Protein AF-A0A2S6IWQ3-F1 (afdb_monomer_lite)

Foldseek 3Di:
DDPVVVVVVVVVVVVVVVPPDPVVVVVVVVVVVVVVVVVVVVVVVPPDDDDDDDDDDDDDDDDDDDDDDDPPPPPPPPPPPDVLVVLLLLVQLLVQLVVLQADLLNLVVQCVVVVPPDSSVSSSVNSVCVVVVHDDPDHHPPRDRPQDLQRQLLCQLVVLQADQLNLVVQCVVVVHPASSVSSSVCSVCVVVVHDRPAHHPRRDRDPPDDDHQDDDDDDDPDPVLLVQLLCQLVVLQADLVNLVVQLLLCQLVCQVPHPPHSSVSSSVNSVCVVVVHDRLDHHDDDPVPPCLVLCLLVQCVVQQADLQNLVVQCVSRVPPDSVSSSSSQSSCVVSVHDDPDGHPPGDNPPPDPDQDVLLVQLLCQLVVQQADQVVLVVQCVVVVPPDSSVSSSVNSNCVVVVHDDSDHHPDD

Structure (mmCIF, N/CA/C/O backbone):
data_AF-A0A2S6IWQ3-F1
#
_entry.id   AF-A0A2S6IWQ3-F1
#
loop_
_atom_site.group_PDB
_atom_site.id
_atom_site.type_symbol
_atom_site.label_atom_id
_atom_site.label_alt_id
_atom_site.label_comp_id
_atom_site.label_asym_id
_atom_site.label_entity_id
_atom_site.label_seq_id
_atom_site.pdbx_PDB_ins_code
_atom_site.Cartn_x
_atom_site.Cartn_y
_atom_site.Cartn_z
_atom_site.occupancy
_atom_site.B_iso_or_equiv
_atom_site.auth_seq_id
_atom_site.auth_comp_id
_atom_site.auth_asym_id
_atom_site.auth_atom_id
_atom_site.pdbx_PDB_model_num
ATOM 1 N N . MET A 1 1 ? 54.420 -3.549 -18.540 1.00 59.06 1 MET A N 1
ATOM 2 C CA . MET A 1 1 ? 53.129 -2.846 -18.400 1.00 59.06 1 MET A CA 1
ATOM 3 C C . MET A 1 1 ? 52.095 -3.645 -19.175 1.00 59.06 1 MET A C 1
ATOM 5 O O . MET A 1 1 ? 52.215 -3.750 -20.392 1.00 59.06 1 MET A O 1
ATOM 9 N N . ASN A 1 2 ? 51.217 -4.346 -18.464 1.00 82.69 2 ASN A N 1
ATOM 10 C CA . ASN A 1 2 ? 50.260 -5.311 -19.014 1.00 82.69 2 ASN A CA 1
ATOM 11 C C . ASN A 1 2 ? 49.015 -4.602 -19.579 1.00 82.69 2 ASN A C 1
ATOM 13 O O . ASN A 1 2 ? 48.690 -3.483 -19.193 1.00 82.69 2 ASN A O 1
ATOM 17 N N . ASP A 1 3 ? 48.345 -5.244 -20.539 1.00 78.25 3 ASP A N 1
ATOM 18 C CA . ASP A 1 3 ? 47.225 -4.662 -21.301 1.00 78.25 3 ASP A CA 1
ATOM 19 C C . ASP A 1 3 ? 46.052 -4.227 -20.403 1.00 78.25 3 ASP A C 1
ATOM 21 O O . ASP A 1 3 ? 45.401 -3.217 -20.657 1.00 78.25 3 ASP A O 1
ATOM 25 N N . LEU A 1 4 ? 45.863 -4.933 -19.285 1.00 61.31 4 LEU A N 1
ATOM 26 C CA . LEU A 1 4 ? 44.865 -4.627 -18.262 1.00 61.31 4 LEU A CA 1
ATOM 27 C C . LEU A 1 4 ? 45.083 -3.251 -17.616 1.00 61.31 4 LEU A C 1
ATOM 29 O O . LEU A 1 4 ? 44.140 -2.479 -17.483 1.00 61.31 4 LEU A O 1
ATOM 33 N N . GLU A 1 5 ? 46.323 -2.908 -17.266 1.00 83.94 5 GLU A N 1
ATOM 34 C CA . GLU A 1 5 ? 46.641 -1.615 -16.649 1.00 83.94 5 GLU A CA 1
ATOM 35 C C . GLU A 1 5 ? 46.387 -0.457 -17.626 1.00 83.94 5 GLU A C 1
ATOM 37 O O . GLU A 1 5 ? 45.939 0.620 -17.231 1.00 83.94 5 GLU A O 1
ATOM 42 N N . ARG A 1 6 ? 46.607 -0.694 -18.926 1.00 91.31 6 ARG A N 1
ATOM 43 C CA . ARG A 1 6 ? 46.312 0.288 -19.976 1.00 91.31 6 ARG A CA 1
ATOM 44 C C . ARG A 1 6 ? 44.805 0.485 -20.140 1.00 91.31 6 ARG A C 1
ATOM 46 O O . ARG A 1 6 ? 44.361 1.625 -20.198 1.00 91.31 6 ARG A O 1
ATOM 53 N N . ARG A 1 7 ? 44.030 -0.604 -20.145 1.00 80.50 7 ARG A N 1
ATOM 54 C CA . ARG A 1 7 ? 42.560 -0.562 -20.223 1.00 80.50 7 ARG A CA 1
ATOM 55 C C . ARG A 1 7 ? 41.939 0.140 -19.016 1.00 80.50 7 ARG A C 1
ATOM 57 O O . ARG A 1 7 ? 41.067 0.979 -19.206 1.00 80.50 7 ARG A O 1
ATOM 64 N N . LEU A 1 8 ? 42.435 -0.129 -17.807 1.00 79.62 8 LEU A N 1
ATOM 65 C CA . LEU A 1 8 ? 41.954 0.532 -16.591 1.00 79.62 8 LEU A CA 1
ATOM 66 C C . LEU A 1 8 ? 42.253 2.033 -16.607 1.00 79.62 8 LEU A C 1
ATOM 68 O O . LEU A 1 8 ? 41.359 2.828 -16.343 1.00 79.62 8 LEU A O 1
ATOM 72 N N . ARG A 1 9 ? 43.466 2.450 -16.992 1.00 82.25 9 ARG A N 1
ATOM 73 C CA . ARG A 1 9 ? 43.780 3.886 -17.100 1.00 82.25 9 ARG A CA 1
ATOM 74 C C . ARG A 1 9 ? 42.941 4.598 -18.157 1.00 82.25 9 ARG A C 1
ATOM 76 O O . ARG A 1 9 ? 42.539 5.731 -17.929 1.00 82.25 9 ARG A O 1
ATOM 83 N N . THR A 1 10 ? 42.663 3.953 -19.289 1.00 83.19 10 THR A N 1
ATOM 84 C CA . THR A 1 10 ? 41.793 4.529 -20.323 1.00 83.19 10 THR A CA 1
ATOM 85 C C . THR A 1 10 ? 40.342 4.637 -19.853 1.00 83.19 10 THR A C 1
ATOM 87 O O . THR A 1 10 ? 39.708 5.646 -20.134 1.00 83.19 10 THR A O 1
ATOM 90 N N . ALA A 1 11 ? 39.834 3.653 -19.104 1.00 70.75 11 ALA A N 1
ATOM 91 C CA . ALA A 1 11 ? 38.489 3.707 -18.533 1.00 70.75 11 ALA A CA 1
ATOM 92 C C . ALA A 1 11 ? 38.357 4.816 -17.475 1.00 70.75 11 ALA A C 1
ATOM 94 O O . ALA A 1 11 ? 37.429 5.612 -17.549 1.00 70.75 11 ALA A O 1
ATOM 95 N N . PHE A 1 12 ? 39.324 4.939 -16.557 1.00 70.19 12 PHE A N 1
ATOM 96 C CA . PHE A 1 12 ? 39.309 6.007 -15.552 1.00 70.19 12 PHE A CA 1
ATOM 97 C C . PHE A 1 12 ? 39.420 7.402 -16.177 1.00 70.19 12 PHE A C 1
ATOM 99 O O . PHE A 1 12 ? 38.664 8.290 -15.799 1.00 70.19 12 PHE A O 1
ATOM 106 N N . ALA A 1 13 ? 40.280 7.577 -17.185 1.00 75.38 13 ALA A N 1
ATOM 107 C CA . ALA A 1 13 ? 40.398 8.851 -17.893 1.00 75.38 13 ALA A CA 1
ATOM 108 C C . ALA A 1 13 ? 39.122 9.222 -18.672 1.00 75.38 13 ALA A C 1
ATOM 110 O O . ALA A 1 13 ? 38.796 10.396 -18.777 1.00 75.38 13 ALA A O 1
ATOM 111 N N . ALA A 1 14 ? 38.382 8.240 -19.200 1.00 73.56 14 ALA A N 1
ATOM 112 C CA . ALA A 1 14 ? 37.120 8.490 -19.900 1.00 73.56 14 ALA A CA 1
ATOM 113 C C . ALA A 1 14 ? 35.959 8.838 -18.951 1.00 73.56 14 ALA A C 1
ATOM 115 O O . ALA A 1 14 ? 34.972 9.431 -19.381 1.00 73.56 14 ALA A O 1
ATOM 116 N N . GLN A 1 15 ? 36.063 8.457 -17.676 1.00 52.47 15 GLN A N 1
ATOM 117 C CA . GLN A 1 15 ? 34.997 8.621 -16.688 1.00 52.47 15 GLN A CA 1
ATOM 118 C C . GLN A 1 15 ? 35.158 9.892 -15.843 1.00 52.47 15 GLN A C 1
ATOM 120 O O . GLN A 1 15 ? 34.172 10.408 -15.324 1.00 52.47 15 GLN A O 1
ATOM 125 N N . GLU A 1 16 ? 36.374 10.437 -15.763 1.00 57.84 16 GLU A N 1
ATOM 126 C CA . GLU A 1 16 ? 36.670 11.717 -15.107 1.00 57.84 16 GLU A CA 1
ATOM 127 C C . GLU A 1 16 ? 36.016 12.912 -15.836 1.00 57.84 16 GLU A C 1
ATOM 129 O O . GLU A 1 16 ? 35.567 13.852 -15.185 1.00 57.84 16 GLU A O 1
ATOM 134 N N . ASP A 1 17 ? 35.831 12.822 -17.160 1.00 61.53 17 ASP A N 1
ATOM 135 C CA . ASP A 1 17 ? 35.154 13.842 -17.985 1.00 61.53 17 ASP A CA 1
ATOM 136 C C . ASP A 1 17 ? 33.608 13.764 -17.947 1.00 61.53 17 ASP A C 1
ATOM 138 O O . ASP A 1 17 ? 32.927 14.608 -18.533 1.00 61.53 17 ASP A O 1
ATOM 142 N N . LEU A 1 18 ? 33.031 12.756 -17.275 1.00 54.06 18 LEU A N 1
ATOM 143 C CA . LEU A 1 18 ? 31.576 12.544 -17.174 1.00 54.06 18 LEU A CA 1
ATOM 144 C C . LEU A 1 18 ? 30.983 12.975 -15.827 1.00 54.06 18 LEU A C 1
ATOM 146 O O . LEU A 1 18 ? 29.764 12.912 -15.652 1.00 54.06 18 LEU A O 1
ATOM 150 N N . ALA A 1 19 ? 31.809 13.418 -14.875 1.00 55.34 19 ALA A N 1
ATOM 151 C CA . ALA A 1 19 ? 31.305 13.988 -13.634 1.00 55.34 19 ALA A CA 1
ATOM 152 C C . ALA A 1 19 ? 30.566 15.303 -13.955 1.00 55.34 19 ALA A C 1
ATOM 154 O O . ALA A 1 19 ? 31.175 16.212 -14.528 1.00 55.34 19 ALA A O 1
ATOM 155 N N . PRO A 1 20 ? 29.263 15.430 -13.633 1.00 64.19 20 PRO A N 1
ATOM 156 C CA . PRO A 1 20 ? 28.543 16.668 -13.880 1.00 64.19 20 PRO A CA 1
ATOM 157 C C . PRO A 1 20 ? 29.215 17.799 -13.103 1.00 64.19 20 PRO A C 1
ATOM 159 O O . PRO A 1 20 ? 29.532 17.659 -11.921 1.00 64.19 20 PRO A O 1
ATOM 162 N N . ASP A 1 21 ? 29.439 18.914 -13.796 1.00 73.62 21 ASP A N 1
ATOM 163 C CA . ASP A 1 21 ? 30.028 20.118 -13.226 1.00 73.62 21 ASP A CA 1
ATOM 164 C C . ASP A 1 21 ? 29.296 20.497 -11.931 1.00 73.62 21 ASP A C 1
ATOM 166 O O . ASP A 1 21 ? 28.063 20.595 -11.910 1.00 73.62 21 ASP A O 1
ATOM 170 N N . ALA A 1 22 ? 30.043 20.674 -10.841 1.00 55.34 22 ALA A N 1
ATOM 171 C CA . ALA A 1 22 ? 29.471 20.886 -9.514 1.00 55.34 22 ALA A CA 1
ATOM 172 C C . ALA A 1 22 ? 28.557 22.123 -9.481 1.00 55.34 22 ALA A C 1
ATOM 174 O O . ALA A 1 22 ? 27.516 22.107 -8.818 1.00 55.34 22 ALA A O 1
ATOM 175 N N . ASP A 1 23 ? 28.888 23.149 -10.270 1.00 67.75 23 ASP A N 1
ATOM 176 C CA . ASP A 1 23 ? 28.082 24.362 -10.394 1.00 67.75 23 ASP A CA 1
ATOM 177 C C . ASP A 1 23 ? 26.759 24.092 -11.132 1.00 67.75 23 ASP A C 1
ATOM 179 O O . ASP A 1 23 ? 25.717 24.639 -10.762 1.00 67.75 23 ASP A O 1
ATOM 183 N N . SER A 1 24 ? 26.750 23.190 -12.120 1.00 63.56 24 SER A N 1
ATOM 184 C CA . SER A 1 24 ? 25.527 22.768 -12.820 1.00 63.56 24 SER A CA 1
ATOM 185 C C . SER A 1 24 ? 24.554 22.001 -11.913 1.00 63.56 24 SER A C 1
ATOM 187 O O . SER A 1 24 ? 23.340 22.229 -11.967 1.00 63.56 24 SER A O 1
ATOM 189 N N . VAL A 1 25 ? 25.080 21.155 -11.020 1.00 66.62 25 VAL A N 1
ATOM 190 C CA . VAL A 1 25 ? 24.284 20.416 -10.028 1.00 66.62 25 VAL A CA 1
ATOM 191 C C . VAL A 1 25 ? 23.706 21.380 -8.992 1.00 66.62 25 VAL A C 1
ATOM 193 O O . VAL A 1 25 ? 22.506 21.336 -8.705 1.00 66.62 25 VAL A O 1
ATOM 196 N N . LEU A 1 26 ? 24.523 22.309 -8.487 1.00 69.88 26 LEU A N 1
ATOM 197 C CA . LEU A 1 26 ? 24.086 23.324 -7.529 1.00 69.88 26 LEU A CA 1
ATOM 198 C C . LEU A 1 26 ? 22.995 24.231 -8.129 1.00 69.88 26 LEU A C 1
ATOM 200 O O . LEU A 1 26 ? 21.956 24.454 -7.503 1.00 69.88 26 LEU A O 1
ATOM 204 N N . ALA A 1 27 ? 23.170 24.674 -9.379 1.00 78.25 27 ALA A N 1
ATOM 205 C CA . ALA A 1 27 ? 22.185 25.479 -10.101 1.00 78.25 27 ALA A CA 1
ATOM 206 C C . ALA A 1 27 ? 20.853 24.732 -10.317 1.00 78.25 27 ALA A C 1
ATOM 208 O O . ALA A 1 27 ? 19.775 25.330 -10.218 1.00 78.25 27 ALA A O 1
ATOM 209 N N . GLY A 1 28 ? 20.904 23.418 -10.567 1.00 75.12 28 GLY A N 1
ATOM 210 C CA . GLY A 1 28 ? 19.720 22.563 -10.667 1.00 75.12 28 GLY A CA 1
ATOM 211 C C . GLY A 1 28 ? 18.927 22.498 -9.357 1.00 75.12 28 GLY A C 1
ATOM 212 O O . GLY A 1 28 ? 17.702 22.679 -9.356 1.00 75.12 28 GLY A O 1
ATOM 213 N N . VAL A 1 29 ? 19.624 22.325 -8.231 1.00 68.75 29 VAL A N 1
ATOM 214 C CA . VAL A 1 29 ? 19.019 22.290 -6.889 1.00 68.75 29 VAL A CA 1
ATOM 215 C C . VAL A 1 29 ? 18.394 23.642 -6.532 1.00 68.75 29 VAL A C 1
ATOM 217 O O . VAL A 1 29 ? 17.240 23.700 -6.095 1.00 68.75 29 VAL A O 1
ATOM 220 N N . GLU A 1 30 ? 19.088 24.752 -6.785 1.00 79.25 30 GLU A N 1
ATOM 221 C CA . GLU A 1 30 ? 18.555 26.095 -6.534 1.00 79.25 30 GLU A CA 1
ATOM 222 C C . GLU A 1 30 ? 17.300 26.392 -7.372 1.00 79.25 30 GLU A C 1
ATOM 224 O O . GLU A 1 30 ? 16.311 26.939 -6.863 1.00 79.25 30 GLU A O 1
ATOM 229 N N . ALA A 1 31 ? 17.286 25.972 -8.642 1.00 71.25 31 ALA A N 1
ATOM 230 C CA . ALA A 1 31 ? 16.129 26.113 -9.521 1.00 71.25 31 ALA A CA 1
ATOM 231 C C . ALA A 1 31 ? 14.923 25.286 -9.036 1.00 71.25 31 ALA A C 1
ATOM 233 O O . ALA A 1 31 ? 13.780 25.770 -9.077 1.00 71.25 31 ALA A O 1
ATOM 234 N N . ALA A 1 32 ? 15.155 24.071 -8.531 1.00 61.84 32 ALA A N 1
ATOM 235 C CA . ALA A 1 32 ? 14.120 23.215 -7.954 1.00 61.84 32 ALA A CA 1
ATOM 236 C C . ALA A 1 32 ? 13.524 23.825 -6.670 1.00 61.84 32 ALA A C 1
ATOM 238 O O . ALA A 1 32 ? 12.298 23.943 -6.542 1.00 61.84 32 ALA A O 1
ATOM 239 N N . VAL A 1 33 ? 14.372 24.329 -5.766 1.00 69.56 33 VAL A N 1
ATOM 240 C CA . VAL A 1 33 ? 13.947 25.009 -4.530 1.00 69.56 33 VAL A CA 1
ATOM 241 C C . VAL A 1 33 ? 13.159 26.286 -4.843 1.00 69.56 33 VAL A C 1
ATOM 243 O O . VAL A 1 33 ? 12.110 26.549 -4.238 1.00 69.56 33 VAL A O 1
ATOM 246 N N . ALA A 1 34 ? 13.595 27.072 -5.831 1.00 75.75 34 ALA A N 1
ATOM 247 C CA . ALA A 1 34 ? 12.877 28.263 -6.274 1.00 75.75 34 ALA A CA 1
ATOM 248 C C . ALA A 1 34 ? 11.494 27.923 -6.857 1.00 75.75 34 ALA A C 1
ATOM 250 O O . ALA A 1 34 ? 10.517 28.631 -6.585 1.00 75.75 34 ALA A O 1
ATOM 251 N N . ARG A 1 35 ? 11.378 26.828 -7.621 1.00 78.75 35 ARG A N 1
ATOM 252 C CA . ARG A 1 35 ? 10.104 26.339 -8.177 1.00 78.75 35 ARG A CA 1
ATOM 253 C C . ARG A 1 35 ? 9.147 25.888 -7.070 1.00 78.75 35 ARG A C 1
ATOM 255 O O . ARG A 1 35 ? 7.974 26.269 -7.092 1.00 78.75 35 ARG A O 1
ATOM 262 N N . HIS A 1 36 ? 9.648 25.171 -6.064 1.00 59.06 36 HIS A N 1
ATOM 263 C CA . HIS A 1 36 ? 8.856 24.733 -4.912 1.00 59.06 36 HIS A CA 1
ATOM 264 C C . HIS A 1 36 ? 8.322 25.922 -4.090 1.00 59.06 36 HIS A C 1
ATOM 266 O O . HIS A 1 36 ? 7.131 25.991 -3.769 1.00 59.06 36 HIS A O 1
ATOM 272 N N . ARG A 1 37 ? 9.163 26.934 -3.826 1.00 73.19 37 ARG A N 1
ATOM 273 C CA . ARG A 1 37 ? 8.757 28.154 -3.099 1.00 73.19 37 ARG A CA 1
ATOM 274 C C . ARG A 1 37 ? 7.693 28.971 -3.845 1.00 73.19 37 ARG A C 1
ATOM 276 O O . ARG A 1 37 ? 6.808 29.534 -3.199 1.00 73.19 37 ARG A O 1
ATOM 283 N N . ARG A 1 38 ? 7.729 29.020 -5.185 1.00 72.44 38 ARG A N 1
ATOM 284 C CA . ARG A 1 38 ? 6.690 29.688 -5.999 1.00 72.44 38 ARG A CA 1
ATOM 285 C C . ARG A 1 38 ? 5.336 28.979 -5.895 1.00 72.44 38 ARG A C 1
ATOM 287 O O . ARG A 1 38 ? 4.328 29.657 -5.710 1.00 72.44 38 ARG A O 1
ATOM 294 N N . ARG A 1 39 ? 5.311 27.639 -5.918 1.00 72.12 39 ARG A N 1
ATOM 295 C CA . ARG A 1 39 ? 4.073 26.849 -5.759 1.00 72.12 39 ARG A CA 1
ATOM 296 C C . ARG A 1 39 ? 3.407 27.082 -4.399 1.00 72.12 39 ARG A C 1
ATOM 298 O O . ARG A 1 39 ? 2.208 27.331 -4.346 1.00 72.12 39 ARG A O 1
ATOM 305 N N . ARG A 1 40 ? 4.180 27.134 -3.306 1.00 68.50 40 ARG A N 1
ATOM 306 C CA . ARG A 1 40 ? 3.632 27.412 -1.961 1.00 68.50 40 ARG A CA 1
ATOM 307 C C . ARG A 1 40 ? 3.057 28.825 -1.802 1.00 68.50 40 ARG A C 1
ATOM 309 O O . ARG A 1 40 ? 2.114 29.017 -1.038 1.00 68.50 40 ARG A O 1
ATOM 316 N N . ARG A 1 41 ? 3.589 29.820 -2.518 1.00 64.38 41 ARG A N 1
ATOM 317 C CA . ARG A 1 41 ? 3.046 31.191 -2.490 1.00 64.38 41 ARG A CA 1
ATOM 318 C C . ARG A 1 41 ? 1.745 31.322 -3.289 1.00 64.38 41 ARG A C 1
ATOM 320 O O . ARG A 1 41 ? 0.882 32.087 -2.876 1.00 64.38 41 ARG A O 1
ATOM 327 N N . ALA A 1 42 ? 1.568 30.541 -4.357 1.00 54.00 42 ALA A N 1
ATOM 328 C CA . ALA A 1 42 ? 0.326 30.518 -5.134 1.00 54.00 42 ALA A CA 1
ATOM 329 C C . ALA A 1 42 ? -0.859 29.930 -4.341 1.00 54.00 42 ALA A C 1
ATOM 331 O O . ALA A 1 42 ? -1.960 30.467 -4.395 1.00 54.00 42 ALA A O 1
ATOM 332 N N . VAL A 1 43 ? -0.620 28.897 -3.524 1.00 51.72 43 VAL A N 1
ATOM 333 C CA . VAL A 1 43 ? -1.666 28.256 -2.699 1.00 51.72 43 VAL A CA 1
ATOM 334 C C . VAL A 1 43 ? -2.153 29.164 -1.559 1.00 51.72 43 VAL A C 1
ATOM 336 O O . VAL A 1 43 ? -3.325 29.134 -1.203 1.00 51.72 43 VAL A O 1
ATOM 339 N N . ARG A 1 44 ? -1.298 30.047 -1.025 1.00 48.62 44 ARG A N 1
ATOM 340 C CA . ARG A 1 44 ? -1.688 31.000 0.035 1.00 48.62 44 ARG A CA 1
ATOM 341 C C . ARG A 1 44 ? -2.410 32.252 -0.477 1.00 48.62 44 ARG A C 1
ATOM 343 O O . ARG A 1 44 ? -3.014 32.955 0.323 1.00 48.62 44 ARG A O 1
ATOM 350 N N . ALA A 1 45 ? -2.373 32.525 -1.781 1.00 44.34 45 ALA A N 1
ATOM 351 C CA . ALA A 1 45 ? -3.037 33.683 -2.385 1.00 44.34 45 ALA A CA 1
ATOM 352 C C . ALA A 1 45 ? -4.423 33.362 -2.988 1.00 44.34 45 ALA A C 1
ATOM 354 O O . ALA A 1 45 ? -5.172 34.285 -3.286 1.00 44.34 45 ALA A O 1
ATOM 355 N N . GLY A 1 46 ? -4.783 32.081 -3.151 1.00 38.50 46 GLY A N 1
ATOM 356 C CA . GLY A 1 46 ? -6.055 31.656 -3.759 1.00 38.50 46 GLY A CA 1
ATOM 357 C C . GLY A 1 46 ? -7.228 31.437 -2.791 1.00 38.50 46 GLY A C 1
ATOM 358 O O . GLY A 1 46 ? -8.330 31.147 -3.237 1.00 38.50 46 GLY A O 1
ATOM 359 N N . GLY A 1 47 ? -7.020 31.570 -1.477 1.00 36.09 47 GLY A N 1
ATOM 360 C CA . GLY A 1 47 ? -8.019 31.232 -0.450 1.00 36.09 47 GLY A CA 1
ATOM 361 C C . GLY A 1 47 ? -9.097 32.286 -0.164 1.00 36.09 47 GLY A C 1
ATOM 362 O O . GLY A 1 47 ? -9.817 32.148 0.819 1.00 36.09 47 GLY A O 1
ATOM 363 N N . ALA A 1 48 ? -9.215 33.350 -0.962 1.00 41.31 48 ALA A N 1
ATOM 364 C CA . ALA A 1 48 ? -10.193 34.409 -0.712 1.00 41.31 48 ALA A CA 1
ATOM 365 C C . ALA A 1 48 ? -10.714 35.040 -2.010 1.00 41.31 48 ALA A C 1
ATOM 367 O O . ALA A 1 48 ? -10.207 36.073 -2.434 1.00 41.31 48 ALA A O 1
ATOM 368 N N . ALA A 1 49 ? -11.723 34.415 -2.626 1.00 37.44 49 ALA A N 1
ATOM 369 C CA . ALA A 1 49 ? -12.832 35.059 -3.347 1.00 37.44 49 ALA A CA 1
ATOM 370 C C . ALA A 1 49 ? -13.610 34.006 -4.153 1.00 37.44 49 ALA A C 1
ATOM 372 O O . ALA A 1 49 ? -13.053 33.375 -5.040 1.00 37.44 49 ALA A O 1
ATOM 373 N N . VAL A 1 50 ? -14.890 33.805 -3.838 1.00 37.25 50 VAL A N 1
ATOM 374 C CA . VAL A 1 50 ? -16.059 34.173 -4.663 1.00 37.25 50 VAL A CA 1
ATOM 375 C C . VAL A 1 50 ? -17.280 33.501 -4.023 1.00 37.25 50 VAL A C 1
ATOM 377 O O . VAL A 1 50 ? -17.578 32.334 -4.247 1.00 37.25 50 VAL A O 1
ATOM 380 N N . ALA A 1 51 ? -18.001 34.282 -3.222 1.00 38.53 51 ALA A N 1
ATOM 381 C CA . ALA A 1 51 ? -19.423 34.095 -2.983 1.00 38.53 51 ALA A CA 1
ATOM 382 C C . ALA A 1 51 ? -20.121 35.280 -3.658 1.00 38.53 51 ALA A C 1
ATOM 384 O O . ALA A 1 51 ? -20.037 36.401 -3.163 1.00 38.53 51 ALA A O 1
ATOM 385 N N . ALA A 1 52 ? -20.748 35.051 -4.813 1.00 34.09 52 ALA A N 1
ATOM 386 C CA . ALA A 1 52 ? -21.654 36.012 -5.439 1.00 34.09 52 ALA A CA 1
ATOM 387 C C . ALA A 1 52 ? -22.575 35.315 -6.458 1.00 34.09 52 ALA A C 1
ATOM 389 O O . ALA A 1 52 ? -22.184 35.070 -7.590 1.00 34.09 52 ALA A O 1
ATOM 390 N N . GLY A 1 53 ? -23.798 35.019 -6.008 1.00 30.97 53 GLY A N 1
ATOM 391 C CA . GLY A 1 53 ? -25.054 35.294 -6.715 1.00 30.97 53 GLY A CA 1
ATOM 392 C C . GLY A 1 53 ? -25.366 34.603 -8.047 1.00 30.97 53 GLY A C 1
ATOM 393 O O . GLY A 1 53 ? -24.807 34.955 -9.075 1.00 30.97 53 GLY A O 1
ATOM 394 N N . ALA A 1 54 ? -26.429 33.790 -8.043 1.00 31.03 54 ALA A N 1
ATOM 395 C CA . ALA A 1 54 ? -27.530 33.899 -9.011 1.00 31.03 54 ALA A CA 1
ATOM 396 C C . ALA A 1 54 ? -28.744 33.069 -8.546 1.00 31.03 54 ALA A C 1
ATOM 398 O O . ALA A 1 54 ? -28.881 31.894 -8.877 1.00 31.03 54 ALA A O 1
ATOM 399 N N . THR A 1 55 ? -29.649 33.686 -7.784 1.00 33.91 55 THR A N 1
ATOM 400 C CA . THR A 1 55 ? -31.036 33.223 -7.652 1.00 33.91 55 THR A CA 1
ATOM 401 C C . THR A 1 55 ? -31.836 33.772 -8.833 1.00 33.91 55 THR A C 1
ATOM 403 O O . THR A 1 55 ? -32.036 34.979 -8.953 1.00 33.91 55 THR A O 1
ATOM 406 N N . ALA A 1 56 ? -32.282 32.889 -9.727 1.00 35.53 56 ALA A N 1
ATOM 407 C CA . ALA A 1 56 ? -33.266 33.221 -10.749 1.00 35.53 56 ALA A CA 1
ATOM 408 C C . ALA A 1 56 ? -34.678 33.021 -10.182 1.00 35.53 56 ALA A C 1
ATOM 410 O O . ALA A 1 56 ? -34.991 32.002 -9.571 1.00 35.53 56 ALA A O 1
ATOM 411 N N . ALA A 1 57 ? -35.496 34.051 -10.373 1.00 32.59 57 ALA A N 1
ATOM 412 C CA . ALA A 1 57 ? -36.853 34.204 -9.885 1.00 32.59 57 ALA A CA 1
ATOM 413 C C . ALA A 1 57 ? -37.825 33.137 -10.415 1.00 32.59 57 ALA A C 1
ATOM 415 O O . ALA A 1 57 ? -37.889 32.893 -11.619 1.00 32.59 57 ALA A O 1
ATOM 416 N N . PHE A 1 58 ? -38.675 32.614 -9.528 1.00 33.12 58 PHE A N 1
ATOM 417 C CA . PHE A 1 58 ? -39.977 32.069 -9.904 1.00 33.12 58 PHE A CA 1
ATOM 418 C C . PHE A 1 58 ? -41.060 32.928 -9.242 1.00 33.12 58 PHE A C 1
ATOM 420 O O . PHE A 1 58 ? -41.200 32.954 -8.021 1.00 33.12 58 PHE A O 1
ATOM 427 N N . LEU A 1 59 ? -41.769 33.698 -10.068 1.00 34.34 59 LEU A N 1
ATOM 428 C CA . LEU A 1 59 ? -42.963 34.452 -9.701 1.00 34.34 59 LEU A CA 1
ATOM 429 C C . LEU A 1 59 ? -44.163 33.501 -9.727 1.00 34.34 59 LEU A C 1
ATOM 431 O O . LEU A 1 59 ? -44.505 32.983 -10.787 1.00 34.34 59 LEU A O 1
ATOM 435 N N . LEU A 1 60 ? -44.841 33.334 -8.593 1.00 39.75 60 LEU A N 1
ATOM 436 C CA . LEU A 1 60 ? -46.237 32.904 -8.544 1.00 39.75 60 LEU A CA 1
ATOM 437 C C . LEU A 1 60 ? -46.968 33.755 -7.509 1.00 39.75 60 LEU A C 1
ATOM 439 O O . LEU A 1 60 ? -46.567 33.873 -6.355 1.00 39.75 60 LEU A O 1
ATOM 443 N N . THR A 1 61 ? -48.002 34.411 -8.008 1.00 40.44 61 THR A N 1
ATOM 444 C CA . THR A 1 61 ? -48.923 35.309 -7.322 1.00 40.44 61 THR A CA 1
ATOM 445 C C . THR A 1 61 ? -50.011 34.557 -6.559 1.00 40.44 61 THR A C 1
ATOM 447 O O . THR A 1 61 ? -50.415 33.479 -6.989 1.00 40.44 61 THR A O 1
ATOM 450 N N . ALA A 1 62 ? -50.574 35.273 -5.578 1.00 35.66 62 ALA A N 1
ATOM 451 C CA . ALA A 1 62 ? -51.978 35.294 -5.135 1.00 35.66 62 ALA A CA 1
ATOM 452 C C . ALA A 1 62 ? -52.278 34.725 -3.734 1.00 35.66 62 ALA A C 1
ATOM 454 O O . ALA A 1 62 ? -52.302 33.520 -3.508 1.00 35.66 62 ALA A O 1
ATOM 455 N N . ASP A 1 63 ? -52.509 35.686 -2.834 1.00 41.34 63 ASP A N 1
ATOM 456 C CA . ASP A 1 63 ? -53.562 35.812 -1.818 1.00 41.34 63 ASP A CA 1
ATOM 457 C C . ASP A 1 63 ? -54.175 34.565 -1.165 1.00 41.34 63 ASP A C 1
ATOM 459 O O . ASP A 1 63 ? -54.825 33.732 -1.793 1.00 41.34 63 ASP A O 1
ATOM 463 N N . GLY A 1 64 ? -54.107 34.561 0.167 1.00 35.00 64 GLY A N 1
ATOM 464 C CA . GLY A 1 64 ? -54.899 33.701 1.036 1.00 35.00 64 GLY A CA 1
ATOM 465 C C . GLY A 1 64 ? -54.673 34.063 2.499 1.00 35.00 64 GLY A C 1
ATOM 466 O O . GLY A 1 64 ? -53.677 33.668 3.098 1.00 35.00 64 GLY A O 1
ATOM 467 N N . GLU A 1 65 ? -55.581 34.864 3.048 1.00 41.50 65 GLU A N 1
ATOM 468 C CA . GLU A 1 65 ? -55.602 35.314 4.436 1.00 41.50 65 GLU A CA 1
ATOM 469 C C . GLU A 1 65 ? -55.639 34.161 5.453 1.00 41.50 65 GLU A C 1
ATOM 471 O O . GLU A 1 65 ? -56.330 33.163 5.272 1.00 41.50 65 GLU A O 1
ATOM 476 N N . GLY A 1 66 ? -54.968 34.393 6.586 1.00 42.16 66 GLY A N 1
ATOM 477 C CA . GLY A 1 66 ? -55.421 33.952 7.902 1.00 42.16 66 GLY A CA 1
ATOM 478 C C . GLY A 1 66 ? -55.254 32.474 8.240 1.00 42.16 66 GLY A C 1
ATOM 479 O O . GLY A 1 66 ? -56.178 31.698 8.069 1.00 42.16 66 GLY A O 1
ATOM 480 N N . PHE A 1 67 ? -54.154 32.124 8.908 1.00 44.62 67 PHE A N 1
ATOM 481 C CA . PHE A 1 67 ? -54.195 31.107 9.963 1.00 44.62 67 PHE A CA 1
ATOM 482 C C . PHE A 1 67 ? -53.047 31.339 10.948 1.00 44.62 67 PHE A C 1
ATOM 484 O O . PHE A 1 67 ? -51.876 31.112 10.647 1.00 44.62 67 PHE A O 1
ATOM 491 N N . GLY A 1 68 ? -53.398 31.845 12.130 1.00 48.00 68 GLY A N 1
ATOM 492 C CA . GLY A 1 68 ? -52.495 31.915 13.267 1.00 48.00 68 GLY A CA 1
ATOM 493 C C . GLY A 1 68 ? -52.246 30.515 13.810 1.00 48.00 68 GLY A C 1
ATOM 494 O O . GLY A 1 68 ? -53.180 29.853 14.255 1.00 48.00 68 GLY A O 1
ATOM 495 N N . TRP A 1 69 ? -50.983 30.104 13.802 1.00 33.94 69 TRP A N 1
ATOM 496 C CA . TRP A 1 69 ? -50.482 29.062 14.682 1.00 33.94 69 TRP A CA 1
ATOM 497 C C . TRP A 1 69 ? -49.294 29.615 15.456 1.00 33.94 69 TRP A C 1
ATOM 499 O O . TRP A 1 69 ? -48.303 30.091 14.900 1.00 33.94 69 TRP A O 1
ATOM 509 N N . ASP A 1 70 ? -49.500 29.591 16.763 1.00 36.31 70 ASP A N 1
ATOM 510 C CA . ASP A 1 70 ? -48.536 29.680 17.840 1.00 36.31 70 ASP A CA 1
ATOM 511 C C . ASP A 1 70 ? -47.164 29.122 17.428 1.00 36.31 70 ASP A C 1
ATOM 513 O O . ASP A 1 70 ? -47.035 27.953 17.052 1.00 36.31 70 ASP A O 1
ATOM 517 N N . ARG A 1 71 ? -46.116 29.951 17.498 1.00 38.97 71 ARG A N 1
ATOM 518 C CA . ARG A 1 71 ? -44.733 29.473 17.387 1.00 38.97 71 ARG A CA 1
ATOM 519 C C . ARG A 1 71 ? -44.369 28.795 18.700 1.00 38.97 71 ARG A C 1
ATOM 521 O O . ARG A 1 71 ? -43.636 29.350 19.515 1.00 38.97 71 ARG A O 1
ATOM 528 N N . THR A 1 72 ? -44.840 27.569 18.887 1.00 41.94 72 THR A N 1
ATOM 529 C CA . THR A 1 72 ? -44.124 26.635 19.746 1.00 41.94 72 THR A CA 1
ATOM 530 C C . THR A 1 72 ? -42.801 26.360 19.049 1.00 41.94 72 THR A C 1
ATOM 532 O O . THR A 1 72 ? -42.750 25.751 17.981 1.00 41.94 72 THR A O 1
ATOM 535 N N . ALA A 1 73 ? -41.730 26.910 19.611 1.00 44.47 73 ALA A N 1
ATOM 536 C CA . ALA A 1 73 ? -40.374 26.630 19.195 1.00 44.47 73 ALA A CA 1
ATOM 537 C C . ALA A 1 73 ? -40.135 25.117 19.301 1.00 44.47 73 ALA A C 1
ATOM 539 O O . ALA A 1 73 ? -39.840 24.599 20.375 1.00 44.47 73 ALA A O 1
ATOM 540 N N . VAL A 1 74 ? -40.246 24.402 18.179 1.00 39.81 74 VAL A N 1
ATOM 541 C CA . VAL A 1 74 ? -39.509 23.154 18.003 1.00 39.81 74 VAL A CA 1
ATOM 542 C C . VAL A 1 74 ? -38.063 23.585 17.862 1.00 39.81 74 VAL A C 1
ATOM 544 O O . VAL A 1 74 ? -37.566 23.910 16.786 1.00 39.81 74 VAL A O 1
ATOM 547 N N . GLN A 1 75 ? -37.421 23.681 19.017 1.00 39.28 75 GLN A N 1
ATOM 548 C CA . GLN A 1 75 ? -35.987 23.682 19.147 1.00 39.28 75 GLN A CA 1
ATOM 549 C C . GLN A 1 75 ? -35.529 22.386 18.474 1.00 39.28 75 GLN A C 1
ATOM 551 O O . GLN A 1 75 ? -35.633 21.306 19.051 1.00 39.28 75 GLN A O 1
ATOM 556 N N . GLN A 1 76 ? -35.101 22.483 17.211 1.00 41.22 76 GLN A N 1
ATOM 557 C CA . GLN A 1 76 ? -34.219 21.488 16.628 1.00 41.22 76 GLN A CA 1
ATOM 558 C C . GL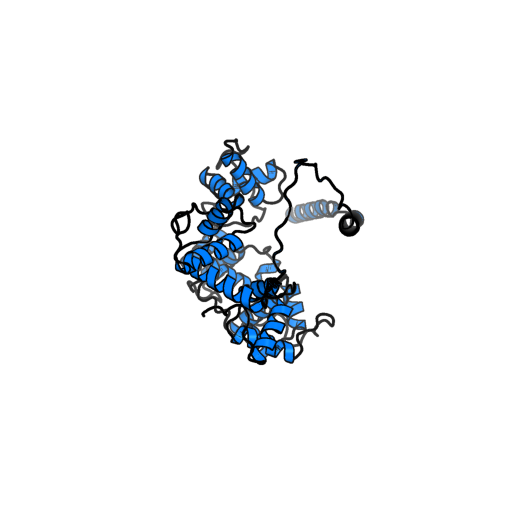N A 1 76 ? -33.022 21.430 17.570 1.00 41.22 76 GLN A C 1
ATOM 560 O O . GLN A 1 76 ? -32.152 22.300 17.562 1.00 41.22 76 GLN A O 1
ATOM 565 N N . GLN A 1 77 ? -33.042 20.437 18.455 1.00 39.16 77 GLN A N 1
ATOM 566 C CA . GLN A 1 77 ? -31.859 19.936 19.118 1.00 39.16 77 GLN A CA 1
ATOM 567 C C . GLN A 1 77 ? -30.933 19.462 18.002 1.00 39.16 77 GLN A C 1
ATOM 569 O O . GLN A 1 77 ? -30.943 18.302 17.607 1.00 39.16 77 GLN A O 1
ATOM 574 N N . THR A 1 78 ? -30.118 20.374 17.480 1.00 40.41 78 THR A N 1
ATOM 575 C CA . THR A 1 78 ? -28.804 20.007 16.979 1.00 40.41 78 THR A CA 1
ATOM 576 C C . THR A 1 78 ? -28.055 19.519 18.207 1.00 40.41 78 THR A C 1
ATOM 578 O O . THR A 1 78 ? -27.453 20.303 18.942 1.00 40.41 78 THR A O 1
ATOM 581 N N . ALA A 1 79 ? -28.215 18.232 18.512 1.00 44.25 79 ALA A N 1
ATOM 582 C CA . ALA A 1 79 ? -27.341 17.557 19.439 1.00 44.25 79 ALA A CA 1
ATOM 583 C C . ALA A 1 79 ? -25.930 17.799 18.910 1.00 44.25 79 ALA A C 1
ATOM 585 O O . ALA A 1 79 ? -25.575 17.323 17.833 1.00 44.25 79 ALA A O 1
ATOM 586 N N . SER A 1 80 ? -25.159 18.599 19.640 1.00 42.19 80 SER A N 1
ATOM 587 C CA . SER A 1 80 ? -23.709 18.621 19.543 1.00 42.19 80 SER A CA 1
ATOM 588 C C . SER A 1 80 ? -23.254 17.212 19.910 1.00 42.19 80 SER A C 1
ATOM 590 O O . SER A 1 80 ? -23.042 16.900 21.082 1.00 42.19 80 SER A O 1
ATOM 592 N N . GLY A 1 81 ? -23.283 16.322 18.918 1.00 46.53 81 GLY A N 1
ATOM 593 C CA . GLY A 1 81 ? -22.866 14.943 19.044 1.00 46.53 81 GLY A CA 1
ATOM 594 C C . GLY A 1 81 ? -21.411 14.961 19.457 1.00 46.53 81 GLY A C 1
ATOM 595 O O . GLY A 1 81 ? -20.574 15.529 18.763 1.00 46.53 81 GLY A O 1
ATOM 596 N N . ASP A 1 82 ? -21.147 14.411 20.633 1.00 51.03 82 ASP A N 1
ATOM 597 C CA . ASP A 1 82 ? -19.802 14.150 21.109 1.00 51.03 82 ASP A CA 1
ATOM 598 C C . ASP A 1 82 ? -19.042 13.401 19.995 1.00 51.03 82 ASP A C 1
ATOM 600 O O . ASP A 1 82 ? -19.487 12.311 19.621 1.00 51.03 82 ASP A O 1
ATOM 604 N N . PRO A 1 83 ? -17.964 13.961 19.415 1.00 55.44 83 PRO A N 1
ATOM 605 C CA . PRO A 1 83 ? -17.258 13.347 18.288 1.00 55.44 83 PRO A CA 1
ATOM 606 C C . PRO A 1 83 ? -16.725 11.947 18.627 1.00 55.44 83 PRO A C 1
ATOM 608 O O . PRO A 1 83 ? -16.561 11.105 17.748 1.00 55.44 83 PRO A O 1
ATOM 611 N N . ALA A 1 84 ? -16.525 11.654 19.916 1.00 47.62 84 ALA A N 1
ATOM 612 C CA . ALA A 1 84 ? -16.183 10.316 20.377 1.00 47.62 84 ALA A CA 1
ATOM 613 C C . ALA A 1 84 ? -17.334 9.304 20.195 1.00 47.62 84 ALA A C 1
ATOM 615 O O . ALA A 1 84 ? -17.081 8.132 19.918 1.00 47.62 84 ALA A O 1
ATOM 616 N N . ARG A 1 85 ? -18.603 9.731 20.310 1.00 47.09 85 ARG A N 1
ATOM 617 C CA . ARG A 1 85 ? -19.763 8.857 20.049 1.00 47.09 85 ARG A CA 1
ATOM 618 C C . ARG A 1 85 ? -19.977 8.597 18.563 1.00 47.09 85 ARG A C 1
ATOM 620 O O . ARG A 1 85 ? -20.384 7.488 18.236 1.00 47.09 85 ARG A O 1
ATOM 627 N N . SER A 1 86 ? -19.710 9.571 17.689 1.00 68.12 86 SER A N 1
ATOM 628 C CA . SER A 1 86 ? -19.835 9.362 16.240 1.00 68.12 86 SER A CA 1
ATOM 629 C C . SER A 1 86 ? -18.759 8.409 15.715 1.00 68.12 86 SER A C 1
ATOM 631 O O . SER A 1 86 ? -19.088 7.466 15.006 1.00 68.12 86 SER A O 1
ATOM 633 N N . ALA A 1 87 ? -17.504 8.551 16.158 1.00 63.38 87 ALA A N 1
ATOM 634 C CA . ALA A 1 87 ? -16.436 7.624 15.769 1.00 63.38 87 ALA A CA 1
ATOM 635 C C . ALA A 1 87 ? -16.708 6.180 16.242 1.00 63.38 87 ALA A C 1
ATOM 637 O O . ALA A 1 87 ? -16.555 5.227 15.479 1.00 63.38 87 ALA A O 1
ATOM 638 N N . ALA A 1 88 ? -17.189 6.006 17.481 1.00 64.62 88 ALA A N 1
ATOM 639 C CA . ALA A 1 88 ? -17.555 4.686 17.998 1.00 64.62 88 ALA A CA 1
ATOM 640 C C . ALA A 1 88 ? -18.694 4.035 17.188 1.00 64.62 88 ALA A C 1
ATOM 642 O O . ALA A 1 88 ? -18.647 2.830 16.936 1.00 64.62 88 ALA A O 1
ATOM 643 N N . SER A 1 89 ? -19.684 4.825 16.746 1.00 85.00 89 SER A N 1
ATOM 644 C CA . SER A 1 89 ? -20.784 4.327 15.910 1.00 85.00 89 SER A CA 1
ATOM 645 C C . SER A 1 89 ? -20.350 3.976 14.485 1.00 85.00 89 SER A C 1
ATOM 647 O O . SER A 1 89 ? -20.848 3.005 13.922 1.00 85.00 89 SER A O 1
ATOM 649 N N . GLU A 1 90 ? -19.398 4.719 13.915 1.00 87.12 90 GLU A N 1
ATOM 650 C CA . GLU A 1 90 ? -18.852 4.434 12.582 1.00 87.12 90 GLU A CA 1
ATOM 651 C C . GLU A 1 90 ? -18.084 3.110 12.577 1.00 87.12 90 GLU A C 1
ATOM 653 O O . GLU A 1 90 ? -18.238 2.294 11.669 1.00 87.12 90 GLU A O 1
ATOM 658 N N . GLN A 1 91 ? -17.305 2.847 13.629 1.00 79.25 91 GLN A N 1
ATOM 659 C CA . GLN A 1 91 ? -16.550 1.604 13.729 1.00 79.25 91 GLN A CA 1
ATOM 660 C C . GLN A 1 91 ? -17.439 0.386 14.009 1.00 79.25 91 GLN A C 1
ATOM 662 O O . GLN A 1 91 ? -17.163 -0.704 13.505 1.00 79.25 91 GLN A O 1
ATOM 667 N N . GLU A 1 92 ? -18.518 0.551 14.779 1.00 91.69 92 GLU A N 1
ATOM 668 C CA . GLU A 1 92 ? -19.542 -0.486 14.943 1.00 91.69 92 GLU A CA 1
ATOM 669 C C . GLU A 1 92 ? -20.205 -0.829 13.602 1.00 91.69 92 GLU A C 1
ATOM 671 O O . GLU A 1 92 ? -20.305 -2.004 13.247 1.00 91.69 92 GLU A O 1
ATOM 676 N N . ALA A 1 93 ? -20.572 0.185 12.816 1.00 93.12 93 ALA A N 1
ATOM 677 C CA . ALA A 1 93 ? -21.119 -0.014 11.481 1.00 93.12 93 ALA A CA 1
ATOM 678 C C . ALA A 1 93 ? -20.112 -0.712 10.549 1.00 93.12 93 ALA A C 1
ATOM 680 O O . ALA A 1 93 ? -20.439 -1.719 9.922 1.00 93.12 93 ALA A O 1
ATOM 681 N N . ALA A 1 94 ? -18.859 -0.252 10.511 1.00 89.38 94 ALA A N 1
ATOM 682 C CA . ALA A 1 94 ? -17.819 -0.869 9.692 1.00 89.38 94 ALA A CA 1
ATOM 683 C C . ALA A 1 94 ? -17.572 -2.347 10.056 1.00 89.38 94 ALA A C 1
ATOM 685 O O . ALA A 1 94 ? -17.308 -3.157 9.164 1.00 89.38 94 ALA A O 1
ATOM 686 N N . ARG A 1 95 ? -17.687 -2.719 11.341 1.00 90.75 95 ARG A N 1
ATOM 687 C CA . ARG A 1 95 ? -17.644 -4.125 11.778 1.00 90.75 95 ARG A CA 1
ATOM 688 C C . ARG A 1 95 ? -18.859 -4.904 11.307 1.00 90.75 95 ARG A C 1
ATOM 690 O O . ARG A 1 95 ? -18.672 -5.950 10.707 1.00 90.75 95 ARG A O 1
ATOM 697 N N . ALA A 1 96 ? -20.069 -4.376 11.487 1.00 95.19 96 ALA A N 1
ATOM 698 C CA . ALA A 1 96 ? -21.293 -5.035 11.029 1.00 95.19 96 ALA A CA 1
ATOM 699 C C . ALA A 1 96 ? -21.275 -5.328 9.518 1.00 95.19 96 ALA A C 1
ATOM 701 O O . ALA A 1 96 ? -21.746 -6.376 9.083 1.00 95.19 96 ALA A O 1
ATOM 702 N N . PHE A 1 97 ? -20.688 -4.428 8.723 1.00 96.81 97 PHE A N 1
ATOM 703 C CA . PHE A 1 97 ? -20.451 -4.644 7.297 1.00 96.81 97 PHE A CA 1
ATOM 704 C C . PHE A 1 97 ? -19.544 -5.854 7.032 1.00 96.81 97 PHE A C 1
ATOM 706 O O . PHE A 1 97 ? -19.903 -6.744 6.263 1.00 96.81 97 PHE A O 1
ATOM 713 N N . SER A 1 98 ? -18.390 -5.912 7.699 1.00 91.75 98 SER A N 1
ATOM 714 C CA . SER A 1 98 ? -17.435 -7.016 7.555 1.00 91.75 98 SER A CA 1
ATOM 715 C C . SER A 1 98 ? -17.962 -8.343 8.123 1.00 91.75 98 SER A C 1
ATOM 717 O O . SER A 1 98 ? -17.810 -9.377 7.480 1.00 91.75 98 SER A O 1
ATOM 719 N N . ASP A 1 99 ? -18.651 -8.322 9.265 1.00 95.56 99 ASP A N 1
ATOM 720 C CA . ASP A 1 99 ? -19.260 -9.502 9.898 1.00 95.56 99 ASP A CA 1
ATOM 721 C C . ASP A 1 99 ? -20.387 -10.104 9.040 1.00 95.56 99 ASP A C 1
ATOM 723 O O . ASP A 1 99 ? -20.641 -11.308 9.089 1.00 95.56 99 ASP A O 1
ATOM 727 N N . ALA A 1 100 ? -21.042 -9.286 8.209 1.00 96.62 100 ALA A N 1
ATOM 728 C CA . ALA A 1 100 ? -22.022 -9.735 7.221 1.00 96.62 100 ALA A CA 1
ATOM 729 C C . ALA A 1 100 ? -21.388 -10.348 5.953 1.00 96.62 100 ALA A C 1
ATOM 731 O O . ALA A 1 100 ? -22.112 -10.713 5.025 1.00 96.62 100 ALA A O 1
ATOM 732 N N . GLY A 1 101 ? -20.057 -10.479 5.911 1.00 94.38 101 GLY A N 1
ATOM 733 C CA . GLY A 1 101 ? -19.307 -11.114 4.828 1.00 94.38 101 GLY A CA 1
ATOM 734 C C . GLY A 1 101 ? -18.948 -10.190 3.666 1.00 94.38 101 GLY A C 1
ATOM 735 O O . GLY A 1 101 ? -18.492 -10.686 2.638 1.00 94.38 101 GLY A O 1
ATOM 736 N N . TYR A 1 102 ? -19.166 -8.875 3.791 1.00 96.19 102 TYR A N 1
ATOM 737 C CA . TYR A 1 102 ? -18.789 -7.929 2.741 1.00 96.19 102 TYR A CA 1
ATOM 738 C C . TYR A 1 102 ? -17.300 -7.568 2.824 1.00 96.19 102 TYR A C 1
ATOM 740 O O . TYR A 1 102 ? -16.745 -7.340 3.906 1.00 96.19 102 TYR A O 1
ATOM 748 N N . THR A 1 103 ? -16.656 -7.488 1.664 1.00 91.69 103 THR A N 1
ATOM 749 C CA . THR A 1 103 ? -15.220 -7.234 1.506 1.00 91.69 103 THR A CA 1
ATOM 750 C C . THR A 1 103 ? -14.923 -5.761 1.206 1.00 91.69 103 THR A C 1
ATOM 752 O O . THR A 1 103 ? -15.820 -4.923 1.093 1.00 91.69 103 THR A O 1
ATOM 755 N N . TYR A 1 104 ? -13.640 -5.413 1.079 1.00 85.69 104 TYR A N 1
ATOM 756 C CA . TYR A 1 104 ? -13.247 -4.092 0.586 1.00 85.69 104 TYR A CA 1
ATOM 757 C C . TYR A 1 104 ? -13.759 -3.839 -0.842 1.00 85.69 104 TYR A C 1
ATOM 759 O O . TYR A 1 104 ? -14.274 -2.759 -1.121 1.00 85.69 104 TYR A O 1
ATOM 767 N N . ASP A 1 105 ? -13.706 -4.851 -1.711 1.00 86.31 105 ASP A N 1
ATOM 768 C CA . ASP A 1 105 ? -14.204 -4.771 -3.089 1.00 86.31 105 ASP A CA 1
ATOM 769 C C . ASP A 1 105 ? -15.704 -4.458 -3.139 1.00 86.31 105 ASP A C 1
ATOM 771 O O . ASP A 1 105 ? -16.154 -3.615 -3.919 1.00 86.31 105 ASP A O 1
ATOM 775 N N . ASP A 1 106 ? -16.479 -5.064 -2.237 1.00 94.44 106 ASP A N 1
ATOM 776 C CA . ASP A 1 106 ? -17.895 -4.743 -2.071 1.00 94.44 106 ASP A CA 1
ATOM 777 C C . ASP A 1 106 ? -18.101 -3.282 -1.650 1.00 94.44 106 ASP A C 1
ATOM 779 O O . ASP A 1 106 ? -19.008 -2.616 -2.148 1.00 94.44 106 ASP A O 1
ATOM 783 N N . ALA A 1 107 ? -17.254 -2.755 -0.761 1.00 93.75 107 ALA A N 1
ATOM 784 C CA . ALA A 1 107 ? -17.318 -1.359 -0.335 1.00 93.75 107 ALA A CA 1
ATOM 785 C C . ALA A 1 107 ? -16.978 -0.385 -1.478 1.00 93.75 107 ALA A C 1
ATOM 787 O O . ALA A 1 107 ? -17.621 0.659 -1.597 1.00 93.75 107 ALA A O 1
ATOM 788 N N . VAL A 1 108 ? -16.027 -0.727 -2.354 1.00 86.56 108 VAL A N 1
ATOM 789 C CA . VAL A 1 108 ? -15.725 0.055 -3.568 1.00 86.56 108 VAL A CA 1
ATOM 790 C C . VAL A 1 108 ? -16.894 0.009 -4.555 1.00 86.56 108 VAL A C 1
ATOM 792 O O . VAL A 1 108 ? -17.288 1.031 -5.114 1.00 86.56 108 VAL A O 1
ATOM 795 N N . HIS A 1 109 ? -17.505 -1.157 -4.754 1.00 91.69 109 HIS A N 1
ATOM 796 C CA . HIS A 1 109 ? -18.670 -1.265 -5.629 1.00 91.69 109 HIS A CA 1
ATOM 797 C C . HIS A 1 109 ? -19.857 -0.458 -5.073 1.00 91.69 109 HIS A C 1
ATOM 799 O O . HIS A 1 109 ? -20.515 0.287 -5.805 1.00 91.69 109 HIS A O 1
ATOM 805 N N . LEU A 1 110 ? -20.103 -0.535 -3.764 1.00 95.06 110 LEU A N 1
ATOM 806 C CA . LEU A 1 110 ? -21.146 0.244 -3.099 1.00 95.06 110 LEU A CA 1
ATOM 807 C C . LEU A 1 110 ? -20.873 1.747 -3.129 1.00 95.06 110 LEU A C 1
ATOM 809 O O . LEU A 1 110 ? -21.827 2.503 -3.304 1.00 95.06 110 LEU A O 1
ATOM 813 N N . SER A 1 111 ? -19.617 2.195 -3.026 1.00 94.88 111 SER A N 1
ATOM 814 C CA . SER A 1 111 ? -19.299 3.623 -3.152 1.00 94.88 111 SER A CA 1
ATOM 815 C C . SER A 1 111 ? -19.648 4.154 -4.538 1.00 94.88 111 SER A C 1
ATOM 817 O O . SER A 1 111 ? -20.217 5.239 -4.648 1.00 94.88 111 SER A O 1
ATOM 819 N N . GLY A 1 112 ? -19.432 3.354 -5.586 1.00 90.50 112 GLY A N 1
ATOM 820 C CA . GLY A 1 112 ? -19.895 3.659 -6.937 1.00 90.50 112 GLY A CA 1
ATOM 821 C C . GLY A 1 112 ? -21.423 3.742 -7.044 1.00 90.50 112 GLY A C 1
ATOM 822 O O . GLY A 1 112 ? -21.949 4.689 -7.629 1.00 90.50 112 GLY A O 1
ATOM 823 N N . LEU A 1 113 ? -22.148 2.785 -6.453 1.00 94.75 113 LEU A N 1
ATOM 824 C CA . LEU A 1 113 ? -23.618 2.739 -6.498 1.00 94.75 113 LEU A CA 1
ATOM 825 C C . LEU A 1 113 ? -24.286 3.860 -5.691 1.00 94.75 113 LEU A C 1
ATOM 827 O O . LEU A 1 113 ? -25.329 4.372 -6.096 1.00 94.75 113 LEU A O 1
ATOM 831 N N . TRP A 1 114 ? -23.714 4.225 -4.545 1.00 97.19 114 TRP A N 1
ATOM 832 C CA . TRP A 1 114 ? -24.252 5.250 -3.644 1.00 97.19 114 TRP A CA 1
ATOM 833 C C . TRP A 1 114 ? -23.619 6.627 -3.837 1.00 97.19 114 TRP A C 1
ATOM 835 O O . TRP A 1 114 ? -24.075 7.589 -3.225 1.00 97.19 114 TRP A O 1
ATOM 845 N N . GLN A 1 115 ? -22.619 6.735 -4.715 1.00 94.50 115 GLN A N 1
ATOM 846 C CA . GLN A 1 115 ? -21.872 7.963 -4.991 1.00 94.50 115 GLN A CA 1
ATOM 847 C C . GLN A 1 115 ? -21.219 8.557 -3.732 1.00 94.50 115 GLN A C 1
ATOM 849 O O . GLN A 1 115 ? -21.202 9.776 -3.547 1.00 94.50 115 GLN A O 1
ATOM 854 N N . THR A 1 116 ? -20.686 7.703 -2.853 1.00 94.12 116 THR A N 1
ATOM 855 C CA . THR A 1 116 ? -19.920 8.166 -1.689 1.00 94.12 116 THR A CA 1
ATOM 856 C C . THR A 1 116 ? -18.508 8.579 -2.104 1.00 94.12 116 THR A C 1
ATOM 858 O O . THR A 1 116 ? -17.980 8.118 -3.117 1.00 94.12 116 THR A O 1
ATOM 861 N N . ALA A 1 117 ? -17.882 9.473 -1.333 1.00 84.06 117 ALA A N 1
ATOM 862 C CA . ALA A 1 117 ? -16.568 10.011 -1.681 1.00 84.06 117 ALA A CA 1
ATOM 863 C C . ALA A 1 117 ? -15.458 8.958 -1.557 1.00 84.06 117 ALA A C 1
ATOM 865 O O . ALA A 1 117 ? -14.518 8.966 -2.352 1.00 84.06 117 ALA A O 1
ATOM 866 N N . GLN A 1 118 ? -15.560 8.063 -0.570 1.00 81.38 118 GLN A N 1
ATOM 867 C CA . GLN A 1 118 ? -14.588 6.999 -0.342 1.00 81.38 118 GLN A CA 1
ATOM 868 C C . GLN A 1 118 ? -15.267 5.636 -0.126 1.00 81.38 118 GLN A C 1
ATOM 870 O O . GLN A 1 118 ? -16.411 5.579 0.340 1.00 81.38 118 GLN A O 1
ATOM 875 N N . PRO A 1 119 ? -14.565 4.518 -0.403 1.00 85.81 119 PRO A N 1
ATOM 876 C CA . PRO A 1 119 ? -15.032 3.173 -0.056 1.00 85.81 119 PRO A CA 1
ATOM 877 C C . PRO A 1 119 ? -15.339 3.011 1.438 1.00 85.81 119 PRO A C 1
ATOM 879 O O . PRO A 1 119 ? -16.276 2.307 1.806 1.00 85.81 119 PRO A O 1
ATOM 882 N N . TRP A 1 120 ? -14.594 3.702 2.309 1.00 88.44 120 TRP A N 1
ATOM 883 C CA . TRP A 1 120 ? -14.855 3.700 3.749 1.00 88.44 120 TRP A CA 1
ATOM 884 C C . TRP A 1 120 ? -16.248 4.243 4.097 1.00 88.44 120 TRP A C 1
ATOM 886 O O . TRP A 1 120 ? -16.966 3.623 4.880 1.00 88.44 120 TRP A O 1
ATOM 896 N N . ASP A 1 121 ? -16.673 5.337 3.462 1.00 89.94 121 ASP A N 1
ATOM 897 C CA . ASP A 1 121 ? -17.999 5.922 3.689 1.00 89.94 121 ASP A CA 1
ATOM 898 C C . ASP A 1 121 ? -19.112 4.929 3.319 1.00 89.94 121 ASP A C 1
ATOM 900 O O . ASP A 1 121 ? -20.076 4.755 4.064 1.00 89.94 121 ASP A O 1
ATOM 904 N N . ALA A 1 122 ? -18.951 4.215 2.197 1.00 96.25 122 ALA A N 1
ATOM 905 C CA . ALA A 1 122 ? -19.881 3.167 1.784 1.00 96.25 122 ALA A CA 1
ATOM 906 C C . ALA A 1 122 ? -19.864 1.969 2.741 1.00 96.25 122 ALA A C 1
ATOM 908 O O . ALA A 1 122 ? -20.913 1.400 3.036 1.00 96.25 122 ALA A O 1
ATOM 909 N N . LYS A 1 123 ? -18.700 1.598 3.281 1.00 94.31 123 LYS A N 1
ATOM 910 C CA . LYS A 1 123 ? -18.593 0.550 4.304 1.00 94.31 123 LYS A CA 1
ATOM 911 C C . LYS A 1 123 ? -19.383 0.916 5.563 1.00 94.31 123 LYS A C 1
ATOM 913 O O . LYS A 1 123 ? -20.168 0.104 6.051 1.00 94.31 123 LYS A O 1
ATOM 918 N N . VAL A 1 124 ? -19.216 2.138 6.067 1.00 96.06 124 VAL A N 1
ATOM 919 C CA . VAL A 1 124 ? -19.941 2.638 7.244 1.00 96.06 124 VAL A CA 1
ATOM 920 C C . VAL A 1 124 ? -21.444 2.731 6.965 1.00 96.06 124 VAL A C 1
ATOM 922 O O . VAL A 1 124 ? -22.251 2.205 7.731 1.00 96.06 124 VAL A O 1
ATOM 925 N N . GLU A 1 125 ? -21.851 3.330 5.843 1.00 96.62 125 GLU A N 1
ATOM 926 C CA . GLU A 1 125 ? -23.267 3.433 5.475 1.00 96.62 125 GLU A CA 1
ATOM 927 C C . GLU A 1 125 ? -23.916 2.047 5.284 1.00 96.62 125 GLU A C 1
ATOM 929 O O . GLU A 1 125 ? -25.041 1.812 5.741 1.00 96.62 125 GLU A O 1
ATOM 934 N N . GLY A 1 126 ? -23.210 1.107 4.653 1.00 97.19 126 GLY A N 1
ATOM 935 C CA . GLY A 1 126 ? -23.664 -0.272 4.490 1.00 97.19 126 GLY A CA 1
ATOM 936 C C . GLY A 1 126 ? -23.805 -0.985 5.830 1.00 97.19 126 GLY A C 1
ATOM 937 O O . GLY A 1 126 ? -24.821 -1.632 6.078 1.00 97.19 126 GLY A O 1
ATOM 938 N N . GLY A 1 127 ? -22.846 -0.779 6.729 1.00 97.44 127 GLY A N 1
ATOM 939 C CA . GLY A 1 127 ? -22.901 -1.228 8.112 1.00 97.44 127 GLY A CA 1
ATOM 940 C C . GLY A 1 127 ? -24.145 -0.757 8.859 1.00 97.44 127 GLY A C 1
ATOM 941 O O . GLY A 1 127 ? -24.851 -1.564 9.460 1.00 97.44 127 GLY A O 1
ATOM 942 N N . HIS A 1 128 ? -24.474 0.534 8.766 1.00 97.56 128 HIS A N 1
ATOM 943 C CA . HIS A 1 128 ? -25.689 1.081 9.375 1.00 97.56 128 HIS A CA 1
ATOM 944 C C . HIS A 1 128 ? -26.961 0.446 8.805 1.00 97.56 128 HIS A C 1
ATOM 946 O O . HIS A 1 128 ? -27.847 0.055 9.565 1.00 97.56 128 HIS A O 1
ATOM 952 N N . LYS A 1 129 ? -27.047 0.272 7.478 1.00 97.38 129 LYS A N 1
ATOM 953 C CA . LYS A 1 129 ? -28.193 -0.409 6.849 1.00 97.38 129 LYS A CA 1
ATOM 954 C C . LYS A 1 129 ? -28.341 -1.847 7.362 1.00 97.38 129 LYS A C 1
ATOM 956 O O . LYS A 1 129 ? -29.460 -2.265 7.651 1.00 97.38 129 LYS A O 1
ATOM 961 N N . LEU A 1 130 ? -27.236 -2.575 7.516 1.00 97.81 130 LEU A N 1
ATOM 962 C CA . LEU A 1 130 ? -27.236 -3.950 8.023 1.00 97.81 130 LEU A CA 1
ATOM 963 C C . LEU A 1 130 ? -27.663 -4.033 9.495 1.00 97.81 130 LEU A C 1
ATOM 965 O O . LEU A 1 130 ? -28.474 -4.893 9.836 1.00 97.81 130 LEU A O 1
ATOM 969 N N . LEU A 1 131 ? -27.191 -3.120 10.351 1.00 96.19 131 LEU A N 1
ATOM 970 C CA . LEU A 1 131 ? -27.605 -3.038 11.761 1.00 96.19 131 LEU A CA 1
ATOM 971 C C . LEU A 1 131 ? -29.106 -2.749 11.919 1.00 96.19 131 LEU A C 1
ATOM 973 O O . LEU A 1 131 ? -29.736 -3.201 12.872 1.00 96.19 131 LEU A O 1
ATOM 977 N N . GLU A 1 132 ? -29.704 -2.047 10.958 1.00 97.00 132 GLU A N 1
ATOM 978 C CA . GLU A 1 132 ? -31.151 -1.823 10.878 1.00 97.00 132 GLU A CA 1
ATOM 979 C C . GLU A 1 132 ? -31.927 -3.009 10.265 1.00 97.00 132 GLU A C 1
ATOM 981 O O . GLU A 1 132 ? -33.143 -2.927 10.080 1.00 97.00 132 GLU A O 1
ATOM 986 N N . GLY A 1 133 ? -31.249 -4.108 9.917 1.00 97.00 133 GLY A N 1
ATOM 987 C CA . GLY A 1 133 ? -31.848 -5.286 9.288 1.00 97.00 133 GLY A CA 1
ATOM 988 C C . GLY A 1 133 ? -32.191 -5.107 7.805 1.00 97.00 133 GLY A C 1
ATOM 989 O O . GLY A 1 133 ? -32.978 -5.886 7.263 1.00 97.00 133 GLY A O 1
ATOM 990 N N . ARG A 1 134 ? -31.637 -4.088 7.133 1.00 98.00 134 ARG A N 1
ATOM 991 C CA . ARG A 1 134 ? -31.812 -3.871 5.688 1.00 98.00 134 ARG A CA 1
ATOM 992 C C . ARG A 1 134 ? -30.759 -4.645 4.892 1.00 98.00 134 ARG A C 1
ATOM 994 O O . ARG A 1 134 ? -29.614 -4.776 5.309 1.00 98.00 134 ARG A O 1
ATOM 1001 N N . THR A 1 135 ? -31.135 -5.116 3.706 1.00 97.31 135 THR A N 1
ATOM 1002 C CA . THR A 1 135 ? -30.213 -5.744 2.746 1.00 97.31 135 THR A CA 1
ATOM 1003 C C . THR A 1 135 ? -29.514 -4.693 1.882 1.00 97.31 135 THR A C 1
ATOM 1005 O O . THR A 1 135 ? -30.118 -3.670 1.547 1.00 97.31 135 THR A O 1
ATOM 1008 N N . LEU A 1 136 ? -28.266 -4.949 1.481 1.00 97.75 136 LEU A N 1
ATOM 1009 C CA . LEU A 1 136 ? -27.525 -4.093 0.546 1.00 97.75 136 LEU A CA 1
ATOM 1010 C C . LEU A 1 136 ? -27.850 -4.472 -0.914 1.00 97.75 136 LEU A C 1
ATOM 1012 O O . LEU A 1 136 ? -28.324 -5.581 -1.162 1.00 97.75 136 LEU A O 1
ATOM 1016 N N . PRO A 1 137 ? -27.637 -3.571 -1.895 1.00 96.75 137 PRO A N 1
ATOM 1017 C CA . PRO A 1 137 ? -27.960 -3.827 -3.302 1.00 96.75 137 PRO A CA 1
ATOM 1018 C C . PRO A 1 137 ? -26.977 -4.773 -4.017 1.00 96.75 137 PRO A C 1
ATOM 1020 O O . PRO A 1 137 ? -27.112 -4.976 -5.220 1.00 96.75 137 PRO A O 1
ATOM 1023 N N . ILE A 1 138 ? -26.005 -5.346 -3.302 1.00 95.62 138 ILE A N 1
ATOM 1024 C CA . ILE A 1 138 ? -25.082 -6.373 -3.800 1.00 95.62 138 ILE A CA 1
ATOM 1025 C C . ILE A 1 138 ? -25.041 -7.540 -2.809 1.00 95.62 138 ILE A C 1
ATOM 1027 O O . ILE A 1 138 ? -25.358 -7.368 -1.633 1.00 95.62 138 ILE A O 1
ATOM 1031 N N . THR A 1 139 ? -24.668 -8.728 -3.280 1.00 96.12 139 THR A N 1
ATOM 1032 C CA . THR A 1 139 ? -24.455 -9.888 -2.401 1.00 96.12 139 THR A CA 1
ATOM 1033 C C . THR A 1 139 ? -23.024 -9.832 -1.843 1.00 96.12 139 THR A C 1
ATOM 1035 O O . THR A 1 139 ? -22.120 -9.493 -2.610 1.00 96.12 139 THR A O 1
ATOM 1038 N N . PRO A 1 140 ? -22.787 -10.153 -0.558 1.00 96.56 140 PRO A N 1
ATOM 1039 C CA . PRO A 1 140 ? -21.439 -10.138 0.005 1.00 96.56 140 PRO A CA 1
ATOM 1040 C C . PRO A 1 140 ? -20.468 -11.025 -0.789 1.00 96.56 140 PRO A C 1
ATOM 1042 O O . PRO A 1 140 ? -20.824 -12.142 -1.171 1.00 96.56 140 PRO A O 1
ATOM 1045 N N . GLY A 1 141 ? -19.264 -10.519 -1.054 1.00 87.88 141 GLY A N 1
ATOM 1046 C CA . GLY A 1 141 ? -18.196 -11.205 -1.782 1.00 87.88 141 GLY A CA 1
ATOM 1047 C C . GLY A 1 141 ? -18.467 -11.413 -3.273 1.00 87.88 141 GLY A C 1
ATOM 1048 O O . GLY A 1 141 ? -17.768 -12.196 -3.911 1.00 87.88 141 GLY A O 1
ATOM 1049 N N . THR A 1 142 ? -19.498 -10.768 -3.831 1.00 88.62 142 THR A N 1
ATOM 1050 C CA . THR A 1 142 ? -19.838 -10.894 -5.260 1.00 88.62 142 THR A CA 1
ATOM 1051 C C . THR A 1 142 ? -19.454 -9.678 -6.082 1.00 88.62 142 THR A C 1
ATOM 1053 O O . THR A 1 142 ? -19.553 -9.737 -7.311 1.00 88.62 142 THR A O 1
ATOM 1056 N N . ALA A 1 143 ? -19.023 -8.581 -5.447 1.00 85.25 143 ALA A N 1
ATOM 1057 C CA . ALA A 1 143 ? -18.411 -7.510 -6.205 1.00 85.25 143 ALA A CA 1
ATOM 1058 C C . ALA A 1 143 ? -17.195 -8.058 -6.966 1.00 85.25 143 ALA A C 1
ATOM 1060 O O . ALA A 1 143 ? -16.408 -8.821 -6.400 1.00 85.25 143 ALA A O 1
ATOM 1061 N N . PRO A 1 144 ? -17.044 -7.700 -8.254 1.00 75.25 144 PRO A N 1
ATOM 1062 C CA . PRO A 1 144 ? -15.789 -7.954 -8.939 1.00 75.25 144 PRO A CA 1
ATOM 1063 C C . PRO A 1 144 ? -14.684 -7.308 -8.112 1.00 75.25 144 PRO A C 1
ATOM 1065 O O . PRO A 1 144 ? -14.882 -6.185 -7.634 1.00 75.25 144 PRO A O 1
ATOM 1068 N N . SER A 1 145 ? -13.561 -8.009 -7.927 1.00 71.88 145 SER A N 1
ATOM 1069 C CA . SER A 1 145 ? -12.454 -7.424 -7.184 1.00 71.88 145 SER A CA 1
ATOM 1070 C C . SER A 1 145 ? -12.136 -6.069 -7.780 1.00 71.88 145 SER A C 1
ATOM 1072 O O . SER A 1 145 ? -11.924 -5.947 -8.991 1.00 71.88 145 SER A O 1
ATOM 1074 N N . ALA A 1 146 ? -12.196 -5.041 -6.940 1.00 65.31 146 ALA A N 1
ATOM 1075 C CA . ALA A 1 146 ? -11.954 -3.674 -7.330 1.00 65.31 146 ALA A CA 1
ATOM 1076 C C . ALA A 1 146 ? -10.443 -3.491 -7.401 1.00 65.31 146 ALA A C 1
ATOM 1078 O O . ALA A 1 146 ? -9.852 -2.694 -6.677 1.00 65.31 146 ALA A O 1
ATOM 1079 N N . GLN A 1 147 ? -9.824 -4.271 -8.286 1.00 72.50 147 GLN A N 1
ATOM 1080 C CA . GLN A 1 147 ? -8.442 -4.098 -8.662 1.00 72.50 147 GLN A CA 1
ATOM 1081 C C . GLN A 1 147 ? -8.286 -2.643 -9.057 1.00 72.50 147 GLN A C 1
ATOM 1083 O O . GLN A 1 147 ? -9.089 -2.107 -9.836 1.00 72.50 147 GLN A O 1
ATOM 1088 N N . SER A 1 148 ? -7.280 -1.991 -8.489 1.00 78.62 148 SER A N 1
ATOM 1089 C CA . SER A 1 148 ? -6.971 -0.627 -8.892 1.00 78.62 148 SER A CA 1
ATOM 1090 C C . SER A 1 148 ? -6.758 -0.587 -10.415 1.00 78.62 148 SER A C 1
ATOM 1092 O O . SER A 1 148 ? -6.360 -1.596 -11.005 1.00 78.62 148 SER A O 1
ATOM 1094 N N . PRO A 1 149 ? -6.996 0.550 -11.091 1.00 81.75 149 PRO A N 1
ATOM 1095 C CA . PRO A 1 149 ? -6.698 0.664 -12.519 1.00 81.75 149 PRO A CA 1
ATOM 1096 C C . PRO A 1 149 ? -5.263 0.243 -12.876 1.00 81.75 149 PRO A C 1
ATOM 1098 O O . PRO A 1 149 ? -5.021 -0.244 -13.979 1.00 81.75 149 PRO A O 1
ATOM 1101 N N . ASP A 1 150 ? -4.325 0.398 -11.940 1.00 83.62 150 ASP A N 1
ATOM 1102 C CA . ASP A 1 150 ? -2.925 0.010 -12.110 1.00 83.62 150 ASP A CA 1
ATOM 1103 C C . ASP A 1 150 ? -2.745 -1.499 -11.983 1.00 83.62 150 ASP A C 1
ATOM 1105 O O . ASP A 1 150 ? -2.064 -2.101 -12.803 1.00 83.62 150 ASP A O 1
ATOM 1109 N N . GLU A 1 151 ? -3.423 -2.138 -11.033 1.00 82.00 151 GLU A N 1
ATOM 1110 C CA . GLU A 1 151 ? -3.421 -3.594 -10.892 1.00 82.00 151 GLU A CA 1
ATOM 1111 C C . GLU A 1 151 ? -4.100 -4.286 -12.084 1.00 82.00 151 GLU A C 1
ATOM 1113 O O . GLU A 1 151 ? -3.572 -5.262 -12.613 1.00 82.00 151 GLU A O 1
ATOM 1118 N N . GLN A 1 152 ? -5.218 -3.746 -12.584 1.00 86.31 152 GLN A N 1
ATOM 1119 C CA . GLN A 1 152 ? -5.851 -4.235 -13.817 1.00 86.31 152 GLN A CA 1
ATOM 1120 C C . GLN A 1 152 ? -4.895 -4.132 -15.007 1.00 86.31 152 GLN A C 1
ATOM 1122 O O . GLN A 1 152 ? -4.810 -5.051 -15.821 1.00 86.31 152 GLN A O 1
ATOM 1127 N N . ALA A 1 153 ? -4.158 -3.024 -15.102 1.00 92.38 153 ALA A N 1
ATOM 1128 C CA . ALA A 1 153 ? -3.159 -2.836 -16.139 1.00 92.38 153 ALA A CA 1
ATOM 1129 C C . ALA A 1 153 ? -1.999 -3.833 -15.996 1.00 92.38 153 ALA A C 1
ATOM 1131 O O . ALA A 1 153 ? -1.639 -4.483 -16.974 1.00 92.38 153 ALA A O 1
ATOM 1132 N N . LEU A 1 154 ? -1.453 -4.018 -14.794 1.00 89.00 154 LEU A N 1
ATOM 1133 C CA . LEU A 1 154 ? -0.405 -5.010 -14.538 1.00 89.00 154 LEU A CA 1
ATOM 1134 C C . LEU A 1 154 ? -0.868 -6.427 -14.907 1.00 89.00 154 LEU A C 1
ATOM 1136 O O . LEU A 1 154 ? -0.143 -7.152 -15.585 1.00 89.00 154 LEU A O 1
ATOM 1140 N N . ASN A 1 155 ? -2.100 -6.796 -14.559 1.00 86.81 155 ASN A N 1
ATOM 1141 C CA . ASN A 1 155 ? -2.667 -8.093 -14.925 1.00 86.81 155 ASN A CA 1
ATOM 1142 C C . ASN A 1 155 ? -2.874 -8.236 -16.436 1.00 86.81 155 ASN A C 1
ATOM 1144 O O . ASN A 1 155 ? -2.617 -9.304 -16.985 1.00 86.81 155 ASN A O 1
ATOM 1148 N N . ALA A 1 156 ? -3.306 -7.178 -17.127 1.00 94.06 156 ALA A N 1
ATOM 1149 C CA . ALA A 1 156 ? -3.429 -7.185 -18.584 1.00 94.06 156 ALA A CA 1
ATOM 1150 C C . ALA A 1 156 ? -2.065 -7.323 -19.274 1.00 94.06 156 ALA A C 1
ATOM 1152 O O . ALA A 1 156 ? -1.946 -8.048 -20.259 1.00 94.06 156 ALA A O 1
ATOM 1153 N N . TYR A 1 157 ? -1.041 -6.660 -18.734 1.00 96.38 157 TYR A N 1
ATOM 1154 C CA . TYR A 1 157 ? 0.337 -6.753 -19.198 1.00 96.38 157 TYR A CA 1
ATOM 1155 C C . TYR A 1 157 ? 0.866 -8.189 -19.108 1.00 96.38 157 TYR A C 1
ATOM 1157 O O . TYR A 1 157 ? 1.220 -8.781 -20.127 1.00 96.38 157 TYR A O 1
ATOM 1165 N N . VAL A 1 158 ? 0.823 -8.779 -17.911 1.00 91.88 158 VAL A N 1
ATOM 1166 C CA . VAL A 1 158 ? 1.281 -10.158 -17.676 1.00 91.88 158 VAL A CA 1
ATOM 1167 C C . VAL A 1 158 ? 0.418 -11.160 -18.447 1.00 91.88 158 VAL A C 1
ATOM 1169 O O . VAL A 1 158 ? 0.930 -12.072 -19.091 1.00 91.88 158 VAL A O 1
ATOM 1172 N N . GLY A 1 159 ? -0.903 -10.968 -18.460 1.00 92.62 159 GLY A N 1
ATOM 1173 C CA . GLY A 1 159 ? -1.844 -11.836 -19.170 1.00 92.62 159 GLY A CA 1
ATOM 1174 C C . GLY A 1 159 ? -1.677 -11.834 -20.693 1.00 92.62 159 GLY A C 1
ATOM 1175 O O . GLY A 1 159 ? -2.059 -12.804 -21.346 1.00 92.62 159 GLY A O 1
ATOM 1176 N N . ALA A 1 160 ? -1.082 -10.783 -21.264 1.00 96.19 160 ALA A N 1
ATOM 1177 C CA . ALA A 1 160 ? -0.718 -10.716 -22.679 1.00 96.19 160 ALA A CA 1
ATOM 1178 C C . ALA A 1 160 ? 0.637 -11.384 -22.998 1.00 96.19 160 ALA A C 1
ATOM 1180 O O . ALA A 1 160 ? 1.049 -11.390 -24.157 1.00 96.19 160 ALA A O 1
ATOM 1181 N N . GLY A 1 161 ? 1.295 -11.982 -21.998 1.00 95.25 161 GLY A N 1
ATOM 1182 C CA . GLY A 1 161 ? 2.552 -12.716 -22.144 1.00 95.25 161 GLY A CA 1
ATOM 1183 C C . GLY A 1 161 ? 3.801 -11.841 -22.097 1.00 95.25 161 GLY A C 1
ATOM 1184 O O . GLY A 1 161 ? 4.856 -12.310 -22.510 1.00 95.25 161 GLY A O 1
ATOM 1185 N N . TYR A 1 162 ? 3.681 -10.588 -21.651 1.00 95.88 162 TYR A N 1
ATOM 1186 C CA . TYR A 1 162 ? 4.831 -9.711 -21.471 1.00 95.88 162 TYR A CA 1
ATOM 1187 C C . TYR A 1 162 ? 5.571 -10.014 -20.166 1.00 95.88 162 TYR A C 1
ATOM 1189 O O . TYR A 1 162 ? 4.942 -10.227 -19.125 1.00 95.88 162 TYR A O 1
ATOM 1197 N N . ASP A 1 163 ? 6.898 -9.965 -20.216 1.00 92.00 163 ASP A N 1
ATOM 1198 C CA . ASP A 1 163 ? 7.782 -10.234 -19.081 1.00 92.00 163 ASP A CA 1
ATOM 1199 C C . ASP A 1 163 ? 8.526 -8.975 -18.593 1.00 92.00 163 ASP A C 1
ATOM 1201 O O . ASP A 1 163 ? 8.172 -7.839 -18.902 1.00 92.00 163 ASP A O 1
ATOM 1205 N N . TRP A 1 164 ? 9.537 -9.138 -17.741 1.00 86.81 164 TRP A N 1
ATOM 1206 C CA . TRP A 1 164 ? 10.320 -8.000 -17.257 1.00 86.81 164 TRP A CA 1
ATOM 1207 C C . TRP A 1 164 ? 11.229 -7.381 -18.328 1.00 86.81 164 TRP A C 1
ATOM 1209 O O . TRP A 1 164 ? 11.394 -6.158 -18.354 1.00 86.81 164 TRP A O 1
ATOM 1219 N N . ASP A 1 165 ? 11.816 -8.197 -19.202 1.00 89.50 165 ASP A N 1
ATOM 1220 C CA . ASP A 1 165 ? 12.721 -7.718 -20.248 1.00 89.50 165 ASP A CA 1
ATOM 1221 C C . ASP A 1 165 ? 11.957 -6.852 -21.254 1.00 89.50 165 ASP A C 1
ATOM 1223 O O . ASP A 1 165 ? 12.424 -5.776 -21.648 1.00 89.50 165 ASP A O 1
ATOM 1227 N N . ASP A 1 166 ? 10.723 -7.242 -21.576 1.00 95.00 166 ASP A N 1
ATOM 1228 C CA . ASP A 1 166 ? 9.814 -6.410 -22.349 1.00 95.00 166 ASP A CA 1
ATOM 1229 C C . ASP A 1 166 ? 9.507 -5.086 -21.638 1.00 95.00 166 ASP A C 1
ATOM 1231 O O . ASP A 1 166 ? 9.469 -4.034 -22.280 1.00 95.00 166 ASP A O 1
ATOM 1235 N N . ALA A 1 167 ? 9.299 -5.101 -20.316 1.00 93.94 167 ALA A N 1
ATOM 1236 C CA . ALA A 1 167 ? 9.008 -3.897 -19.537 1.00 93.94 167 ALA A CA 1
ATOM 1237 C C . ALA A 1 167 ? 10.183 -2.919 -19.589 1.00 93.94 167 ALA A C 1
ATOM 1239 O O . ALA A 1 167 ? 9.987 -1.719 -19.784 1.00 93.94 167 ALA A O 1
ATOM 1240 N N . ALA A 1 168 ? 11.409 -3.431 -19.474 1.00 89.56 168 ALA A N 1
ATOM 1241 C CA . ALA A 1 168 ? 12.627 -2.643 -19.586 1.00 89.56 168 ALA A CA 1
ATOM 1242 C C . ALA A 1 168 ? 12.810 -2.076 -21.004 1.00 89.56 168 ALA A C 1
ATOM 1244 O O . ALA A 1 168 ? 13.100 -0.887 -21.168 1.00 89.56 168 ALA A O 1
ATOM 1245 N N . ALA A 1 169 ? 12.572 -2.885 -22.042 1.00 92.25 169 ALA A N 1
ATOM 1246 C CA . ALA A 1 169 ? 12.607 -2.427 -23.429 1.00 92.25 169 ALA A CA 1
ATOM 1247 C C . ALA A 1 169 ? 11.557 -1.335 -23.697 1.00 92.25 169 ALA A C 1
ATOM 1249 O O . ALA A 1 169 ? 11.836 -0.349 -24.385 1.00 92.25 169 ALA A O 1
ATOM 1250 N N . LEU A 1 170 ? 10.364 -1.472 -23.115 1.00 95.00 170 LEU A N 1
ATOM 1251 C CA . LEU A 1 170 ? 9.287 -0.490 -23.201 1.00 95.00 170 LEU A CA 1
ATOM 1252 C C . LEU A 1 170 ? 9.591 0.790 -22.425 1.00 95.00 170 LEU A C 1
ATOM 1254 O O . LEU A 1 170 ? 9.321 1.877 -22.939 1.00 95.00 170 LEU A O 1
ATOM 1258 N N . ALA A 1 171 ? 10.182 0.688 -21.233 1.00 93.69 171 ALA A N 1
ATOM 1259 C CA . ALA A 1 171 ? 10.632 1.842 -20.463 1.00 93.69 171 ALA A CA 1
ATOM 1260 C C . ALA A 1 171 ? 11.655 2.651 -21.260 1.00 93.69 171 ALA A C 1
ATOM 1262 O O . ALA A 1 171 ? 11.475 3.855 -21.448 1.00 93.69 171 ALA A O 1
ATOM 1263 N N . LEU A 1 172 ? 12.646 1.977 -21.850 1.00 93.12 172 LEU A N 1
ATOM 1264 C CA . LEU A 1 172 ? 13.623 2.611 -22.728 1.00 93.12 172 LEU A CA 1
ATOM 1265 C C . LEU A 1 172 ? 12.958 3.245 -23.961 1.00 93.12 172 LEU A C 1
ATOM 1267 O O . LEU A 1 172 ? 13.257 4.389 -24.303 1.00 93.12 172 LEU A O 1
ATOM 1271 N N . HIS A 1 173 ? 12.034 2.534 -24.616 1.00 94.75 173 HIS A N 1
ATOM 1272 C CA . HIS A 1 173 ? 11.317 3.035 -25.793 1.00 94.75 173 HIS A CA 1
ATOM 1273 C C . HIS A 1 173 ? 10.470 4.280 -25.483 1.00 94.75 173 HIS A C 1
ATOM 1275 O O . HIS A 1 173 ? 10.361 5.185 -26.314 1.00 94.75 173 HIS A O 1
ATOM 1281 N N . TRP A 1 174 ? 9.871 4.348 -24.293 1.00 96.88 174 TRP A N 1
ATOM 1282 C CA . TRP A 1 174 ? 9.024 5.461 -23.867 1.00 96.88 174 TRP A CA 1
ATOM 1283 C C . TRP A 1 174 ? 9.749 6.557 -23.084 1.00 96.88 174 TRP A C 1
ATOM 1285 O O . TRP A 1 174 ? 9.125 7.586 -22.814 1.00 96.88 174 TRP A O 1
ATOM 1295 N N . GLY A 1 175 ? 11.028 6.370 -22.752 1.00 92.56 175 GLY A N 1
ATOM 1296 C CA . GLY A 1 175 ? 11.789 7.288 -21.906 1.00 92.56 175 GLY A CA 1
ATOM 1297 C C . GLY A 1 175 ? 11.246 7.357 -20.477 1.00 92.56 175 GLY A C 1
ATOM 1298 O O . GLY A 1 175 ? 11.110 8.452 -19.935 1.00 92.56 175 GLY A O 1
ATOM 1299 N N . LEU A 1 176 ? 10.858 6.210 -19.916 1.00 91.50 176 LEU A N 1
ATOM 1300 C CA . LEU A 1 176 ? 10.473 6.057 -18.513 1.00 91.50 176 LEU A CA 1
ATOM 1301 C C . LEU A 1 176 ? 11.687 5.597 -17.702 1.00 91.50 176 LEU A C 1
ATOM 1303 O O . LEU A 1 176 ? 12.497 4.816 -18.201 1.00 91.50 176 LEU A O 1
ATOM 1307 N N . ASP A 1 177 ? 11.787 6.070 -16.461 1.00 83.12 177 ASP A N 1
ATOM 1308 C CA . ASP A 1 177 ? 12.908 5.747 -15.571 1.00 83.12 177 ASP A CA 1
ATOM 1309 C C . ASP A 1 177 ? 12.758 4.357 -14.916 1.00 83.12 177 ASP A C 1
ATOM 1311 O O . ASP A 1 177 ? 13.759 3.746 -14.548 1.00 83.12 177 ASP A O 1
ATOM 1315 N N . ASP A 1 178 ? 11.527 3.841 -14.802 1.00 76.50 178 ASP A N 1
ATOM 1316 C CA . ASP A 1 178 ? 11.204 2.571 -14.138 1.00 76.50 178 ASP A CA 1
ATOM 1317 C C . ASP A 1 178 ? 10.436 1.616 -15.084 1.00 76.50 178 ASP A C 1
ATOM 1319 O O . ASP A 1 178 ? 9.394 1.992 -15.639 1.00 76.50 178 ASP A O 1
ATOM 1323 N N . PRO A 1 179 ? 10.894 0.362 -15.267 1.00 87.75 179 PRO A N 1
ATOM 1324 C CA . PRO A 1 179 ? 10.135 -0.682 -15.956 1.00 87.75 179 PRO A CA 1
ATOM 1325 C C . PRO A 1 179 ? 8.722 -0.913 -15.401 1.00 87.75 179 PRO A C 1
ATOM 1327 O O . PRO A 1 179 ? 7.816 -1.239 -16.165 1.00 87.75 179 PRO A O 1
ATOM 1330 N N . SER A 1 180 ? 8.482 -0.693 -14.109 1.00 80.75 180 SER A N 1
ATOM 1331 C CA . SER A 1 180 ? 7.158 -0.824 -13.483 1.00 80.75 180 SER A CA 1
ATOM 1332 C C . SER A 1 180 ? 6.142 0.161 -14.072 1.00 80.75 180 SER A C 1
ATOM 1334 O O . SER A 1 180 ? 5.014 -0.227 -14.392 1.00 80.75 180 SER A O 1
ATOM 1336 N N . ASP A 1 181 ? 6.560 1.405 -14.329 1.00 86.50 181 ASP A N 1
ATOM 1337 C CA . ASP A 1 181 ? 5.732 2.406 -15.014 1.00 86.50 181 ASP A CA 1
ATOM 1338 C C . ASP A 1 181 ? 5.414 1.973 -16.452 1.00 86.50 181 ASP A C 1
ATOM 1340 O O . ASP A 1 181 ? 4.308 2.202 -16.962 1.00 86.50 181 ASP A O 1
ATOM 1344 N N . ALA A 1 182 ? 6.369 1.311 -17.113 1.00 96.56 182 ALA A N 1
ATOM 1345 C CA . ALA A 1 182 ? 6.160 0.752 -18.441 1.00 96.56 182 ALA A CA 1
ATOM 1346 C C . ALA A 1 182 ? 5.148 -0.402 -18.419 1.00 96.56 182 ALA A C 1
ATOM 1348 O O . ALA A 1 182 ? 4.274 -0.429 -19.286 1.00 96.56 182 ALA A O 1
ATOM 1349 N N . LYS A 1 183 ? 5.173 -1.288 -17.413 1.00 95.12 183 LYS A N 1
ATOM 1350 C CA . LYS A 1 183 ? 4.164 -2.354 -17.263 1.00 95.12 183 LYS A CA 1
ATOM 1351 C C . LYS A 1 183 ? 2.754 -1.782 -17.151 1.00 95.12 183 LYS A C 1
ATOM 1353 O O . LYS A 1 183 ? 1.868 -2.174 -17.907 1.00 95.12 183 LYS A O 1
ATOM 1358 N N . VAL A 1 184 ? 2.547 -0.809 -16.260 1.00 95.56 184 VAL A N 1
ATOM 1359 C CA . VAL A 1 184 ? 1.234 -0.167 -16.069 1.00 95.56 184 VAL A CA 1
ATOM 1360 C C . VAL A 1 184 ? 0.781 0.527 -17.356 1.00 95.56 184 VAL A C 1
ATOM 1362 O O . VAL A 1 184 ? -0.367 0.392 -17.781 1.00 95.56 184 VAL A O 1
ATOM 1365 N N . ARG A 1 185 ? 1.674 1.255 -18.034 1.00 97.31 185 ARG A N 1
ATOM 1366 C CA . ARG A 1 185 ? 1.335 1.933 -19.293 1.00 97.31 185 ARG A CA 1
ATOM 1367 C C . ARG A 1 185 ? 0.994 0.951 -20.418 1.00 97.31 185 ARG A C 1
ATOM 1369 O O . ARG A 1 185 ? 0.022 1.182 -21.137 1.00 97.31 185 ARG A O 1
ATO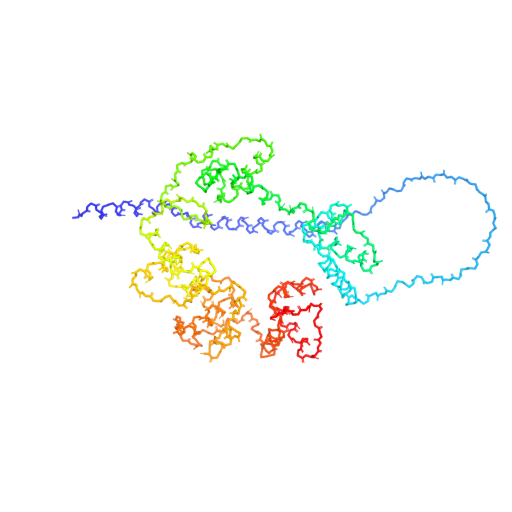M 1376 N N . ALA A 1 186 ? 1.769 -0.119 -20.572 1.00 97.50 186 ALA A N 1
ATOM 1377 C CA . ALA A 1 186 ? 1.532 -1.171 -21.555 1.00 97.50 186 ALA A CA 1
ATOM 1378 C C . ALA A 1 186 ? 0.223 -1.915 -21.273 1.00 97.50 186 ALA A C 1
ATOM 1380 O O . ALA A 1 186 ? -0.595 -2.082 -22.172 1.00 97.50 186 ALA A O 1
ATOM 1381 N N . GLY A 1 187 ? -0.022 -2.253 -20.010 1.00 97.00 187 GLY A N 1
ATOM 1382 C CA . GLY A 1 187 ? -1.275 -2.822 -19.535 1.00 97.00 187 GLY A CA 1
ATOM 1383 C C . GLY A 1 187 ? -2.503 -1.992 -19.896 1.00 97.00 187 GLY A C 1
ATOM 1384 O O . GLY A 1 187 ? -3.470 -2.515 -20.443 1.00 97.00 187 GLY A O 1
ATOM 1385 N N . ARG A 1 188 ? -2.450 -0.674 -19.665 1.00 96.94 188 ARG A N 1
ATOM 1386 C CA . ARG A 1 188 ? -3.531 0.248 -20.056 1.00 96.94 188 ARG A CA 1
ATOM 1387 C C . ARG A 1 188 ? -3.754 0.264 -21.570 1.00 96.94 188 ARG A C 1
ATOM 1389 O O . ARG A 1 188 ? -4.896 0.198 -22.006 1.00 96.94 188 ARG A O 1
ATOM 1396 N N . LEU A 1 189 ? -2.682 0.284 -22.372 1.00 97.06 189 LEU A N 1
ATOM 1397 C CA . LEU A 1 189 ? -2.799 0.198 -23.834 1.00 97.06 189 LEU A CA 1
ATOM 1398 C C . LEU A 1 189 ? -3.490 -1.095 -24.278 1.00 97.06 189 LEU A C 1
ATOM 1400 O O . LEU A 1 189 ? -4.323 -1.046 -25.177 1.00 97.06 189 LEU A O 1
ATOM 1404 N N . LEU A 1 190 ? -3.173 -2.227 -23.647 1.00 97.38 190 LEU A N 1
ATOM 1405 C CA . LEU A 1 190 ? -3.793 -3.520 -23.949 1.00 97.38 190 LEU A CA 1
ATOM 1406 C C . LEU A 1 190 ? -5.282 -3.541 -23.579 1.00 97.38 190 LEU A C 1
ATOM 1408 O O . LEU A 1 190 ? -6.099 -4.006 -24.374 1.00 97.38 190 LEU A O 1
ATOM 1412 N N . LEU A 1 191 ? -5.647 -2.996 -22.413 1.00 94.75 191 LEU A N 1
ATOM 1413 C CA . LEU A 1 191 ? -7.045 -2.865 -21.981 1.00 94.75 191 LEU A CA 1
ATOM 1414 C C . LEU A 1 191 ? -7.870 -1.985 -22.932 1.00 94.75 191 LEU A C 1
ATOM 1416 O O . LEU A 1 191 ? -9.031 -2.294 -23.200 1.00 94.75 191 LEU A O 1
ATOM 1420 N N . ASP A 1 192 ? -7.257 -0.946 -23.500 1.00 96.19 192 ASP A N 1
ATOM 1421 C CA . ASP A 1 192 ? -7.875 -0.071 -24.502 1.00 96.19 192 ASP A CA 1
ATOM 1422 C C . ASP A 1 192 ? -7.926 -0.700 -25.916 1.00 96.19 192 ASP A C 1
ATOM 1424 O O . ASP A 1 192 ? -8.399 -0.071 -26.867 1.00 96.19 192 ASP A O 1
ATOM 1428 N N . GLY A 1 193 ? -7.437 -1.937 -26.087 1.00 96.56 193 GLY A N 1
ATOM 1429 C CA . GLY A 1 193 ? -7.349 -2.629 -27.380 1.00 96.56 193 GLY A CA 1
ATOM 1430 C C . GLY A 1 193 ? -6.253 -2.087 -28.307 1.00 96.56 193 GLY A C 1
ATOM 1431 O O . GLY A 1 193 ? -6.277 -2.339 -29.514 1.00 96.56 193 GLY A O 1
ATOM 1432 N N . GLY A 1 194 ? -5.317 -1.311 -27.763 1.00 97.50 194 GLY A N 1
ATOM 1433 C CA . GLY A 1 194 ? -4.143 -0.799 -28.455 1.00 97.50 194 GLY A CA 1
ATOM 1434 C C . GLY A 1 194 ? -3.018 -1.830 -28.574 1.00 97.50 194 GLY A C 1
ATOM 1435 O O . GLY A 1 194 ? -3.031 -2.894 -27.961 1.00 97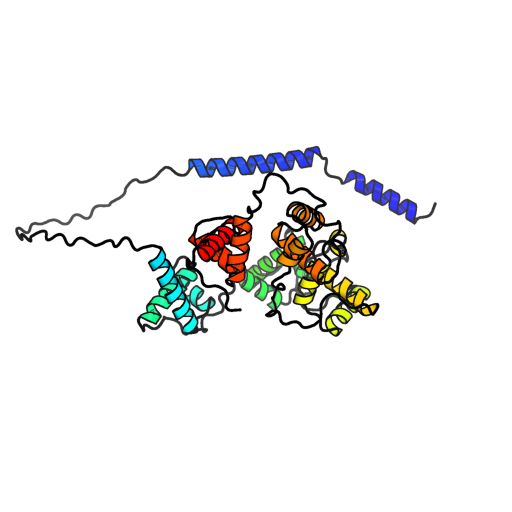.50 194 GLY A O 1
ATOM 1436 N N . THR A 1 195 ? -2.010 -1.492 -29.376 1.00 96.75 195 THR A N 1
ATOM 1437 C CA . THR A 1 195 ? -0.796 -2.300 -29.552 1.00 96.75 195 THR A CA 1
ATOM 1438 C C . THR A 1 195 ? 0.360 -1.707 -28.758 1.00 96.75 195 THR A C 1
ATOM 1440 O O . THR A 1 195 ? 0.606 -0.499 -28.819 1.00 96.75 195 THR A O 1
ATOM 1443 N N . VAL A 1 196 ? 1.108 -2.560 -28.069 1.00 97.62 196 VAL A N 1
ATOM 1444 C CA . VAL A 1 196 ? 2.347 -2.199 -27.376 1.00 97.62 196 VAL A CA 1
ATOM 1445 C C . VAL A 1 196 ? 3.515 -2.298 -28.382 1.00 97.62 196 VAL A C 1
ATOM 1447 O O . VAL A 1 196 ? 3.535 -3.222 -29.192 1.00 97.62 196 VAL A O 1
ATOM 1450 N N . PRO A 1 197 ? 4.465 -1.340 -28.410 1.00 95.69 197 PRO A N 1
ATOM 1451 C CA . PRO A 1 197 ? 5.500 -1.245 -29.453 1.00 95.69 197 PRO A CA 1
ATOM 1452 C C . PRO A 1 197 ? 6.624 -2.295 -29.358 1.00 95.69 197 PRO A C 1
ATOM 1454 O O . PRO A 1 197 ? 7.548 -2.268 -30.168 1.00 95.69 197 PRO A O 1
ATOM 1457 N N . VAL A 1 198 ? 6.541 -3.206 -28.390 1.00 93.75 198 VAL A N 1
ATOM 1458 C CA . VAL A 1 198 ? 7.393 -4.391 -28.236 1.00 93.75 198 VAL A CA 1
ATOM 1459 C C . VAL A 1 198 ? 6.460 -5.601 -28.295 1.00 93.75 198 VAL A C 1
ATOM 1461 O O . VAL A 1 198 ? 5.367 -5.553 -27.729 1.00 93.75 198 VAL A O 1
ATOM 1464 N N . GLU A 1 199 ? 6.834 -6.647 -29.029 1.00 94.44 199 GLU A N 1
ATOM 1465 C CA . GLU A 1 199 ? 6.083 -7.910 -29.031 1.00 94.44 199 GLU A CA 1
ATOM 1466 C C . GLU A 1 199 ? 6.405 -8.702 -27.751 1.00 94.44 199 GLU A C 1
ATOM 1468 O O . GLU A 1 199 ? 7.560 -8.668 -27.327 1.00 94.44 199 GLU A O 1
ATOM 1473 N N . PRO A 1 200 ? 5.435 -9.412 -27.142 1.00 96.00 200 PRO A N 1
ATOM 1474 C CA . PRO A 1 200 ? 5.685 -10.183 -25.923 1.00 96.00 200 PRO A CA 1
ATOM 1475 C C . PRO A 1 200 ? 6.828 -11.194 -26.109 1.00 96.00 200 PRO A C 1
ATOM 1477 O O . PRO A 1 200 ? 6.868 -11.902 -27.122 1.00 96.00 200 PRO A O 1
ATOM 1480 N N . GLY A 1 201 ? 7.760 -11.248 -25.158 1.00 91.50 201 GLY A N 1
ATOM 1481 C CA . GLY A 1 201 ? 8.928 -12.133 -25.148 1.00 91.50 201 GLY A CA 1
ATOM 1482 C C . GLY A 1 201 ? 9.936 -11.875 -26.274 1.00 91.50 201 GLY A C 1
ATOM 1483 O O . GLY A 1 201 ? 10.745 -12.748 -26.595 1.00 91.50 201 GLY A O 1
ATOM 1484 N N . SER A 1 202 ? 9.851 -10.721 -26.942 1.00 90.44 202 SER A N 1
ATOM 1485 C CA . SER A 1 202 ? 10.719 -10.380 -28.079 1.00 90.44 202 SER A CA 1
ATOM 1486 C C . SER A 1 202 ? 11.831 -9.409 -27.707 1.00 90.44 202 SER A C 1
ATOM 1488 O O . SER A 1 202 ? 12.753 -9.206 -28.507 1.00 90.44 202 SER A O 1
ATOM 1490 N N . ALA A 1 203 ? 11.766 -8.800 -26.520 1.00 86.25 203 ALA A N 1
ATOM 1491 C CA . ALA A 1 203 ? 12.892 -8.052 -26.001 1.00 86.25 203 ALA A CA 1
ATOM 1492 C C . ALA A 1 203 ? 14.093 -8.996 -25.807 1.00 86.25 203 ALA A C 1
ATOM 1494 O O . ALA A 1 203 ? 13.957 -10.074 -25.228 1.00 86.25 203 ALA A O 1
ATOM 1495 N N . PRO A 1 204 ? 15.288 -8.635 -26.309 1.00 78.88 204 PRO A N 1
ATOM 1496 C CA . PRO A 1 204 ? 16.488 -9.343 -25.904 1.00 78.88 204 PRO A CA 1
ATOM 1497 C C . PRO A 1 204 ? 16.641 -9.192 -24.384 1.00 78.88 204 PRO A C 1
ATOM 1499 O O . PRO A 1 204 ? 16.364 -8.097 -23.882 1.00 78.88 204 PRO A O 1
ATOM 1502 N N . PRO A 1 205 ? 17.114 -10.234 -23.676 1.00 71.62 205 PRO A N 1
ATOM 1503 C CA . PRO A 1 205 ? 17.359 -10.136 -22.244 1.00 71.62 205 PRO A CA 1
ATOM 1504 C C . PRO A 1 205 ? 18.214 -8.901 -21.984 1.00 71.62 205 PRO A C 1
ATOM 1506 O O . PRO A 1 205 ? 19.205 -8.675 -22.697 1.00 71.62 205 PRO A O 1
ATOM 1509 N N . ALA A 1 206 ? 17.783 -8.059 -21.042 1.00 59.84 206 ALA A N 1
ATOM 1510 C CA . ALA A 1 206 ? 18.463 -6.805 -20.764 1.00 59.84 206 ALA A CA 1
ATOM 1511 C C . ALA A 1 206 ? 19.954 -7.092 -20.541 1.00 59.84 206 ALA A C 1
ATOM 1513 O O . ALA A 1 206 ? 20.312 -7.992 -19.782 1.00 59.84 206 ALA A O 1
ATOM 1514 N N . ALA A 1 207 ? 20.827 -6.373 -21.258 1.00 47.22 207 ALA A N 1
ATOM 1515 C CA . ALA A 1 207 ? 22.264 -6.615 -21.202 1.00 47.22 207 ALA A CA 1
ATOM 1516 C C . ALA A 1 207 ? 22.727 -6.647 -19.737 1.00 47.22 207 ALA A C 1
ATOM 1518 O O . ALA A 1 207 ? 22.543 -5.668 -19.012 1.00 47.22 207 ALA A O 1
ATOM 1519 N N . GLU A 1 208 ? 23.288 -7.790 -19.336 1.00 37.47 208 GLU A N 1
ATOM 1520 C CA . GLU A 1 208 ? 23.779 -8.109 -17.994 1.00 37.47 208 GLU A CA 1
ATOM 1521 C C . GLU A 1 208 ? 24.540 -6.909 -17.398 1.00 37.47 208 GLU A C 1
ATOM 1523 O O . GLU A 1 208 ? 25.679 -6.632 -17.778 1.00 37.47 208 GLU A O 1
ATOM 1528 N N . GLY A 1 209 ? 23.903 -6.136 -16.511 1.00 38.50 209 GLY A N 1
ATOM 1529 C CA . GLY A 1 209 ? 24.562 -4.968 -15.915 1.00 38.50 209 GLY A CA 1
ATOM 1530 C C . GLY A 1 209 ? 23.684 -3.842 -15.374 1.00 38.50 209 GLY A C 1
ATOM 1531 O O . GLY A 1 209 ? 24.235 -2.928 -14.765 1.00 38.50 209 GLY A O 1
ATOM 1532 N N . SER A 1 210 ? 22.359 -3.866 -15.552 1.00 38.28 210 SER A N 1
ATOM 1533 C CA . SER A 1 210 ? 21.458 -2.925 -14.864 1.00 38.28 210 SER A CA 1
ATOM 1534 C C . SER A 1 210 ? 20.657 -3.649 -13.776 1.00 38.28 210 SER A C 1
ATOM 1536 O O . SER A 1 210 ? 19.863 -4.525 -14.115 1.00 38.28 210 SER A O 1
ATOM 1538 N N . PRO A 1 211 ? 20.861 -3.328 -12.484 1.00 41.50 211 PRO A N 1
ATOM 1539 C CA . PRO A 1 211 ? 20.127 -3.947 -11.389 1.00 41.50 211 PRO A CA 1
ATOM 1540 C C . PRO A 1 211 ? 18.708 -3.367 -11.355 1.00 41.50 211 PRO A C 1
ATOM 1542 O O . PRO A 1 211 ? 18.492 -2.250 -10.894 1.00 41.50 211 PRO A O 1
ATOM 1545 N N . GLY A 1 212 ? 17.749 -4.101 -11.918 1.00 44.69 212 GLY A N 1
ATOM 1546 C CA . GLY A 1 212 ? 16.322 -3.811 -11.780 1.00 44.69 212 GLY A CA 1
ATOM 1547 C C . GLY A 1 212 ? 15.732 -4.536 -10.563 1.00 44.69 212 GLY A C 1
ATOM 1548 O O . GLY A 1 212 ? 16.193 -5.634 -10.243 1.00 44.69 212 GLY A O 1
ATOM 1549 N N . PRO A 1 213 ? 14.712 -3.974 -9.890 1.00 42.47 213 PRO A N 1
ATOM 1550 C CA . PRO A 1 213 ? 14.032 -4.652 -8.796 1.00 42.47 213 PRO A CA 1
ATOM 1551 C C . PRO A 1 213 ? 13.116 -5.749 -9.353 1.00 42.47 213 PRO A C 1
ATOM 1553 O O . PRO A 1 213 ? 12.040 -5.471 -9.875 1.00 42.47 213 PRO A O 1
ATOM 1556 N N . GLY A 1 214 ? 13.576 -7.001 -9.286 1.00 46.44 214 GLY A N 1
ATOM 1557 C CA . GLY A 1 214 ? 12.846 -8.178 -9.762 1.00 46.44 214 GLY A CA 1
ATOM 1558 C C . GLY A 1 214 ? 11.936 -8.804 -8.701 1.00 46.44 214 GLY A C 1
ATOM 1559 O O . GLY A 1 214 ? 12.410 -9.240 -7.651 1.00 46.44 214 GLY A O 1
ATOM 1560 N N . ASP A 1 215 ? 10.646 -8.893 -9.031 1.00 42.41 215 ASP A N 1
ATOM 1561 C CA . ASP A 1 215 ? 9.663 -9.834 -8.469 1.00 42.41 215 ASP A CA 1
ATOM 1562 C C . ASP A 1 215 ? 9.736 -11.178 -9.245 1.00 42.41 215 ASP A C 1
ATOM 1564 O O . ASP A 1 215 ? 10.048 -11.160 -10.442 1.00 42.41 215 ASP A O 1
ATOM 1568 N N . PRO A 1 216 ? 9.513 -12.347 -8.607 1.00 49.19 216 PRO A N 1
ATOM 1569 C CA . PRO A 1 216 ? 9.892 -13.652 -9.119 1.00 49.19 216 PRO A CA 1
ATOM 1570 C C . PRO A 1 216 ? 8.720 -14.310 -9.848 1.00 49.19 216 PRO A C 1
ATOM 1572 O O . PRO A 1 216 ? 7.761 -14.783 -9.244 1.00 49.19 216 PRO A O 1
ATOM 1575 N N . GLY A 1 217 ? 8.825 -14.392 -11.165 1.00 36.59 217 GLY A N 1
ATOM 1576 C CA . GLY A 1 217 ? 7.894 -15.143 -11.991 1.00 36.59 217 GLY A CA 1
ATOM 1577 C C . GLY A 1 217 ? 8.513 -15.368 -13.353 1.00 36.59 217 GLY A C 1
ATOM 1578 O O . GLY A 1 217 ? 8.477 -14.486 -14.197 1.00 36.59 217 GLY A O 1
ATOM 1579 N N . ASP A 1 218 ? 9.083 -16.555 -13.518 1.00 36.31 218 ASP A N 1
ATOM 1580 C CA . ASP A 1 218 ? 9.493 -17.154 -14.785 1.00 36.31 218 ASP A CA 1
ATOM 1581 C C . ASP A 1 218 ? 10.771 -16.613 -15.458 1.00 36.31 218 ASP A C 1
ATOM 1583 O O . ASP A 1 218 ? 10.788 -15.676 -16.246 1.00 36.31 218 ASP A O 1
ATOM 1587 N N . GLY A 1 219 ? 11.859 -17.364 -15.246 1.00 40.66 219 GLY A N 1
ATOM 1588 C CA . GLY A 1 219 ? 12.650 -17.847 -16.382 1.00 40.66 219 GLY A CA 1
ATOM 1589 C C . GLY A 1 219 ? 13.921 -17.100 -16.788 1.00 40.66 219 GLY A C 1
ATOM 1590 O O . GLY A 1 219 ? 14.503 -17.482 -17.803 1.00 40.66 219 GLY A O 1
ATOM 1591 N N . ALA A 1 220 ? 14.414 -16.122 -16.025 1.00 40.69 220 ALA A N 1
ATOM 1592 C CA . ALA A 1 220 ? 15.759 -15.594 -16.262 1.00 40.69 220 ALA A CA 1
ATOM 1593 C C . ALA A 1 220 ? 16.803 -16.704 -16.040 1.00 40.69 220 ALA A C 1
ATOM 1595 O O . ALA A 1 220 ? 16.849 -17.324 -14.974 1.00 40.69 220 ALA A O 1
ATOM 1596 N N . VAL A 1 221 ? 17.671 -16.949 -17.028 1.00 42.03 221 VAL A N 1
ATOM 1597 C CA . VAL A 1 221 ? 18.936 -17.648 -16.769 1.00 42.03 221 VAL A CA 1
ATOM 1598 C C . VAL A 1 221 ? 19.762 -16.686 -15.928 1.00 42.03 221 VAL A C 1
ATOM 1600 O O . VAL A 1 221 ? 20.430 -15.799 -16.454 1.00 42.03 221 VAL A O 1
ATOM 1603 N N . ALA A 1 222 ? 19.644 -16.819 -14.608 1.00 47.75 222 ALA A N 1
ATOM 1604 C CA . ALA A 1 222 ? 20.524 -16.145 -13.673 1.00 47.75 222 ALA A CA 1
ATOM 1605 C C . ALA A 1 222 ? 21.973 -16.528 -14.008 1.00 47.75 222 ALA A C 1
ATOM 1607 O O . ALA A 1 222 ? 22.225 -17.590 -14.591 1.00 47.75 222 ALA A O 1
ATOM 1608 N N . ASP A 1 223 ? 22.938 -15.691 -13.609 1.00 56.06 223 ASP A N 1
ATOM 1609 C CA . ASP A 1 223 ? 24.324 -16.149 -13.481 1.00 56.06 223 ASP A CA 1
ATOM 1610 C C . ASP A 1 223 ? 24.278 -17.559 -12.857 1.00 56.06 223 ASP A C 1
ATOM 1612 O O . ASP A 1 223 ? 23.656 -17.716 -11.801 1.00 56.06 223 ASP A O 1
ATOM 1616 N N . PRO A 1 224 ? 24.846 -18.607 -13.487 1.00 58.88 224 PRO A N 1
ATOM 1617 C CA . PRO A 1 224 ? 24.770 -19.964 -12.957 1.00 58.88 224 PRO A CA 1
ATOM 1618 C C . PRO A 1 224 ? 25.228 -20.064 -11.497 1.00 58.88 224 PRO A C 1
ATOM 1620 O O . PRO A 1 224 ? 24.833 -21.001 -10.803 1.00 58.88 224 PRO A O 1
ATOM 1623 N N . ALA A 1 225 ? 26.061 -19.128 -11.027 1.00 62.94 225 ALA A N 1
ATOM 1624 C CA . ALA A 1 225 ? 26.388 -18.968 -9.615 1.00 62.94 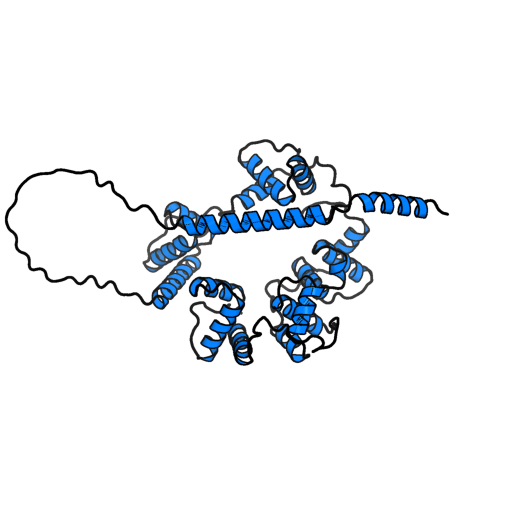225 ALA A CA 1
ATOM 1625 C C . ALA A 1 225 ? 25.191 -18.457 -8.790 1.00 62.94 225 ALA A C 1
ATOM 1627 O O . ALA A 1 225 ? 24.776 -19.146 -7.859 1.00 62.94 225 ALA A O 1
ATOM 1628 N N . ASN A 1 226 ? 24.571 -17.336 -9.172 1.00 71.31 226 ASN A N 1
ATOM 1629 C CA . ASN A 1 226 ? 23.393 -16.786 -8.488 1.00 71.31 226 ASN A CA 1
ATOM 1630 C C . ASN A 1 226 ? 22.192 -17.737 -8.529 1.00 71.31 226 ASN A C 1
ATOM 1632 O O . ASN A 1 226 ? 21.494 -17.877 -7.530 1.00 71.31 226 ASN A O 1
ATOM 1636 N N . GLN A 1 227 ? 21.978 -18.456 -9.634 1.00 76.56 227 GLN A N 1
ATOM 1637 C CA . GLN A 1 227 ? 20.903 -19.443 -9.728 1.00 76.56 227 GLN A CA 1
ATOM 1638 C C . GLN A 1 227 ? 21.126 -20.612 -8.768 1.00 76.56 227 GLN A C 1
ATOM 1640 O O . GLN A 1 227 ? 20.204 -21.033 -8.076 1.00 76.56 227 GLN A O 1
ATOM 1645 N N . ARG A 1 228 ? 22.362 -21.117 -8.668 1.00 76.75 228 ARG A N 1
ATOM 1646 C CA . ARG A 1 228 ? 22.700 -22.168 -7.694 1.00 76.75 228 ARG A CA 1
ATOM 1647 C C . ARG A 1 228 ? 22.520 -21.694 -6.261 1.00 76.75 228 ARG A C 1
ATOM 1649 O O . ARG A 1 228 ? 22.076 -22.487 -5.431 1.00 76.75 228 ARG A O 1
ATOM 1656 N N . ALA A 1 229 ? 22.866 -20.442 -5.984 1.00 78.69 229 ALA A N 1
ATOM 1657 C CA . ALA A 1 229 ? 22.666 -19.832 -4.685 1.00 78.69 229 ALA A CA 1
ATOM 1658 C C . ALA A 1 229 ? 21.165 -19.729 -4.360 1.00 78.69 229 ALA A C 1
ATOM 1660 O O . ALA A 1 229 ? 20.720 -20.244 -3.336 1.00 78.69 229 ALA A O 1
ATOM 1661 N N . TRP A 1 230 ? 20.348 -19.190 -5.264 1.00 79.75 230 TRP A N 1
ATOM 1662 C CA . TRP A 1 230 ? 18.896 -19.107 -5.079 1.00 79.75 230 TRP A CA 1
ATOM 1663 C C . TRP A 1 230 ? 18.243 -20.476 -4.907 1.00 79.75 230 TRP A C 1
ATOM 1665 O O . TRP A 1 230 ? 17.470 -20.682 -3.978 1.00 79.75 230 TRP A O 1
ATOM 1675 N N . GLU A 1 231 ? 18.615 -21.457 -5.726 1.00 80.69 231 GLU A N 1
ATOM 1676 C CA . GLU A 1 231 ? 18.119 -22.819 -5.563 1.00 80.69 231 GLU A CA 1
ATOM 1677 C C . GLU A 1 231 ? 18.550 -23.435 -4.227 1.00 80.69 231 GLU A C 1
ATOM 1679 O O . GLU A 1 231 ? 17.824 -24.253 -3.671 1.00 80.69 231 GLU A O 1
ATOM 1684 N N . ALA A 1 232 ? 19.736 -23.104 -3.707 1.00 80.38 232 ALA A N 1
ATOM 1685 C CA . ALA A 1 232 ? 20.164 -23.560 -2.388 1.00 80.38 232 ALA A CA 1
ATOM 1686 C C . ALA A 1 232 ? 19.347 -22.907 -1.268 1.00 80.38 232 ALA A C 1
ATOM 1688 O O . ALA A 1 232 ? 18.959 -23.602 -0.330 1.00 80.38 232 ALA A O 1
ATOM 1689 N N . TYR A 1 233 ? 19.046 -21.617 -1.410 1.00 84.94 233 TYR A N 1
ATOM 1690 C CA . TYR A 1 233 ? 18.179 -20.854 -0.521 1.00 84.94 233 TYR A CA 1
ATOM 1691 C C . TYR A 1 233 ? 16.762 -21.443 -0.454 1.00 84.94 233 TYR A C 1
ATOM 1693 O O . TYR A 1 233 ? 16.298 -21.829 0.620 1.00 84.94 233 TYR A O 1
ATOM 1701 N N . GLU A 1 234 ? 16.120 -21.637 -1.605 1.00 82.38 234 GLU A N 1
ATOM 1702 C CA . GLU A 1 234 ? 14.768 -22.200 -1.691 1.00 82.38 234 GLU A CA 1
ATOM 1703 C C . GLU A 1 234 ? 14.725 -23.677 -1.273 1.00 82.38 234 GLU A C 1
ATOM 1705 O O . GLU A 1 234 ? 13.816 -24.108 -0.563 1.00 82.38 234 GLU A O 1
ATOM 1710 N N . ARG A 1 235 ? 15.737 -24.476 -1.640 1.00 84.50 235 ARG A N 1
ATOM 1711 C CA . ARG A 1 235 ? 15.837 -25.891 -1.231 1.00 84.50 235 ARG A CA 1
ATOM 1712 C C . ARG A 1 235 ? 16.023 -26.049 0.275 1.00 84.50 235 ARG A C 1
ATOM 1714 O O . ARG A 1 235 ? 15.611 -27.068 0.827 1.00 84.50 235 ARG A O 1
ATOM 1721 N N . ALA A 1 236 ? 16.643 -25.070 0.929 1.00 79.69 236 ALA A N 1
ATOM 1722 C CA . ALA A 1 236 ? 16.742 -25.012 2.380 1.00 79.69 236 ALA A CA 1
ATOM 1723 C C . ALA A 1 236 ? 15.432 -24.552 3.052 1.00 79.69 236 ALA A C 1
ATOM 1725 O O . ALA A 1 236 ? 15.370 -24.533 4.276 1.00 79.69 236 ALA A O 1
ATOM 1726 N N . GLY A 1 237 ? 14.382 -24.263 2.273 1.00 82.69 237 GLY A N 1
ATOM 1727 C CA . GLY A 1 237 ? 13.036 -23.955 2.754 1.00 82.69 237 GLY A CA 1
ATOM 1728 C C . GLY A 1 237 ? 12.811 -22.486 3.096 1.00 82.69 237 GLY A C 1
ATOM 1729 O O . GLY A 1 237 ? 11.818 -22.185 3.754 1.00 82.69 237 GLY A O 1
ATOM 1730 N N . TYR A 1 238 ? 13.730 -21.599 2.708 1.00 78.88 238 TYR A N 1
ATOM 1731 C CA . TYR A 1 238 ? 13.598 -20.170 2.956 1.00 78.88 238 TYR A CA 1
ATOM 1732 C C . TYR A 1 238 ? 12.731 -19.498 1.891 1.00 78.88 238 TYR A C 1
ATOM 1734 O O . TYR A 1 238 ? 12.837 -19.818 0.703 1.00 78.88 238 TYR A O 1
ATOM 1742 N N . ASP A 1 239 ? 11.891 -18.558 2.313 1.00 76.00 239 ASP A N 1
ATOM 1743 C CA . ASP A 1 239 ? 10.955 -17.857 1.436 1.00 76.00 239 ASP A CA 1
ATOM 1744 C C . ASP A 1 239 ? 11.265 -16.356 1.278 1.00 76.00 239 ASP A C 1
ATOM 1746 O O . ASP A 1 239 ? 12.338 -15.851 1.605 1.00 76.00 239 ASP A O 1
ATOM 1750 N N . TYR A 1 240 ? 10.334 -15.616 0.680 1.00 60.44 240 TYR A N 1
ATOM 1751 C CA . TYR A 1 240 ? 10.476 -14.174 0.496 1.00 60.44 240 TYR A CA 1
ATOM 1752 C C . TYR A 1 240 ? 10.495 -13.395 1.823 1.00 60.44 240 TYR A C 1
ATOM 1754 O O . TYR A 1 240 ? 11.235 -12.420 1.950 1.00 60.44 240 TYR A O 1
ATOM 1762 N N . THR A 1 241 ? 9.728 -13.833 2.819 1.00 62.00 241 THR A N 1
ATOM 1763 C CA . THR A 1 241 ? 9.684 -13.236 4.161 1.00 62.00 241 THR A CA 1
ATOM 1764 C C . THR A 1 241 ? 11.019 -13.428 4.868 1.00 62.00 241 THR A C 1
ATOM 1766 O O . THR A 1 241 ? 11.568 -12.495 5.456 1.00 62.00 241 THR A O 1
ATOM 1769 N N . ASP A 1 242 ? 11.603 -14.616 4.736 1.00 72.81 242 ASP A N 1
ATOM 1770 C CA . ASP A 1 242 ? 12.932 -14.897 5.260 1.00 72.81 242 ASP A CA 1
ATOM 1771 C C . ASP A 1 242 ? 14.008 -14.010 4.616 1.00 72.81 242 ASP A C 1
ATOM 1773 O O . ASP A 1 242 ? 14.964 -13.610 5.283 1.00 72.81 242 ASP A O 1
ATOM 1777 N N . ALA A 1 243 ? 13.854 -13.655 3.337 1.00 70.56 243 ALA A N 1
ATOM 1778 C CA . ALA A 1 243 ? 14.783 -12.763 2.649 1.00 70.56 243 ALA A CA 1
ATOM 1779 C C . ALA A 1 243 ? 14.712 -11.344 3.222 1.00 70.56 243 ALA A C 1
ATOM 1781 O O . ALA A 1 243 ? 15.746 -10.705 3.383 1.00 70.56 243 ALA A O 1
ATOM 1782 N N . HIS A 1 244 ? 13.526 -10.875 3.615 1.00 60.28 244 HIS A N 1
ATOM 1783 C CA . HIS A 1 244 ? 13.371 -9.613 4.348 1.00 60.28 244 HIS A CA 1
ATOM 1784 C C . HIS A 1 244 ? 14.026 -9.657 5.728 1.00 60.28 244 HIS A C 1
ATOM 1786 O O . HIS A 1 244 ? 14.721 -8.717 6.114 1.00 60.28 244 HIS A O 1
ATOM 1792 N N . HIS A 1 245 ? 13.870 -10.761 6.463 1.00 64.94 245 HIS A N 1
ATOM 1793 C CA . HIS A 1 245 ? 14.528 -10.932 7.761 1.00 64.94 245 HIS A CA 1
ATOM 1794 C C . HIS A 1 245 ? 16.053 -10.937 7.634 1.00 64.94 245 HIS A C 1
ATOM 1796 O O . HIS A 1 245 ? 16.752 -10.292 8.416 1.00 64.94 245 HIS A O 1
ATOM 1802 N N . LEU 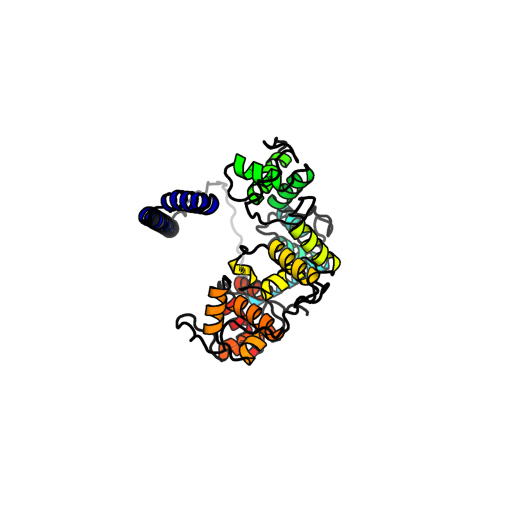A 1 246 ? 16.577 -11.630 6.626 1.00 71.69 246 LEU A N 1
ATOM 1803 C CA . LEU A 1 246 ? 18.005 -11.644 6.329 1.00 71.69 246 LEU A CA 1
ATOM 1804 C C . LEU A 1 246 ? 18.493 -10.277 5.860 1.00 71.69 246 LEU A C 1
ATOM 1806 O O . LEU A 1 246 ? 19.562 -9.849 6.287 1.00 71.69 246 LEU A O 1
ATOM 1810 N N . ALA A 1 247 ? 17.698 -9.560 5.064 1.00 66.94 247 ALA A N 1
ATOM 1811 C CA . ALA A 1 247 ? 18.013 -8.204 4.637 1.00 66.94 247 ALA A CA 1
ATOM 1812 C C . ALA A 1 247 ? 18.184 -7.304 5.861 1.00 66.94 247 ALA A C 1
ATOM 1814 O O . ALA A 1 247 ? 19.227 -6.672 5.997 1.00 66.94 247 ALA A O 1
ATOM 1815 N N . ALA A 1 248 ? 17.224 -7.343 6.793 1.00 60.31 248 ALA A N 1
ATOM 1816 C CA . ALA A 1 248 ? 17.272 -6.622 8.062 1.00 60.31 248 ALA A CA 1
ATOM 1817 C C . ALA A 1 248 ? 18.498 -7.014 8.915 1.00 60.31 248 ALA A C 1
ATOM 1819 O O . ALA A 1 248 ? 19.203 -6.158 9.449 1.00 60.31 248 ALA A O 1
ATOM 1820 N N . LEU A 1 249 ? 18.820 -8.304 9.019 1.00 66.88 249 LEU A N 1
ATOM 1821 C CA . LEU A 1 249 ? 19.969 -8.764 9.804 1.00 66.88 249 LEU A CA 1
ATOM 1822 C C . LEU A 1 249 ? 21.319 -8.455 9.153 1.00 66.88 249 LEU A C 1
ATOM 1824 O O . LEU A 1 249 ? 22.302 -8.268 9.869 1.00 66.88 249 LEU A O 1
ATOM 1828 N N . TRP A 1 250 ? 21.388 -8.342 7.830 1.00 73.00 250 TRP A N 1
ATOM 1829 C CA . TRP A 1 250 ? 22.618 -8.067 7.083 1.00 73.00 250 TRP A CA 1
ATOM 1830 C C . TRP A 1 250 ? 22.772 -6.617 6.627 1.00 73.00 250 TRP A C 1
ATOM 1832 O O . TRP A 1 250 ? 23.750 -6.287 5.942 1.00 73.00 250 TRP A O 1
ATOM 1842 N N . VAL A 1 251 ? 21.880 -5.718 7.063 1.00 58.84 251 VAL A N 1
ATOM 1843 C CA . VAL A 1 251 ? 22.047 -4.286 6.795 1.00 58.84 251 VAL A CA 1
ATOM 1844 C C . VAL A 1 251 ? 23.412 -3.825 7.327 1.00 58.84 251 VAL A C 1
ATOM 1846 O O . VAL A 1 251 ? 23.772 -4.089 8.481 1.00 58.84 251 VAL A O 1
ATOM 1849 N N . GLY A 1 252 ? 24.203 -3.204 6.447 1.00 52.41 252 GLY A N 1
ATOM 1850 C CA . GLY A 1 252 ? 25.578 -2.751 6.692 1.00 52.41 252 GLY A CA 1
ATOM 1851 C C . GLY A 1 252 ? 26.705 -3.698 6.240 1.00 52.41 252 GLY A C 1
ATOM 1852 O O . GLY A 1 252 ? 27.778 -3.202 5.908 1.00 52.41 252 GLY A O 1
ATOM 1853 N N . GLU A 1 253 ? 26.490 -5.017 6.165 1.00 56.78 253 GLU A N 1
ATOM 1854 C CA . GLU A 1 253 ? 27.484 -5.974 5.624 1.00 56.78 253 GLU A CA 1
ATOM 1855 C C . GLU A 1 253 ? 27.258 -6.254 4.133 1.00 56.78 253 GLU A C 1
ATOM 1857 O O . GLU A 1 253 ? 28.212 -6.314 3.355 1.00 56.78 253 GLU A O 1
ATOM 1862 N N . VAL A 1 254 ? 25.989 -6.354 3.727 1.00 52.44 254 VAL A N 1
ATOM 1863 C CA . VAL A 1 254 ? 25.571 -6.601 2.336 1.00 52.44 254 VAL A CA 1
ATOM 1864 C C . VAL A 1 254 ? 25.127 -5.295 1.658 1.00 52.44 254 VAL A C 1
ATOM 1866 O O . VAL A 1 254 ? 25.517 -5.019 0.526 1.00 52.44 254 VAL A O 1
ATOM 1869 N N . ALA A 1 255 ? 24.448 -4.413 2.404 1.00 43.41 255 ALA A N 1
ATOM 1870 C CA . ALA A 1 255 ? 23.915 -3.130 1.927 1.00 43.41 255 ALA A CA 1
ATOM 1871 C C . ALA A 1 255 ? 24.906 -2.203 1.176 1.00 43.41 255 ALA A C 1
ATOM 1873 O O . ALA A 1 255 ? 24.510 -1.665 0.142 1.00 43.41 255 ALA A O 1
ATOM 1874 N N . PRO A 1 256 ? 26.187 -2.017 1.580 1.00 44.31 256 PRO A N 1
ATOM 1875 C CA . PRO A 1 256 ? 27.091 -1.152 0.817 1.00 44.31 256 PRO A CA 1
ATOM 1876 C C . PRO A 1 256 ? 27.512 -1.737 -0.543 1.00 44.31 256 PRO A C 1
ATOM 1878 O O . PRO A 1 256 ? 28.179 -1.043 -1.309 1.00 44.31 256 PRO A O 1
ATOM 1881 N N . ARG A 1 257 ? 27.164 -2.994 -0.861 1.00 43.12 257 ARG A N 1
ATOM 1882 C CA . ARG A 1 257 ? 27.487 -3.628 -2.149 1.00 43.12 257 ARG A CA 1
ATOM 1883 C C . ARG A 1 257 ? 26.309 -3.725 -3.126 1.00 43.12 257 ARG A C 1
ATOM 1885 O O . ARG A 1 257 ? 26.584 -3.908 -4.306 1.00 43.12 257 ARG A O 1
ATOM 1892 N N . THR A 1 258 ? 25.051 -3.620 -2.687 1.00 47.59 258 THR A N 1
ATOM 1893 C CA . THR A 1 258 ? 23.926 -4.202 -3.458 1.00 47.59 258 THR A CA 1
ATOM 1894 C C . THR A 1 258 ? 22.596 -3.430 -3.432 1.00 47.59 258 THR A C 1
ATOM 1896 O O . THR A 1 258 ? 21.545 -4.045 -3.549 1.00 47.59 258 THR A O 1
ATOM 1899 N N . GLY A 1 259 ? 22.596 -2.101 -3.268 1.00 40.97 259 GLY A N 1
ATOM 1900 C CA . GLY A 1 259 ? 21.449 -1.249 -3.654 1.00 40.97 259 GLY A CA 1
ATOM 1901 C C . GLY A 1 259 ? 20.034 -1.741 -3.278 1.00 40.97 259 GLY A C 1
ATOM 1902 O O . GLY A 1 259 ? 19.135 -1.641 -4.102 1.00 40.97 259 GLY A O 1
ATOM 1903 N N . GLU A 1 260 ? 19.853 -2.280 -2.066 1.00 51.34 260 GLU A N 1
ATOM 1904 C CA . GLU A 1 260 ? 18.560 -2.688 -1.478 1.00 51.34 260 GLU A CA 1
ATOM 1905 C C . GLU A 1 260 ? 17.694 -3.696 -2.270 1.00 51.34 260 GLU A C 1
ATOM 1907 O O . GLU A 1 260 ? 16.474 -3.712 -2.116 1.00 51.34 260 GLU A O 1
ATOM 1912 N N . LEU A 1 261 ? 18.273 -4.599 -3.072 1.00 59.19 261 LEU A N 1
ATOM 1913 C CA . LEU A 1 261 ? 17.483 -5.653 -3.729 1.00 59.19 261 LEU A CA 1
ATOM 1914 C C . LEU A 1 261 ? 17.456 -6.959 -2.914 1.00 59.19 261 LEU A C 1
ATOM 1916 O O . LEU A 1 261 ? 18.483 -7.582 -2.651 1.00 59.19 261 LEU A O 1
ATOM 1920 N N . LEU A 1 262 ? 16.257 -7.428 -2.547 1.00 65.50 262 LEU A N 1
ATOM 1921 C CA . LEU A 1 262 ? 16.046 -8.703 -1.831 1.00 65.50 262 LEU A CA 1
ATOM 1922 C C . LEU A 1 262 ? 16.569 -9.924 -2.601 1.00 65.50 262 LEU A C 1
ATOM 1924 O O . LEU A 1 262 ? 16.911 -10.938 -1.994 1.00 65.50 262 LEU A O 1
ATOM 1928 N N . SER A 1 263 ? 16.655 -9.835 -3.929 1.00 63.38 263 SER A N 1
ATOM 1929 C CA . SER A 1 263 ? 17.277 -10.848 -4.790 1.00 63.38 263 SER A CA 1
ATOM 1930 C C . SER A 1 263 ? 18.748 -11.089 -4.441 1.00 63.38 263 SER A C 1
ATOM 1932 O O . SER A 1 263 ? 19.217 -12.229 -4.467 1.00 63.38 263 SER A O 1
ATOM 1934 N N . ASP A 1 264 ? 19.461 -10.035 -4.049 1.00 71.25 264 ASP A N 1
ATOM 1935 C CA . ASP A 1 264 ? 20.880 -10.106 -3.707 1.00 71.25 264 ASP A CA 1
ATOM 1936 C C . ASP A 1 264 ? 21.064 -10.701 -2.313 1.00 71.25 264 ASP A C 1
ATOM 1938 O O . ASP A 1 264 ? 21.977 -11.488 -2.076 1.00 71.25 264 ASP A O 1
ATOM 1942 N N . VAL A 1 265 ? 20.126 -10.421 -1.406 1.00 73.62 265 VAL A N 1
ATOM 1943 C CA . VAL A 1 265 ? 20.061 -11.069 -0.092 1.00 73.62 265 VAL A CA 1
ATOM 1944 C C . VAL A 1 265 ? 19.832 -12.572 -0.241 1.00 73.62 265 VAL A C 1
ATOM 1946 O O . VAL A 1 265 ? 20.527 -13.358 0.399 1.00 73.62 265 VAL A O 1
ATOM 1949 N N . LYS A 1 266 ? 18.925 -12.992 -1.132 1.00 78.75 266 LYS A N 1
ATOM 1950 C CA . LYS A 1 266 ? 18.721 -14.414 -1.456 1.00 78.75 266 LYS A CA 1
ATOM 1951 C C . LYS A 1 266 ? 19.969 -15.055 -2.065 1.00 78.75 266 LYS A C 1
ATOM 1953 O O . LYS A 1 266 ? 20.279 -16.195 -1.729 1.00 78.75 266 LYS A O 1
ATOM 1958 N N . ALA A 1 267 ? 20.693 -14.344 -2.932 1.00 79.69 267 ALA A N 1
ATOM 1959 C CA . ALA A 1 267 ? 21.942 -14.838 -3.519 1.00 79.69 267 ALA A CA 1
ATOM 1960 C C . ALA A 1 267 ? 23.017 -15.050 -2.444 1.00 79.69 267 ALA A C 1
ATOM 1962 O O . ALA A 1 267 ? 23.552 -16.146 -2.315 1.00 79.69 267 ALA A O 1
ATOM 1963 N N . VAL A 1 268 ? 23.264 -14.048 -1.597 1.00 81.94 268 VAL A N 1
ATOM 1964 C CA . VAL A 1 268 ? 24.231 -14.154 -0.492 1.00 81.94 268 VAL A CA 1
ATOM 1965 C C . VAL A 1 268 ? 23.840 -15.275 0.472 1.00 81.94 268 VAL A C 1
ATOM 1967 O O . VAL A 1 268 ? 24.676 -16.086 0.861 1.00 81.94 268 VAL A O 1
ATOM 1970 N N . ALA A 1 269 ? 22.557 -15.378 0.812 1.00 82.88 269 ALA A N 1
ATOM 1971 C CA . ALA A 1 269 ? 22.051 -16.446 1.663 1.00 82.88 269 ALA A CA 1
ATOM 1972 C C . ALA A 1 269 ? 22.226 -17.835 1.052 1.00 82.88 269 ALA A C 1
ATOM 1974 O O . ALA A 1 269 ? 22.601 -18.785 1.740 1.00 82.88 269 ALA A O 1
ATOM 1975 N N . GLY A 1 270 ? 21.994 -17.946 -0.248 1.00 85.00 270 GLY A N 1
ATOM 1976 C CA . GLY A 1 270 ? 22.265 -19.143 -1.018 1.00 85.00 270 GLY A CA 1
ATOM 1977 C C . GLY A 1 270 ? 23.727 -19.576 -0.980 1.00 85.00 270 GLY A C 1
ATOM 1978 O O . GLY A 1 270 ? 24.013 -20.751 -0.751 1.00 85.00 270 GLY A O 1
ATOM 1979 N N . ASP A 1 271 ? 24.652 -18.634 -1.158 1.00 84.62 271 ASP A N 1
ATOM 1980 C CA . ASP A 1 271 ? 26.092 -18.898 -1.122 1.00 84.62 271 ASP A CA 1
ATOM 1981 C C . ASP A 1 271 ? 26.562 -19.353 0.266 1.00 84.62 271 ASP A C 1
ATOM 1983 O O . ASP A 1 271 ? 27.329 -20.313 0.377 1.00 84.62 271 ASP A O 1
ATOM 1987 N N . GLU A 1 272 ? 26.054 -18.731 1.331 1.00 83.56 272 GLU A N 1
ATOM 1988 C CA . GLU A 1 272 ? 26.315 -19.149 2.713 1.00 83.56 272 GLU A CA 1
ATOM 1989 C C . GLU A 1 272 ? 25.838 -20.590 2.967 1.00 83.56 272 GLU A C 1
ATOM 1991 O O . GLU A 1 272 ? 26.570 -21.413 3.527 1.00 83.56 272 GLU A O 1
ATOM 1996 N N . LEU A 1 273 ? 24.643 -20.943 2.484 1.00 85.50 273 LEU A N 1
ATOM 1997 C CA . LEU A 1 273 ? 24.109 -22.303 2.585 1.00 85.50 273 LEU A CA 1
ATOM 1998 C C . LEU A 1 273 ? 24.935 -23.313 1.776 1.00 85.50 273 LEU A C 1
ATOM 2000 O O . LEU A 1 273 ? 25.202 -24.417 2.256 1.00 85.50 273 LEU A O 1
ATOM 2004 N N . LEU A 1 274 ? 25.379 -22.946 0.570 1.00 85.00 274 LEU A N 1
ATOM 2005 C CA . LEU A 1 274 ? 26.267 -23.776 -0.252 1.00 85.00 274 LEU A CA 1
ATOM 2006 C C . LEU A 1 274 ? 27.642 -23.977 0.397 1.00 85.00 274 LEU A C 1
ATOM 2008 O O . LEU A 1 274 ? 28.231 -25.052 0.257 1.00 85.00 274 LEU A O 1
ATOM 2012 N N . ALA A 1 275 ? 28.134 -22.984 1.139 1.00 84.25 275 ALA A N 1
ATOM 2013 C CA . ALA A 1 275 ? 29.344 -23.088 1.950 1.00 84.25 275 ALA A CA 1
ATOM 2014 C C . ALA A 1 275 ? 29.157 -23.955 3.215 1.00 84.25 275 ALA A C 1
ATOM 2016 O O . ALA A 1 275 ? 30.136 -24.268 3.895 1.00 84.25 275 ALA A O 1
ATOM 2017 N N . GLY A 1 276 ? 27.925 -24.389 3.514 1.00 86.38 276 GLY A N 1
ATOM 2018 C CA . GLY A 1 276 ? 27.578 -25.188 4.690 1.00 86.38 276 GLY A CA 1
ATOM 2019 C C . GLY A 1 276 ? 27.376 -24.362 5.962 1.00 86.38 276 GLY A C 1
ATOM 2020 O O . GLY A 1 276 ? 27.301 -24.935 7.054 1.00 86.38 276 GLY A O 1
ATOM 2021 N N . ASN A 1 277 ? 27.291 -23.037 5.836 1.00 83.62 277 ASN A N 1
ATOM 2022 C CA . ASN A 1 277 ? 27.026 -22.143 6.951 1.00 83.62 277 ASN A CA 1
ATOM 2023 C C . ASN A 1 277 ? 25.528 -22.135 7.282 1.00 83.62 277 ASN A C 1
ATOM 2025 O O . ASN A 1 277 ? 24.668 -22.399 6.441 1.00 83.62 277 ASN A O 1
ATOM 2029 N N . ARG A 1 278 ? 25.208 -21.856 8.548 1.00 81.25 278 ARG A N 1
ATOM 2030 C CA . ARG A 1 278 ? 23.823 -21.644 8.982 1.00 81.25 278 ARG A CA 1
ATOM 2031 C C . ARG A 1 278 ? 23.475 -20.173 8.840 1.00 81.25 278 ARG A C 1
ATOM 2033 O O . ARG A 1 278 ? 24.217 -19.326 9.329 1.00 81.25 278 ARG A O 1
ATOM 2040 N N . LEU A 1 279 ? 22.327 -19.898 8.232 1.00 80.19 279 LEU A N 1
ATOM 2041 C CA . LEU A 1 279 ? 21.773 -18.552 8.199 1.00 80.19 279 LEU A CA 1
ATOM 2042 C C . LEU A 1 279 ? 21.272 -18.147 9.595 1.00 80.19 279 LEU A C 1
ATOM 2044 O O . LEU A 1 279 ? 20.876 -19.012 10.380 1.00 80.19 279 LEU A O 1
ATOM 2048 N N . PRO A 1 280 ? 21.266 -16.843 9.917 1.00 70.44 280 PRO A N 1
ATOM 2049 C CA . PRO A 1 280 ? 20.818 -16.343 11.218 1.00 70.44 280 PRO A CA 1
ATOM 2050 C C . PRO A 1 280 ? 19.286 -16.381 11.403 1.00 70.44 280 PRO A C 1
ATOM 2052 O O . PRO A 1 280 ? 18.790 -15.998 12.459 1.00 70.44 280 PRO A O 1
ATOM 2055 N N . VAL A 1 281 ? 18.541 -16.856 10.398 1.00 69.62 281 VAL A N 1
ATOM 2056 C CA . VAL A 1 281 ? 17.082 -17.049 10.412 1.00 69.62 281 VAL A CA 1
ATOM 2057 C C . VAL A 1 281 ? 16.784 -18.538 10.204 1.00 69.62 281 VAL A C 1
ATOM 2059 O O . VAL A 1 281 ? 17.521 -19.220 9.488 1.00 69.62 281 VAL A O 1
ATOM 2062 N N . GLU A 1 282 ? 15.727 -19.065 10.823 1.00 72.50 282 GLU A N 1
ATOM 2063 C CA . GLU A 1 282 ? 15.236 -20.432 10.582 1.00 72.50 282 GLU A CA 1
ATOM 2064 C C . GLU A 1 282 ? 14.199 -20.428 9.451 1.00 72.50 282 GLU A C 1
ATOM 2066 O O . GLU A 1 282 ? 13.254 -19.647 9.501 1.00 72.50 282 GLU A O 1
ATOM 2071 N N . SER A 1 283 ? 14.364 -21.312 8.466 1.00 61.47 283 SER A N 1
ATOM 2072 C CA . SER A 1 283 ? 13.479 -21.456 7.302 1.00 61.47 283 SER A CA 1
ATOM 2073 C C . SER A 1 283 ? 12.035 -21.807 7.684 1.00 61.47 283 SER A C 1
ATOM 2075 O O . SER A 1 283 ? 11.828 -22.732 8.480 1.00 61.47 283 SER A O 1
ATOM 2077 N N . GLY A 1 284 ? 11.046 -21.167 7.051 1.00 50.12 284 GLY A N 1
ATOM 2078 C CA . GLY A 1 284 ? 9.637 -21.578 7.128 1.00 50.12 284 GLY A CA 1
ATOM 2079 C C . GLY A 1 284 ? 8.885 -21.102 8.374 1.00 50.12 284 GLY A C 1
ATOM 2080 O O . GLY A 1 284 ? 7.926 -21.753 8.805 1.00 50.12 284 GLY A O 1
ATOM 2081 N N . ARG A 1 285 ? 9.297 -19.974 8.968 1.00 51.66 285 ARG A N 1
ATOM 2082 C CA . ARG A 1 285 ? 8.442 -19.284 9.944 1.00 51.66 285 ARG A CA 1
ATOM 2083 C C . ARG A 1 285 ? 7.225 -18.691 9.221 1.00 51.66 285 ARG A C 1
ATOM 2085 O O . ARG A 1 285 ? 7.406 -18.012 8.217 1.00 51.66 285 ARG A O 1
ATOM 2092 N N . PRO A 1 286 ? 5.991 -18.921 9.704 1.00 36.22 286 PRO A N 1
ATOM 2093 C CA . PRO A 1 286 ? 4.810 -18.315 9.096 1.00 36.22 286 PRO A CA 1
ATOM 2094 C C . PRO A 1 286 ? 4.909 -16.784 9.162 1.00 36.22 286 PRO A C 1
ATOM 2096 O O . PRO A 1 286 ? 5.363 -16.250 10.171 1.00 36.22 286 PRO A O 1
ATOM 2099 N N . ALA A 1 287 ? 4.445 -16.084 8.121 1.00 36.31 287 ALA A N 1
ATOM 2100 C CA . ALA A 1 287 ? 4.365 -14.615 8.090 1.00 36.31 287 ALA A CA 1
ATOM 2101 C C . ALA A 1 287 ? 3.556 -14.040 9.275 1.00 36.31 287 ALA A C 1
ATOM 2103 O O . ALA A 1 287 ? 3.804 -12.927 9.725 1.00 36.31 287 ALA A O 1
ATOM 2104 N N . ASP A 1 288 ? 2.647 -14.844 9.833 1.00 30.62 288 ASP A N 1
ATOM 2105 C CA . ASP A 1 288 ? 1.845 -14.523 11.018 1.00 30.62 288 ASP A CA 1
ATOM 2106 C C . ASP A 1 288 ? 2.662 -14.566 12.325 1.00 30.62 288 ASP A C 1
ATOM 2108 O O . ASP A 1 288 ? 2.215 -14.068 13.352 1.00 30.62 288 ASP A O 1
ATOM 2112 N N . ALA A 1 289 ? 3.881 -15.118 12.294 1.00 32.03 289 ALA A N 1
ATOM 2113 C CA . ALA A 1 289 ? 4.882 -14.973 13.347 1.00 32.03 289 ALA A CA 1
ATOM 2114 C C . ALA A 1 289 ? 5.713 -13.691 13.157 1.00 32.03 289 ALA A C 1
ATOM 2116 O O . ALA A 1 289 ? 6.903 -13.664 13.478 1.00 32.03 289 ALA A O 1
ATOM 2117 N N . LEU A 1 290 ? 5.070 -12.607 12.708 1.00 36.50 290 LEU A N 1
ATOM 2118 C CA . LEU A 1 290 ? 5.484 -11.224 12.968 1.00 36.50 290 LEU A CA 1
ATOM 2119 C C . LEU A 1 290 ? 5.346 -10.881 14.467 1.00 36.50 290 LEU A C 1
ATOM 2121 O O . LEU A 1 290 ? 4.945 -9.783 14.843 1.00 36.50 290 LEU A O 1
ATOM 2125 N N . ASP A 1 291 ? 5.777 -11.789 15.340 1.00 38.75 291 ASP A N 1
ATOM 2126 C CA . ASP A 1 291 ? 6.480 -11.354 16.527 1.00 38.75 291 ASP A CA 1
ATOM 2127 C C . ASP A 1 291 ? 7.817 -10.805 16.008 1.00 38.75 291 ASP A C 1
ATOM 2129 O O . ASP A 1 291 ? 8.834 -11.504 15.971 1.00 38.75 291 ASP A O 1
ATOM 2133 N N . LEU A 1 292 ? 7.847 -9.510 15.648 1.00 43.06 292 LEU A N 1
ATOM 2134 C CA . LEU A 1 292 ? 8.981 -8.699 16.099 1.00 43.06 292 LEU A CA 1
ATOM 2135 C C . LEU A 1 292 ? 9.165 -9.154 17.547 1.00 43.06 292 LEU A C 1
ATOM 2137 O O . LEU A 1 292 ? 8.207 -8.968 18.301 1.00 43.06 292 LEU A O 1
ATOM 2141 N N . PRO A 1 293 ? 10.246 -9.869 17.925 1.00 44.84 293 PRO A N 1
ATOM 2142 C CA . PRO A 1 293 ? 10.313 -10.433 19.263 1.00 44.84 293 PRO A CA 1
ATOM 2143 C C . PRO A 1 293 ? 10.026 -9.265 20.190 1.00 44.84 293 PRO A C 1
ATOM 2145 O O . PRO A 1 293 ? 10.645 -8.217 19.998 1.00 44.84 293 PRO A O 1
ATOM 2148 N N . ALA A 1 294 ? 9.002 -9.403 21.039 1.00 45.81 294 ALA A N 1
ATOM 2149 C CA . ALA A 1 294 ? 8.412 -8.349 21.869 1.00 45.81 294 ALA A CA 1
ATOM 2150 C C . ALA A 1 294 ? 9.432 -7.830 22.902 1.00 45.81 294 ALA A C 1
ATOM 2152 O O . ALA A 1 294 ? 9.311 -8.045 24.101 1.00 45.81 294 ALA A O 1
ATOM 2153 N N . GLY A 1 295 ? 10.533 -7.295 22.399 1.00 51.78 295 GLY A N 1
ATOM 2154 C CA . GLY A 1 295 ? 11.840 -7.363 23.021 1.00 51.78 295 GLY A CA 1
ATOM 2155 C C . GLY A 1 295 ? 13.008 -6.912 22.132 1.00 51.78 295 GLY A C 1
ATOM 2156 O O . GLY A 1 295 ? 14.106 -6.781 22.651 1.00 51.78 295 GLY A O 1
ATOM 2157 N N . ALA A 1 296 ? 12.866 -6.718 20.811 1.00 60.66 296 ALA A N 1
ATOM 2158 C CA . ALA A 1 296 ? 13.972 -6.244 19.963 1.00 60.66 296 ALA A CA 1
ATOM 2159 C C . ALA A 1 296 ? 14.363 -4.809 20.333 1.00 60.66 296 ALA A C 1
ATOM 2161 O O . ALA A 1 296 ? 15.537 -4.511 20.560 1.00 60.66 296 ALA A O 1
ATOM 2162 N N . LEU A 1 297 ? 13.369 -3.930 20.449 1.00 61.84 297 LEU A N 1
ATOM 2163 C CA . LEU A 1 297 ? 13.584 -2.560 20.895 1.00 61.84 297 LEU A CA 1
ATOM 2164 C C . LEU A 1 297 ? 14.153 -2.548 22.321 1.00 61.84 297 LEU A C 1
ATOM 2166 O O . LEU A 1 297 ? 15.125 -1.851 22.599 1.00 61.84 297 LEU A O 1
ATOM 2170 N N . GLU A 1 298 ? 13.601 -3.386 23.189 1.00 64.38 298 GLU A N 1
ATOM 2171 C CA . GLU A 1 298 ? 14.015 -3.565 24.573 1.00 64.38 298 GLU A CA 1
ATOM 2172 C C . GLU A 1 298 ? 15.438 -4.117 24.649 1.00 64.38 298 GLU A C 1
ATOM 2174 O O . GLU A 1 298 ? 16.206 -3.663 25.478 1.00 64.38 298 GLU A O 1
ATOM 2179 N N . ARG A 1 299 ? 15.855 -5.012 23.746 1.00 76.06 299 ARG A N 1
ATOM 2180 C CA . ARG A 1 299 ? 17.219 -5.553 23.712 1.00 76.06 299 ARG A CA 1
ATOM 2181 C C . ARG A 1 299 ? 18.237 -4.499 23.305 1.00 76.06 299 ARG A C 1
ATOM 2183 O O . ARG A 1 299 ? 19.331 -4.469 23.858 1.00 76.06 299 ARG A O 1
ATOM 2190 N N . PHE A 1 300 ? 17.886 -3.640 22.351 1.00 81.56 300 PHE A N 1
ATOM 2191 C CA . PHE A 1 300 ? 18.715 -2.495 21.982 1.00 81.56 300 PHE A CA 1
ATOM 2192 C C . PHE A 1 300 ? 18.943 -1.566 23.184 1.00 81.56 300 PHE A C 1
ATOM 2194 O O . PHE A 1 300 ? 20.074 -1.154 23.442 1.00 81.56 300 PHE A O 1
ATOM 2201 N N . LEU A 1 301 ? 17.884 -1.300 23.951 1.00 77.31 301 LEU A N 1
ATOM 2202 C CA . LEU A 1 301 ? 17.936 -0.453 25.142 1.00 77.31 301 LEU A CA 1
ATOM 2203 C C . LEU A 1 301 ? 18.633 -1.140 26.333 1.00 77.31 301 LEU A C 1
ATOM 2205 O O . LEU A 1 301 ? 19.462 -0.515 26.991 1.00 77.31 301 LEU A O 1
ATOM 2209 N N . ASP A 1 302 ? 18.370 -2.425 26.575 1.00 79.56 302 ASP A N 1
ATOM 2210 C CA . ASP A 1 302 ? 18.961 -3.239 27.650 1.00 79.56 302 ASP A CA 1
ATOM 2211 C C . ASP A 1 302 ? 20.481 -3.379 27.497 1.00 79.56 302 ASP A C 1
ATOM 2213 O O . ASP A 1 302 ? 21.211 -3.416 28.487 1.00 79.56 302 ASP A O 1
ATOM 2217 N N . GLU A 1 303 ? 20.973 -3.431 26.257 1.00 85.31 303 GLU A N 1
ATOM 2218 C CA . GLU A 1 303 ? 22.409 -3.446 25.945 1.00 85.31 303 GLU A CA 1
ATOM 2219 C C . GLU A 1 303 ? 23.050 -2.046 26.058 1.00 85.31 303 GLU A C 1
ATOM 2221 O O . GLU A 1 303 ? 24.251 -1.890 25.839 1.00 85.31 303 GLU A O 1
ATOM 2226 N N . GLY A 1 304 ? 22.270 -1.025 26.435 1.00 86.62 304 GLY A N 1
ATOM 2227 C CA . GLY A 1 304 ? 22.728 0.329 26.743 1.00 86.62 304 GLY A CA 1
ATOM 2228 C C . GLY A 1 304 ? 22.854 1.263 25.540 1.00 86.62 304 GLY A C 1
ATOM 2229 O O . GLY A 1 304 ? 23.441 2.339 25.679 1.00 86.62 304 GLY A O 1
ATOM 2230 N N . TYR A 1 305 ? 22.355 0.878 24.361 1.00 87.81 305 TYR A N 1
ATOM 2231 C CA . TYR A 1 305 ? 22.430 1.736 23.180 1.00 87.81 305 TYR A CA 1
ATOM 2232 C C . TYR A 1 305 ? 21.435 2.896 23.267 1.00 87.81 305 TYR A C 1
ATOM 2234 O O . TYR A 1 305 ? 20.296 2.768 23.713 1.00 87.81 305 TYR A O 1
ATOM 2242 N N . THR A 1 306 ? 21.886 4.059 22.815 1.00 85.94 306 THR A N 1
ATOM 2243 C CA . THR A 1 306 ? 21.171 5.332 22.915 1.00 85.94 306 THR A CA 1
ATOM 2244 C C . THR A 1 306 ? 20.431 5.688 21.622 1.00 85.94 306 THR A C 1
ATOM 2246 O O . THR A 1 306 ? 20.573 5.053 20.577 1.00 85.94 306 THR A O 1
ATOM 2249 N N . SER A 1 307 ? 19.640 6.761 21.649 1.00 74.62 307 SER A N 1
ATOM 2250 C CA . SER A 1 307 ? 19.072 7.343 20.427 1.00 74.62 307 SER A CA 1
ATOM 2251 C C . SER A 1 307 ? 20.134 7.933 19.490 1.00 74.62 307 SER A C 1
ATOM 2253 O O . SER A 1 307 ? 19.930 7.916 18.279 1.00 74.62 307 SER A O 1
ATOM 2255 N N . GLY A 1 308 ? 21.268 8.410 20.018 1.00 79.44 308 GLY A N 1
ATOM 2256 C CA . GLY A 1 308 ? 22.412 8.838 19.205 1.00 79.44 308 GLY A CA 1
ATOM 2257 C C . GLY A 1 308 ? 23.043 7.666 18.466 1.00 79.44 308 GLY A C 1
ATOM 2258 O O . GLY A 1 308 ? 23.279 7.744 17.263 1.00 79.44 308 GLY A O 1
ATOM 2259 N N . ASP A 1 309 ? 23.198 6.539 19.160 1.00 89.69 309 ASP A N 1
ATOM 2260 C CA . ASP A 1 309 ? 23.621 5.279 18.554 1.00 89.69 309 ASP A CA 1
ATOM 2261 C C . ASP A 1 309 ? 22.633 4.825 17.468 1.00 89.69 309 ASP A C 1
ATOM 2263 O O . ASP A 1 309 ? 23.037 4.467 16.367 1.00 89.69 309 ASP A O 1
ATOM 2267 N N . ALA A 1 310 ? 21.326 4.900 17.729 1.00 81.69 310 ALA A N 1
ATOM 2268 C CA . ALA A 1 310 ? 20.306 4.560 16.738 1.00 81.69 310 ALA A CA 1
ATOM 2269 C C . ALA A 1 310 ? 20.348 5.460 15.494 1.00 81.69 310 ALA A C 1
ATOM 2271 O O . ALA A 1 310 ? 20.141 4.974 14.385 1.00 81.69 310 ALA A O 1
ATOM 2272 N N . ALA A 1 311 ? 20.612 6.758 15.663 1.00 77.00 311 ALA A N 1
ATOM 2273 C CA . ALA A 1 311 ? 20.736 7.702 14.556 1.00 77.00 311 ALA A CA 1
ATOM 2274 C C . ALA A 1 311 ? 21.975 7.421 13.698 1.00 77.00 311 ALA A C 1
ATOM 2276 O O . ALA A 1 311 ? 21.894 7.446 12.470 1.00 77.00 311 ALA A O 1
ATOM 2277 N N . GLU A 1 312 ? 23.102 7.092 14.330 1.00 89.31 312 GLU A N 1
ATOM 2278 C CA . GLU A 1 312 ? 24.301 6.661 13.612 1.00 89.31 312 GLU A CA 1
ATOM 2279 C C . GLU A 1 312 ? 24.053 5.340 12.871 1.00 89.31 312 GLU A C 1
ATOM 2281 O O . GLU A 1 312 ? 24.465 5.191 11.722 1.00 89.31 312 GLU A O 1
ATOM 2286 N N . LEU A 1 313 ? 23.349 4.386 13.491 1.00 86.06 313 LEU A N 1
ATOM 2287 C CA . LEU A 1 313 ? 22.969 3.136 12.831 1.00 86.06 313 LEU A CA 1
ATOM 2288 C C . LEU A 1 313 ? 22.063 3.413 11.636 1.00 86.06 313 LEU A C 1
ATOM 2290 O O . LEU A 1 313 ? 22.363 2.926 10.555 1.00 86.06 313 LEU A O 1
ATOM 2294 N N . ALA A 1 314 ? 21.036 4.251 11.789 1.00 74.12 314 ALA A N 1
ATOM 2295 C CA . ALA A 1 314 ? 20.156 4.660 10.698 1.00 74.12 314 ALA A CA 1
ATOM 2296 C C . ALA A 1 314 ? 20.950 5.258 9.526 1.00 74.12 314 ALA A C 1
ATOM 2298 O O . ALA A 1 314 ? 20.799 4.817 8.388 1.00 74.12 314 ALA A O 1
ATOM 2299 N N . GLN A 1 315 ? 21.879 6.178 9.810 1.00 74.25 315 GLN A N 1
ATOM 2300 C CA . GLN A 1 315 ? 22.740 6.782 8.794 1.00 74.25 315 GLN A CA 1
ATOM 2301 C C . GLN A 1 315 ? 23.650 5.752 8.111 1.00 74.25 315 GLN A C 1
ATOM 2303 O O . GLN A 1 315 ? 23.744 5.731 6.885 1.00 74.25 315 GLN A O 1
ATOM 2308 N N . ARG A 1 316 ? 24.322 4.889 8.882 1.00 82.75 316 ARG A N 1
ATOM 2309 C CA . ARG A 1 316 ? 25.232 3.862 8.345 1.00 82.75 316 ARG A CA 1
ATOM 2310 C C . ARG A 1 316 ? 24.517 2.798 7.531 1.00 82.75 316 ARG A C 1
ATOM 2312 O O . ARG A 1 316 ? 25.118 2.195 6.647 1.00 82.75 316 ARG A O 1
ATOM 2319 N N . TRP A 1 317 ? 23.271 2.533 7.880 1.00 81.12 317 TRP A N 1
ATOM 2320 C CA . TRP A 1 317 ? 22.456 1.484 7.295 1.00 81.12 317 TRP A CA 1
ATOM 2321 C C . TRP A 1 317 ? 21.527 1.983 6.194 1.00 81.12 317 TRP A C 1
ATOM 2323 O O . TRP A 1 317 ? 20.878 1.159 5.565 1.00 81.12 317 TRP A O 1
ATOM 2333 N N . GLY A 1 318 ? 21.474 3.296 5.944 1.00 63.94 318 GLY A N 1
ATOM 2334 C CA . GLY A 1 318 ? 20.561 3.883 4.961 1.00 63.94 318 GLY A CA 1
ATOM 2335 C C . GLY A 1 318 ? 19.089 3.831 5.382 1.00 63.94 318 GLY A C 1
ATOM 2336 O O . GLY A 1 318 ? 18.211 4.058 4.560 1.00 63.94 318 GLY A O 1
ATOM 2337 N N . ILE A 1 319 ? 18.801 3.560 6.656 1.00 68.81 319 ILE A N 1
ATOM 2338 C CA . ILE A 1 319 ? 17.433 3.462 7.164 1.00 68.81 319 ILE A CA 1
ATOM 2339 C C . ILE A 1 319 ? 16.897 4.877 7.385 1.00 68.81 319 ILE A C 1
ATOM 2341 O O . ILE A 1 319 ? 17.513 5.685 8.080 1.00 68.81 319 ILE A O 1
ATOM 2345 N N . GLY A 1 320 ? 15.739 5.176 6.793 1.00 51.09 320 GLY A N 1
ATOM 2346 C CA . GLY A 1 320 ? 15.157 6.522 6.778 1.00 51.09 320 GLY A CA 1
ATOM 2347 C C . GLY A 1 320 ? 14.710 7.061 8.141 1.00 51.09 320 GLY A C 1
ATOM 2348 O O . GLY A 1 320 ? 14.440 8.256 8.253 1.00 51.09 320 GLY A O 1
ATOM 2349 N N . ASP A 1 321 ? 14.639 6.215 9.171 1.00 61.44 321 ASP A N 1
ATOM 2350 C CA . ASP A 1 321 ? 14.220 6.602 10.514 1.00 61.44 321 ASP A CA 1
ATOM 2351 C C . ASP A 1 321 ? 14.928 5.806 11.627 1.00 61.44 321 ASP A C 1
ATOM 2353 O O . ASP A 1 321 ? 15.405 4.681 11.454 1.00 61.44 321 ASP A O 1
ATOM 2357 N N . THR A 1 322 ? 14.988 6.410 12.814 1.00 70.12 322 THR A N 1
ATOM 2358 C CA . THR A 1 322 ? 15.704 5.845 13.963 1.00 70.12 322 THR A CA 1
ATOM 2359 C C . THR A 1 322 ? 14.953 4.699 14.639 1.00 70.12 322 THR A C 1
ATOM 2361 O O . THR A 1 322 ? 15.592 3.867 15.278 1.00 70.12 322 THR A O 1
ATOM 2364 N N . ALA A 1 323 ? 13.625 4.610 14.516 1.00 61.50 323 ALA A N 1
ATOM 2365 C CA . ALA A 1 323 ? 12.840 3.545 15.140 1.00 61.50 323 ALA A CA 1
ATOM 2366 C C . ALA A 1 323 ? 13.050 2.211 14.411 1.00 61.50 323 ALA A C 1
ATOM 2368 O O . ALA A 1 323 ? 13.322 1.193 15.050 1.00 61.50 323 ALA A O 1
ATOM 2369 N N . SER A 1 324 ? 13.028 2.241 13.080 1.00 59.16 324 SER A N 1
ATOM 2370 C CA . SER A 1 324 ? 13.384 1.116 12.220 1.00 59.16 324 SER A CA 1
ATOM 2371 C C . SER A 1 324 ? 14.832 0.683 12.460 1.00 59.16 324 SER A C 1
ATOM 2373 O O . SER A 1 324 ? 15.103 -0.507 12.621 1.00 59.16 324 SER A O 1
ATOM 2375 N N . ALA A 1 325 ? 15.765 1.633 12.608 1.00 72.81 325 ALA A N 1
ATOM 2376 C CA . ALA A 1 325 ? 17.152 1.312 12.941 1.00 72.81 325 ALA A CA 1
ATOM 2377 C C . ALA A 1 325 ? 17.297 0.644 14.318 1.00 72.81 325 ALA A C 1
ATOM 2379 O O . ALA A 1 325 ? 18.043 -0.325 14.443 1.00 72.81 325 ALA A O 1
ATOM 2380 N N . LYS A 1 326 ? 16.554 1.089 15.341 1.00 76.62 326 LYS A N 1
ATOM 2381 C CA . LYS A 1 326 ? 16.524 0.431 16.661 1.00 76.62 326 LYS A CA 1
ATOM 2382 C C . LYS A 1 326 ? 15.992 -0.994 16.580 1.00 76.62 326 LYS A C 1
ATOM 2384 O O . LYS A 1 326 ? 16.579 -1.886 17.181 1.00 76.62 326 LYS A O 1
ATOM 2389 N N . ALA A 1 327 ? 14.910 -1.213 15.834 1.00 66.31 327 ALA A N 1
ATOM 2390 C CA . ALA A 1 327 ? 14.334 -2.543 15.662 1.00 66.31 327 ALA A CA 1
ATOM 2391 C C . ALA A 1 327 ? 15.337 -3.496 14.989 1.00 66.31 327 ALA A C 1
ATOM 2393 O O . ALA A 1 327 ? 15.592 -4.585 15.498 1.00 66.31 327 ALA A O 1
ATOM 2394 N N . VAL A 1 328 ? 15.986 -3.049 13.908 1.00 69.44 328 VAL A N 1
ATOM 2395 C CA . VAL A 1 328 ? 17.039 -3.808 13.214 1.00 69.44 328 VAL A CA 1
ATOM 2396 C C . VAL A 1 328 ? 18.232 -4.093 14.131 1.00 69.44 328 VAL A C 1
ATOM 2398 O O . VAL A 1 328 ? 18.742 -5.214 14.182 1.00 69.44 328 VAL A O 1
ATOM 2401 N N . ALA A 1 329 ? 18.669 -3.097 14.896 1.00 81.06 329 ALA A N 1
ATOM 2402 C CA . ALA A 1 329 ? 19.771 -3.233 15.836 1.00 81.06 329 ALA A CA 1
ATOM 2403 C C . ALA A 1 329 ? 19.447 -4.212 16.974 1.00 81.06 329 ALA A C 1
ATOM 2405 O O . ALA A 1 329 ? 20.267 -5.061 17.320 1.00 81.06 329 ALA A O 1
ATOM 2406 N N . GLY A 1 330 ? 18.227 -4.140 17.498 1.00 79.12 330 GLY A N 1
ATOM 2407 C CA . GLY A 1 330 ? 17.675 -5.067 18.473 1.00 79.12 330 GLY A CA 1
ATOM 2408 C C . GLY A 1 330 ? 17.652 -6.511 17.991 1.00 79.12 330 GLY A C 1
ATOM 2409 O O . GLY A 1 330 ? 18.065 -7.415 18.716 1.00 79.12 330 GLY A O 1
ATOM 2410 N N . LEU A 1 331 ? 17.240 -6.723 16.739 1.00 69.94 331 LEU A N 1
ATOM 2411 C CA . LEU A 1 331 ? 17.265 -8.035 16.092 1.00 69.94 331 LEU A CA 1
ATOM 2412 C C . LEU A 1 331 ? 18.693 -8.577 15.957 1.00 69.94 331 LEU A C 1
ATOM 2414 O O . LEU A 1 331 ? 18.936 -9.735 16.298 1.00 69.94 331 LEU A O 1
ATOM 2418 N N . LYS A 1 332 ? 19.652 -7.743 15.530 1.00 78.44 332 LYS A N 1
ATOM 2419 C CA . LYS A 1 332 ? 21.074 -8.126 15.461 1.00 78.44 332 LYS A CA 1
ATOM 2420 C C . LYS A 1 332 ? 21.598 -8.545 16.838 1.00 78.44 332 LYS A C 1
ATOM 2422 O O . LYS A 1 332 ? 22.168 -9.627 16.964 1.00 78.44 332 LYS A O 1
ATOM 2427 N N . LEU A 1 333 ? 21.330 -7.755 17.877 1.00 81.25 333 LEU A N 1
ATOM 2428 C CA . LEU A 1 333 ? 21.738 -8.065 19.252 1.00 81.25 333 LEU A CA 1
ATOM 2429 C C . LEU A 1 333 ? 21.087 -9.353 19.779 1.00 81.25 333 LEU A C 1
ATOM 2431 O O . LEU A 1 333 ? 21.765 -10.173 20.398 1.00 81.25 333 LEU A O 1
ATOM 2435 N N . ALA A 1 334 ? 19.799 -9.573 19.503 1.00 71.38 334 ALA A N 1
ATOM 2436 C CA . ALA A 1 334 ? 19.085 -10.792 19.885 1.00 71.38 334 ALA A CA 1
ATOM 2437 C C . ALA A 1 334 ? 19.635 -12.042 19.174 1.00 71.38 334 ALA A C 1
ATOM 2439 O O . ALA A 1 334 ? 19.705 -13.115 19.772 1.00 71.38 334 ALA A O 1
ATOM 2440 N N . ALA A 1 335 ? 20.098 -11.889 17.932 1.00 67.00 335 ALA A N 1
ATOM 2441 C CA . ALA A 1 335 ? 20.814 -12.922 17.188 1.00 67.00 335 ALA A CA 1
ATOM 2442 C C . ALA A 1 335 ? 22.273 -13.117 17.662 1.00 67.00 335 ALA A C 1
ATOM 2444 O O . ALA A 1 335 ? 23.017 -13.894 17.064 1.00 67.00 335 ALA A O 1
ATOM 2445 N N . GLY A 1 336 ? 22.716 -12.408 18.709 1.00 79.12 336 GLY A N 1
ATOM 2446 C CA . GLY A 1 336 ? 24.097 -12.435 19.203 1.00 79.12 336 GLY A CA 1
ATOM 2447 C C . GLY A 1 336 ? 25.097 -11.734 18.279 1.00 79.12 336 GLY A C 1
ATOM 2448 O O . GLY A 1 336 ? 26.307 -11.878 18.456 1.00 79.12 336 GLY A O 1
ATOM 2449 N N . THR A 1 337 ? 24.607 -10.982 17.294 1.00 80.06 337 THR A N 1
ATOM 2450 C CA . THR A 1 337 ? 25.423 -10.199 16.367 1.00 80.06 337 THR A CA 1
ATOM 2451 C C . THR A 1 337 ? 25.731 -8.846 17.001 1.00 80.06 337 THR A C 1
ATOM 2453 O O . THR A 1 337 ? 24.829 -8.089 17.361 1.00 80.06 337 THR A O 1
ATOM 2456 N N . GLY A 1 338 ? 27.019 -8.537 17.155 1.00 84.50 338 GLY A N 1
ATOM 2457 C CA . GLY A 1 338 ? 27.456 -7.238 17.664 1.00 84.50 338 GLY A CA 1
ATOM 2458 C C . GLY A 1 338 ? 27.092 -6.092 16.715 1.00 84.50 338 GLY A C 1
ATOM 2459 O O . GLY A 1 338 ? 27.004 -6.273 15.501 1.00 84.50 338 GLY A O 1
ATOM 2460 N N . LEU A 1 339 ? 26.902 -4.897 17.269 1.00 90.19 339 LEU A N 1
ATOM 2461 C CA . LEU A 1 339 ? 26.709 -3.671 16.494 1.00 90.19 339 LEU A CA 1
ATOM 2462 C C . LEU A 1 339 ? 28.067 -3.043 16.129 1.00 90.19 339 LEU A C 1
ATOM 2464 O O . LEU A 1 339 ? 29.077 -3.344 16.769 1.00 90.19 339 LEU A O 1
ATOM 2468 N N . PRO A 1 340 ? 28.131 -2.183 15.091 1.00 88.38 340 PRO A N 1
ATOM 2469 C CA . PRO A 1 340 ? 29.391 -1.645 14.558 1.00 88.38 340 PRO A CA 1
ATOM 2470 C C . PRO A 1 340 ? 30.192 -0.755 15.524 1.00 88.38 340 PRO A C 1
ATOM 2472 O O . PRO A 1 340 ? 31.273 -0.280 15.172 1.00 88.38 340 PRO A O 1
ATOM 2475 N N . PHE A 1 341 ? 29.672 -0.499 16.719 1.00 90.88 341 PHE A N 1
ATOM 2476 C CA . PHE A 1 341 ? 30.291 0.282 17.780 1.00 90.88 341 PHE A CA 1
ATOM 2477 C C . PHE A 1 341 ? 29.635 -0.084 19.122 1.00 90.88 341 PHE A C 1
ATOM 2479 O O . PHE A 1 341 ? 28.524 -0.612 19.112 1.00 90.88 341 PHE A O 1
ATOM 2486 N N . PRO A 1 342 ? 30.299 0.146 20.271 1.00 91.88 342 PRO A N 1
ATOM 2487 C CA . PRO A 1 342 ? 29.718 -0.157 21.575 1.00 91.88 342 PRO A CA 1
ATOM 2488 C C . PRO A 1 342 ? 28.574 0.799 21.932 1.00 91.88 342 PRO A C 1
ATOM 2490 O O . PRO A 1 342 ? 28.516 1.929 21.450 1.00 91.88 342 PRO A O 1
ATOM 2493 N N . ALA A 1 343 ? 27.703 0.361 22.832 1.00 90.00 343 ALA A N 1
ATOM 2494 C CA . ALA A 1 343 ? 26.656 1.184 23.421 1.00 90.00 343 ALA A CA 1
ATOM 2495 C C . ALA A 1 343 ? 27.185 2.517 23.987 1.00 90.00 343 ALA A C 1
ATOM 2497 O O . ALA A 1 343 ? 28.239 2.555 24.629 1.00 90.00 343 ALA A O 1
ATOM 2498 N N . GLY A 1 344 ? 26.446 3.604 23.754 1.00 86.50 344 GLY A N 1
ATOM 2499 C CA . GLY A 1 344 ? 26.778 4.951 24.216 1.00 86.50 344 GLY A CA 1
ATOM 2500 C C . GLY A 1 344 ? 27.932 5.610 23.458 1.00 86.50 344 GLY A C 1
ATOM 2501 O O . GLY A 1 344 ? 28.569 6.517 23.995 1.00 86.50 344 GLY A O 1
ATOM 2502 N N . SER A 1 345 ? 28.235 5.156 22.238 1.00 90.56 345 SER A N 1
ATOM 2503 C CA . SER A 1 345 ? 29.312 5.731 21.419 1.00 90.56 345 SER A CA 1
ATOM 2504 C C . SER A 1 345 ? 28.953 7.102 20.855 1.00 90.56 345 SER A C 1
ATOM 2506 O O . SER A 1 345 ? 29.848 7.908 20.599 1.00 90.56 345 SER A O 1
ATOM 2508 N N . PHE A 1 346 ? 27.662 7.365 20.658 1.00 86.50 346 PHE A N 1
ATOM 2509 C CA . PHE A 1 346 ? 27.176 8.595 20.048 1.00 86.50 346 PHE A CA 1
ATOM 2510 C C . PHE A 1 346 ? 26.196 9.303 20.979 1.00 86.50 346 PHE A C 1
ATOM 2512 O O . PHE A 1 346 ? 25.192 8.735 21.407 1.00 86.50 346 PHE A O 1
ATOM 2519 N N . GLU A 1 347 ? 26.477 10.572 21.288 1.00 73.75 347 GLU A N 1
ATOM 2520 C CA . GLU A 1 347 ? 25.520 11.422 21.994 1.00 73.75 347 GLU A CA 1
ATOM 2521 C C . GLU A 1 347 ? 24.287 11.660 21.118 1.00 73.75 347 GLU A C 1
ATOM 2523 O O . GLU A 1 347 ? 24.390 11.883 19.909 1.00 73.75 347 GLU A O 1
ATOM 2528 N N . ALA A 1 348 ? 23.106 11.621 21.737 1.00 57.78 348 ALA A N 1
ATOM 2529 C CA . ALA A 1 348 ? 21.854 11.921 21.059 1.00 57.78 348 ALA A CA 1
ATOM 2530 C C . ALA A 1 348 ? 21.934 13.307 20.386 1.00 57.78 348 ALA A C 1
ATOM 2532 O O . ALA A 1 348 ? 22.282 14.285 21.059 1.00 57.78 348 ALA A O 1
ATOM 2533 N N . PRO A 1 349 ? 21.616 13.434 19.083 1.00 52.97 349 PRO A N 1
ATOM 2534 C CA . PRO A 1 349 ? 21.607 14.735 18.434 1.00 52.97 349 PRO A CA 1
ATOM 2535 C C . PRO A 1 349 ? 20.596 15.647 19.136 1.00 52.97 349 PRO A C 1
ATOM 2537 O O . PRO A 1 349 ? 19.442 15.284 19.355 1.00 52.97 349 PRO A O 1
ATOM 2540 N N . ALA A 1 350 ? 21.034 16.854 19.483 1.00 47.84 350 ALA A N 1
ATOM 2541 C CA . ALA A 1 350 ? 20.306 17.785 20.341 1.00 47.84 350 ALA A CA 1
ATOM 2542 C C . ALA A 1 350 ? 19.065 18.446 19.695 1.00 47.84 350 ALA A C 1
ATOM 2544 O O . ALA A 1 350 ? 18.765 19.600 20.003 1.00 47.84 350 ALA A O 1
ATOM 2545 N N . SER A 1 351 ? 18.349 17.813 18.759 1.00 49.25 351 SER A N 1
ATOM 2546 C CA . SER A 1 351 ? 17.229 18.481 18.061 1.00 49.25 351 SER A CA 1
ATOM 2547 C C . SER A 1 351 ? 16.056 17.611 17.603 1.00 49.25 351 SER A C 1
ATOM 2549 O O . SER A 1 351 ? 15.163 18.137 16.949 1.00 49.25 351 SER A O 1
ATOM 2551 N N . GLU A 1 352 ? 15.958 16.360 18.036 1.00 42.59 352 GLU A N 1
ATOM 2552 C CA . GLU A 1 352 ? 14.638 15.757 18.247 1.00 42.59 352 GLU A CA 1
ATOM 2553 C C . GLU A 1 352 ? 14.481 15.614 19.756 1.00 42.59 352 GLU A C 1
ATOM 2555 O O . GLU A 1 352 ? 15.410 15.111 20.398 1.00 42.59 352 GLU A O 1
ATOM 2560 N N . PRO A 1 353 ? 13.390 16.096 20.380 1.00 43.78 353 PRO A N 1
ATOM 2561 C CA . PRO A 1 353 ? 13.126 15.701 21.744 1.00 43.78 353 PRO A CA 1
ATOM 2562 C C . PRO A 1 353 ? 12.897 14.195 21.688 1.00 43.78 353 PRO A C 1
ATOM 2564 O O . PRO A 1 353 ? 11.807 13.733 21.354 1.00 43.78 353 PRO A O 1
ATOM 2567 N N . ALA A 1 354 ? 13.948 13.430 21.993 1.00 50.88 354 ALA A N 1
ATOM 2568 C CA . ALA A 1 354 ? 13.778 12.064 22.433 1.00 50.88 354 ALA A CA 1
ATOM 2569 C C . ALA A 1 354 ? 12.637 12.094 23.454 1.00 50.88 354 ALA A C 1
ATOM 2571 O O . ALA A 1 354 ? 12.590 13.040 24.260 1.00 50.88 354 ALA A O 1
ATOM 2572 N N . PRO A 1 355 ? 11.693 11.142 23.390 1.00 53.72 355 PRO A N 1
ATOM 2573 C CA . PRO A 1 355 ? 10.712 11.039 24.444 1.00 53.72 355 PRO A CA 1
ATOM 2574 C C . PRO A 1 355 ? 11.480 11.085 25.764 1.00 53.72 355 PRO A C 1
ATOM 2576 O O . PRO A 1 355 ? 12.442 10.346 25.961 1.00 53.72 355 PRO A O 1
ATOM 2579 N N . ASP A 1 356 ? 11.119 12.027 26.631 1.00 66.19 356 ASP A N 1
ATOM 2580 C CA . ASP A 1 356 ? 11.624 11.999 27.994 1.00 66.19 356 ASP A CA 1
ATOM 2581 C C . ASP A 1 356 ? 11.226 10.656 28.633 1.00 66.19 356 ASP A C 1
ATOM 2583 O O . ASP A 1 356 ? 10.444 9.891 28.066 1.00 66.19 356 ASP A O 1
ATOM 2587 N N . ALA A 1 357 ? 11.721 10.346 29.831 1.00 65.81 357 ALA A N 1
ATOM 2588 C CA . ALA A 1 357 ? 11.353 9.093 30.504 1.00 65.81 357 ALA A CA 1
ATOM 2589 C C . ALA A 1 357 ? 9.820 8.866 30.559 1.00 65.81 357 ALA A C 1
ATOM 2591 O O . ALA A 1 357 ? 9.352 7.730 30.575 1.00 65.81 357 ALA A O 1
ATOM 2592 N N . ALA A 1 358 ? 9.025 9.946 30.535 1.00 70.81 358 ALA A N 1
ATOM 2593 C CA . ALA A 1 358 ? 7.570 9.877 30.444 1.00 70.81 358 ALA A CA 1
ATOM 2594 C C . ALA A 1 358 ? 7.050 9.532 29.032 1.00 70.81 358 ALA A C 1
ATOM 2596 O O . ALA A 1 358 ? 6.010 8.886 28.907 1.00 70.81 358 ALA A O 1
ATOM 2597 N N . GLY A 1 359 ? 7.722 9.959 27.965 1.00 75.38 359 GLY A N 1
ATOM 2598 C CA . GLY A 1 359 ? 7.438 9.545 26.595 1.00 75.38 359 GLY A CA 1
ATOM 2599 C C . GLY A 1 359 ? 7.827 8.091 26.304 1.00 75.38 359 GLY A C 1
ATOM 2600 O O . GLY A 1 359 ? 7.089 7.420 25.589 1.00 75.38 359 GLY A O 1
ATOM 2601 N N . GLU A 1 360 ? 8.917 7.583 26.885 1.00 77.06 360 GLU A N 1
ATOM 2602 C CA . GLU A 1 360 ? 9.315 6.171 26.746 1.00 77.06 360 GLU A CA 1
ATOM 2603 C C . GLU A 1 360 ? 8.310 5.260 27.451 1.00 77.06 360 GLU A C 1
ATOM 2605 O O . GLU A 1 360 ? 7.732 4.379 26.822 1.00 77.06 360 GLU A O 1
ATOM 2610 N N . GLN A 1 361 ? 7.968 5.574 28.706 1.00 76.75 361 GLN A N 1
ATOM 2611 C CA . GLN A 1 361 ? 6.928 4.856 29.447 1.00 76.75 361 GLN A CA 1
ATOM 2612 C C . GLN A 1 361 ? 5.580 4.848 28.703 1.00 76.75 361 GLN A C 1
ATOM 2614 O O . GLN A 1 361 ? 4.809 3.891 28.791 1.00 76.75 361 GLN A O 1
ATOM 2619 N N . ALA A 1 362 ? 5.273 5.924 27.976 1.00 87.50 362 ALA A N 1
ATOM 2620 C CA . ALA A 1 362 ? 4.081 5.989 27.150 1.00 87.50 362 ALA A CA 1
ATOM 2621 C C . ALA A 1 362 ? 4.168 5.040 25.945 1.00 87.50 362 ALA A C 1
ATOM 2623 O O . ALA A 1 362 ? 3.210 4.319 25.680 1.00 87.50 362 ALA A O 1
ATOM 2624 N N . LEU A 1 363 ? 5.295 4.995 25.235 1.00 79.50 363 LEU A N 1
ATOM 2625 C CA . LEU A 1 363 ? 5.480 4.050 24.131 1.00 79.50 363 LEU A CA 1
ATOM 2626 C C . LEU A 1 363 ? 5.359 2.598 24.606 1.00 79.50 363 LEU A C 1
ATOM 2628 O O . LEU A 1 363 ? 4.610 1.837 23.995 1.00 79.50 363 LEU A O 1
ATOM 2632 N N . ASP A 1 364 ? 5.975 2.248 25.734 1.00 77.44 364 ASP A N 1
ATOM 2633 C CA . ASP A 1 364 ? 5.851 0.912 26.330 1.00 77.44 364 ASP A CA 1
ATOM 2634 C C . ASP A 1 364 ? 4.395 0.576 26.664 1.00 77.44 364 ASP A C 1
ATOM 2636 O O . ASP A 1 364 ? 3.920 -0.524 26.391 1.00 77.44 364 ASP A O 1
ATOM 2640 N N . ALA A 1 365 ? 3.642 1.533 27.212 1.00 85.56 365 ALA A N 1
ATOM 2641 C CA . ALA A 1 365 ? 2.222 1.342 27.491 1.00 85.56 365 ALA A CA 1
ATOM 2642 C C . ALA A 1 365 ? 1.385 1.176 26.214 1.00 85.56 365 ALA A C 1
ATOM 2644 O O . ALA A 1 365 ? 0.425 0.406 26.212 1.00 85.56 365 ALA A O 1
ATOM 2645 N N . TYR A 1 366 ? 1.736 1.883 25.137 1.00 91.06 366 TYR A N 1
ATOM 2646 C CA . TYR A 1 366 ? 1.083 1.761 23.836 1.00 91.06 366 TYR A CA 1
ATOM 2647 C C . TYR A 1 366 ? 1.278 0.366 23.237 1.00 91.06 366 TYR A C 1
ATOM 2649 O O . TYR A 1 366 ? 0.298 -0.319 22.935 1.00 91.06 366 TYR A O 1
ATOM 2657 N N . PHE A 1 367 ? 2.530 -0.081 23.133 1.00 83.81 367 PHE A N 1
ATOM 2658 C CA . PHE A 1 367 ? 2.856 -1.390 22.570 1.00 83.81 367 PHE A CA 1
ATOM 2659 C C . PHE A 1 367 ? 2.426 -2.535 23.491 1.00 83.81 367 PHE A C 1
ATOM 2661 O O . PHE A 1 367 ? 1.807 -3.491 23.033 1.00 83.81 367 PHE A O 1
ATOM 2668 N N . GLY A 1 368 ? 2.642 -2.408 24.802 1.00 81.81 368 GLY A N 1
ATOM 2669 C CA . GLY A 1 368 ? 2.228 -3.397 25.800 1.00 81.81 368 GLY A CA 1
ATOM 2670 C C . GLY A 1 368 ? 0.711 -3.590 25.891 1.00 81.81 368 GLY A C 1
ATOM 2671 O O . GLY A 1 368 ? 0.247 -4.631 26.352 1.00 81.81 368 GLY A O 1
ATOM 2672 N N . ALA A 1 369 ? -0.079 -2.621 25.418 1.00 87.06 369 ALA A N 1
ATOM 2673 C CA . ALA A 1 369 ? -1.528 -2.750 25.283 1.00 87.06 369 ALA A CA 1
ATOM 2674 C C . ALA A 1 369 ? -1.976 -3.399 23.954 1.00 87.06 369 ALA A C 1
ATOM 2676 O O . ALA A 1 369 ? -3.181 -3.510 23.724 1.00 87.06 369 ALA A O 1
ATOM 2677 N N . GLY A 1 370 ? -1.040 -3.834 23.101 1.00 85.19 370 GLY A N 1
ATOM 2678 C CA . GLY A 1 370 ? -1.301 -4.537 21.840 1.00 85.19 370 GLY A CA 1
ATOM 2679 C C . GLY A 1 370 ? -1.551 -3.629 20.632 1.00 85.19 370 GLY A C 1
ATOM 2680 O O . GLY A 1 370 ? -2.134 -4.074 19.644 1.00 85.19 370 GLY A O 1
ATOM 2681 N N . TYR A 1 371 ? -1.173 -2.349 20.695 1.00 88.62 371 TYR A N 1
ATOM 2682 C CA . TYR A 1 371 ? -1.315 -1.432 19.561 1.00 88.62 371 TYR A CA 1
ATOM 2683 C C . TYR A 1 371 ? -0.052 -1.421 18.691 1.00 88.62 371 TYR A C 1
ATOM 2685 O O . TYR A 1 371 ? 1.061 -1.287 19.196 1.00 88.62 371 TYR A O 1
ATOM 2693 N N . GLY A 1 372 ? -0.233 -1.543 17.375 1.00 78.31 372 GLY A N 1
ATOM 2694 C CA . GLY A 1 372 ? 0.828 -1.569 16.371 1.00 78.31 372 GLY A CA 1
ATOM 2695 C C . GLY A 1 372 ? 0.892 -0.305 15.510 1.00 78.31 372 GLY A C 1
ATOM 2696 O O . GLY A 1 372 ? 0.332 0.741 15.832 1.00 78.31 372 GLY A O 1
ATOM 2697 N N . TYR A 1 373 ? 1.620 -0.384 14.395 1.00 73.31 373 TYR A N 1
ATOM 2698 C CA . TYR A 1 373 ? 1.790 0.748 13.479 1.00 73.31 373 TYR A CA 1
ATOM 2699 C C . TYR A 1 373 ? 0.472 1.173 12.814 1.00 73.31 373 TYR A C 1
ATOM 2701 O O . TYR A 1 373 ? 0.168 2.364 12.791 1.00 73.31 373 TYR A O 1
ATOM 2709 N N . ASP A 1 374 ? -0.337 0.218 12.353 1.00 71.19 374 ASP A N 1
ATOM 2710 C CA . ASP A 1 374 ? -1.596 0.505 11.655 1.00 71.19 374 ASP A CA 1
ATOM 2711 C C . ASP A 1 374 ? -2.577 1.271 12.548 1.00 71.19 374 ASP A C 1
ATOM 2713 O O . ASP A 1 374 ? -3.156 2.275 12.132 1.00 71.19 374 ASP A O 1
ATOM 2717 N N . GLN A 1 375 ? -2.675 0.896 13.830 1.00 92.69 375 GLN A N 1
ATOM 2718 C CA . GLN A 1 375 ? -3.479 1.647 14.796 1.00 92.69 375 GLN A CA 1
ATOM 2719 C C . GLN A 1 375 ? -2.932 3.057 15.023 1.00 92.69 375 GLN A C 1
ATOM 2721 O O . GLN A 1 375 ? -3.707 3.976 15.276 1.00 92.69 375 GLN A O 1
ATOM 2726 N N . ALA A 1 376 ? -1.615 3.263 14.948 1.00 83.06 376 ALA A N 1
ATOM 2727 C CA . ALA A 1 376 ? -1.038 4.598 15.052 1.00 83.06 376 ALA A CA 1
ATOM 2728 C C . ALA A 1 376 ? -1.410 5.460 13.837 1.00 83.06 376 ALA A C 1
ATOM 2730 O O . ALA A 1 376 ? -1.686 6.643 14.009 1.00 83.06 376 ALA A O 1
ATOM 2731 N N . VAL A 1 377 ? -1.487 4.884 12.634 1.00 75.88 377 VAL A N 1
ATOM 2732 C CA . VAL A 1 377 ? -1.969 5.584 11.431 1.00 75.88 377 VAL A CA 1
ATOM 2733 C C . VAL A 1 377 ? -3.460 5.913 11.541 1.00 75.88 377 VAL A C 1
ATOM 2735 O O . VAL A 1 377 ? -3.866 7.033 11.243 1.00 75.88 377 VAL A O 1
ATOM 2738 N N . GLU A 1 378 ? -4.289 4.992 12.031 1.00 81.88 378 GLU A N 1
ATOM 2739 C CA . GLU A 1 378 ? -5.710 5.281 12.271 1.00 81.88 378 GLU A CA 1
ATOM 2740 C C . GLU A 1 378 ? -5.893 6.405 13.308 1.00 81.88 378 GLU A C 1
ATOM 2742 O O . GLU A 1 378 ? -6.671 7.344 13.111 1.00 81.88 378 GLU A O 1
ATOM 2747 N N . LEU A 1 379 ? -5.130 6.361 14.405 1.00 91.31 379 LEU A N 1
ATOM 2748 C CA . LEU A 1 379 ? -5.136 7.404 15.431 1.00 91.31 379 LEU A CA 1
ATOM 2749 C C . LEU A 1 379 ? -4.622 8.748 14.907 1.00 91.31 379 LEU A C 1
ATOM 2751 O O . LEU A 1 379 ? -5.146 9.788 15.311 1.00 91.31 379 LEU A O 1
ATOM 2755 N N . SER A 1 380 ? -3.643 8.746 14.001 1.00 91.31 380 SER A N 1
ATOM 2756 C CA . SER A 1 380 ? -3.096 9.963 13.392 1.00 91.31 380 SER A CA 1
ATOM 2757 C C . SER A 1 380 ? -4.163 10.702 12.584 1.00 91.31 380 SER A C 1
ATOM 2759 O O . SER A 1 380 ? -4.321 11.919 12.718 1.00 91.31 380 SER A O 1
ATOM 2761 N N . GLN A 1 381 ? -4.988 9.958 11.844 1.00 87.31 381 GLN A N 1
ATOM 2762 C CA . GLN A 1 381 ? -6.121 10.495 11.093 1.00 87.31 381 GLN A CA 1
ATOM 2763 C C . GLN A 1 381 ? -7.220 11.024 12.022 1.00 87.31 381 GLN A C 1
ATOM 2765 O O . GLN A 1 381 ? -7.721 12.134 11.821 1.00 87.31 381 GLN A O 1
ATOM 2770 N N . LEU A 1 382 ? -7.561 10.268 13.074 1.00 90.50 382 LEU A N 1
ATOM 2771 C CA . LEU A 1 382 ? -8.591 10.650 14.047 1.00 90.50 382 LEU A CA 1
ATOM 2772 C C . LEU A 1 382 ? -8.214 11.911 14.833 1.00 90.50 382 LEU A C 1
ATOM 2774 O O . LEU A 1 382 ? -9.052 12.788 15.054 1.00 90.50 382 LEU A O 1
ATOM 2778 N N . TRP A 1 383 ? -6.960 12.012 15.269 1.00 96.06 383 TRP A N 1
ATOM 2779 C CA . TRP A 1 383 ? -6.476 13.129 16.084 1.00 96.06 383 TRP A CA 1
ATOM 2780 C C . TRP A 1 383 ? -5.903 14.280 15.262 1.00 96.06 383 TRP A C 1
ATOM 2782 O O . TRP A 1 383 ? -5.666 15.352 15.817 1.00 96.06 383 TRP A O 1
ATOM 2792 N N . LYS A 1 384 ? -5.746 14.092 13.946 1.00 93.94 384 LYS A N 1
ATOM 2793 C CA . LYS A 1 384 ? -5.144 15.059 13.017 1.00 93.94 384 LYS A CA 1
ATOM 2794 C C . LYS A 1 384 ? -3.722 15.446 13.434 1.00 93.94 384 LYS A C 1
ATOM 2796 O O . LYS A 1 384 ? -3.359 16.621 13.402 1.00 93.94 384 LYS A O 1
ATOM 2801 N N . VAL A 1 385 ? -2.944 14.447 13.841 1.00 89.81 385 VAL A N 1
ATOM 2802 C CA . VAL A 1 385 ? -1.524 14.571 14.195 1.00 89.81 385 VAL A CA 1
ATOM 2803 C C . VAL A 1 385 ? -0.730 13.876 13.096 1.00 89.81 385 VAL A C 1
ATOM 2805 O O . VAL A 1 385 ? -0.962 12.704 12.840 1.00 89.81 385 VAL A O 1
ATOM 2808 N N . GLU A 1 386 ? 0.159 14.593 12.409 1.00 71.88 386 GLU A N 1
ATOM 2809 C CA . GLU A 1 386 ? 0.910 14.041 11.265 1.00 71.88 386 GLU A CA 1
ATOM 2810 C C . GLU A 1 386 ? 2.063 13.124 11.706 1.00 71.88 386 GLU A C 1
ATOM 2812 O O . GLU A 1 386 ? 2.422 12.191 10.989 1.00 71.88 386 GLU A O 1
ATOM 2817 N N . ASP A 1 387 ? 2.628 13.367 12.891 1.00 78.50 387 ASP A N 1
ATOM 2818 C CA . ASP A 1 387 ? 3.733 12.584 13.437 1.00 78.50 387 ASP A CA 1
ATOM 2819 C C . ASP A 1 387 ? 3.223 11.311 14.133 1.00 78.50 387 ASP A C 1
ATOM 2821 O O . ASP A 1 387 ? 2.613 11.342 15.205 1.00 78.50 387 ASP A O 1
ATOM 2825 N N . ILE A 1 388 ? 3.512 10.160 13.524 1.00 77.50 388 ILE A N 1
ATOM 2826 C CA . ILE A 1 388 ? 3.144 8.839 14.041 1.00 77.50 388 ILE A CA 1
ATOM 2827 C C . ILE A 1 388 ? 3.787 8.556 15.409 1.00 77.50 388 ILE A C 1
ATOM 2829 O O . ILE A 1 388 ? 3.173 7.882 16.239 1.00 77.50 388 ILE A O 1
ATOM 2833 N N . LEU A 1 389 ? 4.991 9.065 15.689 1.00 71.56 389 LEU A N 1
ATOM 2834 C CA . LEU A 1 389 ? 5.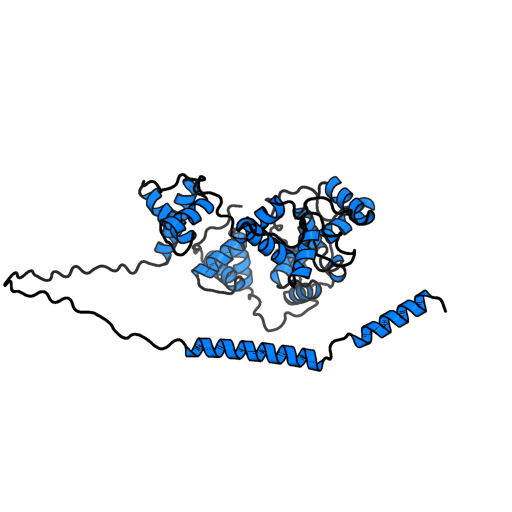632 8.899 16.994 1.00 71.56 389 LEU A CA 1
ATOM 2835 C C . LEU A 1 389 ? 4.886 9.692 18.074 1.00 71.56 389 LEU A C 1
ATOM 2837 O O . LEU A 1 389 ? 4.596 9.152 19.145 1.00 71.56 389 LEU A O 1
ATOM 2841 N N . GLU A 1 390 ? 4.509 10.939 17.780 1.00 86.19 390 GLU A N 1
ATOM 2842 C CA . GLU A 1 390 ? 3.695 11.774 18.672 1.00 86.19 390 GLU A CA 1
ATOM 2843 C C . GLU A 1 390 ? 2.336 11.121 18.967 1.00 86.19 390 GLU A C 1
ATOM 2845 O O . GLU A 1 390 ? 1.870 11.132 20.113 1.00 86.19 390 GLU A O 1
ATOM 2850 N N . VAL A 1 391 ? 1.725 10.485 17.962 1.00 93.25 391 VAL A N 1
ATOM 2851 C CA . VAL A 1 391 ? 0.483 9.720 18.125 1.00 93.25 391 VAL A CA 1
ATOM 2852 C C . VAL A 1 391 ? 0.673 8.557 19.094 1.00 93.25 391 VAL A C 1
ATOM 2854 O O . VAL A 1 391 ? -0.109 8.426 20.036 1.00 93.25 391 VAL A O 1
ATOM 2857 N N . LYS A 1 392 ? 1.722 7.745 18.926 1.00 88.81 392 LYS A N 1
ATOM 2858 C CA . LYS A 1 392 ? 2.008 6.607 19.816 1.00 88.81 392 LYS A CA 1
ATOM 2859 C C . LYS A 1 392 ? 2.274 7.059 21.252 1.00 88.81 392 LYS A C 1
ATOM 2861 O O . LYS A 1 392 ? 1.706 6.495 22.183 1.00 88.81 392 LYS A O 1
ATOM 2866 N N . ILE A 1 393 ? 3.058 8.123 21.446 1.00 90.56 393 ILE A N 1
ATOM 2867 C CA . ILE A 1 393 ? 3.314 8.705 22.774 1.00 90.56 393 ILE A CA 1
ATOM 2868 C C . ILE A 1 393 ? 2.012 9.224 23.400 1.00 90.56 393 ILE A C 1
ATOM 2870 O O . ILE A 1 393 ? 1.728 8.966 24.570 1.00 90.56 393 ILE A O 1
ATOM 2874 N N . THR A 1 394 ? 1.193 9.953 22.643 1.00 94.44 394 THR A N 1
ATOM 2875 C CA . THR A 1 394 ? -0.090 10.479 23.136 1.00 94.44 394 THR A CA 1
ATOM 2876 C C . THR A 1 394 ? -1.040 9.347 23.525 1.00 94.44 394 THR A C 1
ATOM 2878 O O . THR A 1 394 ? -1.666 9.388 24.586 1.00 94.44 394 THR A O 1
ATOM 2881 N N . ALA A 1 395 ? -1.109 8.308 22.697 1.00 95.44 395 ALA A N 1
ATOM 2882 C CA . ALA A 1 395 ? -1.891 7.107 22.938 1.00 95.44 395 ALA A CA 1
ATOM 2883 C C . ALA A 1 395 ? -1.413 6.347 24.184 1.00 95.44 395 ALA A C 1
ATOM 2885 O O . ALA A 1 395 ? -2.213 5.999 25.052 1.00 95.44 395 ALA A O 1
ATOM 2886 N N . GLY A 1 396 ? -0.103 6.196 24.337 1.00 96.19 396 GLY A N 1
ATOM 2887 C CA . GLY A 1 396 ? 0.537 5.652 25.523 1.00 96.19 396 GLY A CA 1
ATOM 2888 C C . GLY A 1 396 ? 0.189 6.380 26.817 1.00 96.19 396 GLY A C 1
ATOM 2889 O O . GLY A 1 396 ? -0.218 5.765 27.802 1.00 96.19 396 GLY A O 1
ATOM 2890 N N . LYS A 1 397 ? 0.270 7.717 26.811 1.00 95.62 397 LYS A N 1
ATOM 2891 C CA . LYS A 1 397 ? -0.093 8.557 27.967 1.00 95.62 397 LYS A CA 1
ATOM 2892 C C . LYS A 1 397 ? -1.554 8.365 28.371 1.00 95.62 397 LYS A C 1
ATOM 2894 O O . LYS A 1 397 ? -1.858 8.297 29.560 1.00 95.62 397 LYS A O 1
ATOM 2899 N N . LYS A 1 398 ? -2.449 8.242 27.388 1.00 96.81 398 LYS A N 1
ATOM 2900 C CA . LYS A 1 398 ? -3.869 7.947 27.618 1.00 96.81 398 LYS A CA 1
ATOM 2901 C C . LYS A 1 398 ? -4.066 6.575 28.262 1.00 96.81 398 LYS A C 1
ATOM 2903 O O . LYS A 1 398 ? -4.786 6.473 29.251 1.00 96.81 398 LYS A O 1
ATOM 2908 N N . LEU A 1 399 ? -3.376 5.550 27.770 1.00 96.31 399 LEU A N 1
ATOM 2909 C CA . LEU A 1 399 ? -3.434 4.202 28.340 1.00 96.31 399 LEU A CA 1
ATOM 2910 C C . LEU A 1 399 ? -2.910 4.157 29.784 1.00 96.31 399 LEU A C 1
ATOM 2912 O O . LEU A 1 399 ? -3.559 3.565 30.645 1.00 96.31 399 LEU A O 1
ATOM 2916 N N . LEU A 1 400 ? -1.804 4.847 30.085 1.00 93.81 400 LEU A N 1
ATOM 2917 C CA . LEU A 1 400 ? -1.277 4.981 31.454 1.00 93.81 400 LEU A CA 1
ATOM 2918 C C . LEU A 1 400 ? -2.252 5.693 32.400 1.00 93.81 400 LEU A C 1
ATOM 2920 O O . LEU A 1 400 ? -2.314 5.369 33.586 1.00 93.81 400 LEU A O 1
ATOM 2924 N N . ALA A 1 401 ? -3.039 6.638 31.884 1.00 96.19 401 ALA A N 1
ATOM 2925 C CA . ALA A 1 401 ? -4.114 7.290 32.628 1.00 96.19 401 ALA A CA 1
ATOM 2926 C C . ALA A 1 401 ? -5.371 6.406 32.791 1.00 96.19 401 ALA A C 1
ATOM 2928 O O . ALA A 1 401 ? -6.340 6.827 33.426 1.00 96.19 401 ALA A O 1
ATOM 2929 N N . GLY A 1 402 ? -5.374 5.186 32.239 1.00 95.38 402 GLY A N 1
ATOM 2930 C CA . GLY A 1 402 ? -6.518 4.273 32.237 1.00 95.38 402 GLY A CA 1
ATOM 2931 C C . GLY A 1 402 ? -7.605 4.644 31.223 1.00 95.38 402 GLY A C 1
ATOM 2932 O O . GLY A 1 402 ? -8.714 4.106 31.288 1.00 95.38 402 GLY A O 1
ATOM 2933 N N . GLU A 1 403 ? -7.320 5.562 30.295 1.00 97.06 403 GLU A N 1
ATOM 2934 C CA . GLU A 1 403 ? -8.229 5.904 29.205 1.00 97.06 403 GLU A CA 1
ATOM 2935 C C . GLU A 1 403 ? -8.213 4.811 28.129 1.00 97.06 403 GLU A C 1
ATOM 2937 O O . GLU A 1 403 ? -7.189 4.190 27.841 1.00 97.06 403 GLU A O 1
ATOM 2942 N N . ARG A 1 404 ? -9.365 4.595 27.486 1.00 96.19 404 ARG A N 1
ATOM 2943 C CA . ARG A 1 404 ? -9.456 3.741 26.298 1.00 96.19 404 ARG A CA 1
ATOM 2944 C C . ARG A 1 404 ? -9.171 4.566 25.051 1.00 96.19 404 ARG A C 1
ATOM 2946 O O . ARG A 1 404 ? -9.673 5.683 24.925 1.00 96.19 404 ARG A O 1
ATOM 2953 N N . LEU A 1 405 ? -8.404 3.999 24.128 1.00 97.00 405 LEU A N 1
ATOM 2954 C CA . LEU A 1 405 ? -8.180 4.600 22.818 1.00 97.00 405 LEU A CA 1
ATOM 2955 C C . LEU A 1 405 ? -9.401 4.377 21.910 1.00 97.00 405 LEU A C 1
ATOM 2957 O O . LEU A 1 405 ? -10.152 3.422 22.120 1.00 97.00 405 LEU A O 1
ATOM 2961 N N . PRO A 1 406 ? -9.643 5.270 20.931 1.00 94.06 406 PRO A N 1
ATOM 2962 C CA . PRO A 1 406 ? -10.785 5.155 20.023 1.00 94.06 406 PRO A CA 1
ATOM 2963 C C . PRO A 1 406 ? -10.641 4.016 19.004 1.00 94.06 406 PRO A C 1
ATOM 2965 O O . PRO A 1 406 ? -11.649 3.574 18.466 1.00 94.06 406 PRO A O 1
ATOM 2968 N N . VAL A 1 407 ? -9.425 3.515 18.780 1.00 91.94 407 VAL A N 1
ATOM 2969 C CA . VAL A 1 407 ? -9.158 2.300 17.995 1.00 91.94 407 VAL A CA 1
ATOM 2970 C C . VAL A 1 407 ? -8.921 1.120 18.937 1.00 91.94 407 VAL A C 1
ATOM 2972 O O . VAL A 1 407 ? -8.551 1.319 20.092 1.00 91.94 407 VAL A O 1
ATOM 2975 N N . GLN A 1 408 ? -9.164 -0.107 18.475 1.00 92.06 408 GLN A N 1
ATOM 2976 C CA . GLN A 1 408 ? -8.868 -1.314 19.257 1.00 92.06 408 GLN A CA 1
ATOM 2977 C C . GLN A 1 408 ? -7.428 -1.774 19.000 1.00 92.06 408 GLN A C 1
ATOM 2979 O O . GLN A 1 408 ? -6.945 -1.594 17.881 1.00 92.06 408 GLN A O 1
ATOM 2984 N N . PRO A 1 409 ? -6.764 -2.402 19.985 1.00 91.31 409 PRO A N 1
ATOM 2985 C CA . PRO A 1 409 ? -5.487 -3.055 19.741 1.00 91.31 409 PRO A CA 1
ATOM 2986 C C . PRO A 1 409 ? -5.682 -4.245 18.797 1.00 91.31 409 PRO A C 1
ATOM 2988 O O . PRO A 1 409 ? -6.778 -4.817 18.710 1.00 91.31 409 PRO A O 1
ATOM 2991 N N . THR A 1 410 ? -4.619 -4.635 18.100 1.00 81.25 410 THR A N 1
ATOM 2992 C CA . THR A 1 410 ? -4.626 -5.857 17.297 1.00 81.25 410 THR A CA 1
ATOM 2993 C C . THR A 1 410 ? -4.831 -7.035 18.249 1.00 81.25 410 THR A C 1
ATOM 2995 O O . THR A 1 410 ? -4.188 -7.111 19.298 1.00 81.25 410 THR A O 1
ATOM 2998 N N . ARG A 1 411 ? -5.756 -7.950 17.935 1.00 60.75 411 ARG A N 1
ATOM 2999 C CA . ARG A 1 411 ? -5.807 -9.227 18.658 1.00 60.75 411 ARG A CA 1
ATOM 3000 C C . ARG A 1 411 ? -4.561 -10.009 18.256 1.00 60.75 411 ARG A C 1
ATOM 3002 O O . ARG A 1 411 ? -4.531 -10.522 17.142 1.00 60.75 411 ARG A O 1
ATOM 3009 N N . GLY A 1 412 ? -3.559 -10.001 19.133 1.00 46.06 412 GLY A N 1
ATOM 3010 C CA . GLY A 1 412 ? -2.455 -10.957 19.092 1.00 46.06 412 GLY A CA 1
ATOM 3011 C C . GLY A 1 412 ? -2.932 -12.380 19.332 1.00 46.06 412 GLY A C 1
ATOM 3012 O O . GLY A 1 412 ? -4.034 -12.552 19.917 1.00 46.06 412 GLY A O 1
#

pLDDT: mean 73.62, std 19.68, range [30.62, 98.0]

Secondary structure (DSSP, 8-state):
--HHHHHHHHHHHHHHTTSPPHHHHHHHHHHHHHHHHHHHHHHHHSSS----------------------------------HHHHHHHHHHHHHHHHHTT--HHHHHHHHHHHT-SSHHHHHHHHHHHHHTTPPPSS-TT-SPP---HHHHHHHHHHHTT--HHHHHHHHHHHT-S-HHHHHHHHHHHHHTTPPPSS-TT-SPPPPTT--------S-----HHHHHHHHHHHHTT--HHHHHHHHHHHTTTTGGGSTT-HHHHHHHHHHHHHTTPPPSS-TT--GGG----TTHHHHHHHTT--HHHHHHHHHHHT-SSHHHHHHHHHHHHHTTPPPSS-TT-SPPPTTS----HHHHHHHHHHHHTT--HHHHHHHHHHHT---HHHHHHHHHHHHHTTPPPSSPPP--

Organism: NCBI:txid512762

Radius of gyration: 29.69 Å; chains: 1; bounding box: 109×62×62 Å

Sequence (412 aa):
MNDLERRLRTAFAAQEDLAPDADSVLAGVEAAVARHRRRRRAVRAGGAAVAAGATAAFLLTADGEGFGWDRTAVQQQTASGDPARSAASEQEAARAFSDAGYTYDDAVHLSGLWQTAQPWDAKVEGGHKLLEGRTLPITPGTAPSAQSPDEQALNAYVGAGYDWDDAAALALHWGLDDPSDAKVRAGRLLLDGGTVPVEPGSAPPAAEGSPGPGDPGDGAVADPANQRAWEAYERAGYDYTDAHHLAALWVGEVAPRTGELLSDVKAVAGDELLAGNRLPVESGRPADALDLPAGALERFLDEGYTSGDAAELAQRWGIGDTASAKAVAGLKLAAGTGLPFPAGSFEAPASEPAPDAAGEQALDAYFGAGYGYDQAVELSQLWKVEDILEVKITAGKKLLAGERLPVQPTRG